Protein AF-A0A1Y3WIN7-F1 (afdb_monomer_lite)

Foldseek 3Di:
DDVVVVVVVVVVVVVVVVVVPDDDFDWCQVVLQVLLVVLCPAPRLARADADPLQQVQLVVLVVPDPDQVSSQVSSCPDPSCVVVVVVAKDKDKDKDFLVDDSNVQSNVSSVVCVVVVPGHFYHKYKIWTDDPRMIMMMMITHDDDDDDDDDDDDDPPDPDRHHHPPPVFQWEQAPVQLEIARDAQLCVVLPADEAWQPDFCVNSSGDYPDDDPDDDDRPPDGLLSRQEYYYEANSNDQEYEAQAPVPDPVRPGIARHQLSARHAEYAEAAYAEYYARRQANNQRHAYYHYEYEQHYEQYACNHDNNANHAEAHYEHAAYYEQEALSHEQVHLQEYAYEYYHQEYEQEHCSQAHPHPDLHAHEYEYYHQYQAAYFLSNHAFDQDPPGGHQNLRAAYEYDVFQPVVVQSVLVRYPPSDQNRNSDDSNNTD

Structure (mmCIF, N/CA/C/O backbone):
data_AF-A0A1Y3WIN7-F1
#
_entry.id   AF-A0A1Y3WIN7-F1
#
loop_
_atom_site.group_PDB
_atom_site.id
_atom_site.type_symbol
_atom_site.label_atom_id
_atom_site.label_alt_id
_atom_site.label_comp_id
_atom_site.label_asym_id
_atom_site.label_entity_id
_atom_site.label_seq_id
_atom_site.pdbx_PDB_ins_code
_atom_site.Cartn_x
_atom_site.Cartn_y
_atom_site.Cartn_z
_atom_site.occupancy
_atom_site.B_iso_or_equiv
_atom_site.auth_seq_id
_atom_site.auth_comp_id
_atom_site.auth_asym_id
_atom_site.auth_atom_id
_atom_site.pdbx_PDB_model_num
ATOM 1 N N . MET A 1 1 ? 3.316 -64.856 9.567 1.00 50.00 1 MET A N 1
ATOM 2 C CA . MET A 1 1 ? 2.987 -63.423 9.386 1.00 50.00 1 MET A CA 1
ATOM 3 C C . MET A 1 1 ? 1.608 -63.191 9.988 1.00 50.00 1 MET A C 1
ATOM 5 O O . MET A 1 1 ? 0.725 -63.991 9.715 1.00 50.00 1 MET A O 1
ATOM 9 N N . ASN A 1 2 ? 1.438 -62.234 10.902 1.00 48.47 2 ASN A N 1
ATOM 10 C CA . ASN A 1 2 ? 0.249 -62.204 11.764 1.00 48.47 2 ASN A CA 1
ATOM 11 C C . ASN A 1 2 ? -0.914 -61.474 11.067 1.00 48.47 2 ASN A C 1
ATOM 13 O O . ASN A 1 2 ? -0.764 -60.296 10.746 1.00 48.47 2 ASN A O 1
ATOM 17 N N . ALA A 1 3 ? -2.060 -62.134 10.860 1.00 42.50 3 ALA A N 1
ATOM 18 C CA . ALA A 1 3 ? -3.187 -61.574 10.098 1.00 42.50 3 ALA A CA 1
ATOM 19 C C . ALA A 1 3 ? -3.665 -60.217 10.650 1.00 42.50 3 ALA A C 1
ATOM 21 O O . ALA A 1 3 ? -3.979 -59.318 9.879 1.00 42.50 3 ALA A O 1
ATOM 22 N N . LYS A 1 4 ? -3.593 -60.018 11.976 1.00 42.34 4 LYS A N 1
ATOM 23 C CA . LYS A 1 4 ? -3.874 -58.727 12.629 1.00 42.34 4 LYS A CA 1
ATOM 24 C C . LYS A 1 4 ? -2.964 -57.579 12.157 1.00 42.34 4 LYS A C 1
ATOM 26 O O . LYS A 1 4 ? -3.443 -56.460 12.036 1.00 42.34 4 LYS A O 1
ATOM 31 N N . LYS A 1 5 ? -1.684 -57.838 11.848 1.00 43.41 5 LYS A N 1
ATOM 32 C CA . LYS A 1 5 ? -0.772 -56.817 11.291 1.00 43.41 5 LYS A CA 1
ATOM 33 C C . LYS A 1 5 ? -1.071 -56.520 9.820 1.00 43.41 5 LYS A C 1
ATOM 35 O O . LYS A 1 5 ? -0.992 -55.366 9.427 1.00 43.41 5 LYS A O 1
ATOM 40 N N . CYS A 1 6 ? -1.454 -57.524 9.029 1.00 39.50 6 CYS A N 1
ATOM 41 C CA . CYS A 1 6 ? -1.880 -57.305 7.642 1.00 39.50 6 CYS A CA 1
ATOM 42 C C . CYS A 1 6 ? -3.213 -56.547 7.567 1.00 39.50 6 CYS A C 1
ATOM 44 O O . CYS A 1 6 ? -3.342 -55.654 6.743 1.00 39.50 6 CYS A O 1
ATOM 46 N N . ILE A 1 7 ? -4.165 -56.842 8.458 1.00 45.25 7 ILE A N 1
ATOM 47 C CA . ILE A 1 7 ? -5.429 -56.100 8.578 1.00 45.25 7 ILE A CA 1
ATOM 48 C C . ILE A 1 7 ? -5.169 -54.652 9.014 1.00 45.25 7 ILE A C 1
ATOM 50 O O . ILE A 1 7 ? -5.726 -53.750 8.407 1.00 45.25 7 ILE A O 1
ATOM 54 N N . ALA A 1 8 ? -4.281 -54.408 9.986 1.00 42.44 8 ALA A N 1
ATOM 55 C CA . ALA A 1 8 ? -3.909 -53.048 10.391 1.00 42.44 8 ALA A CA 1
ATOM 56 C C . ALA A 1 8 ? -3.223 -52.250 9.262 1.00 42.44 8 ALA A C 1
ATOM 58 O O . ALA A 1 8 ? -3.574 -51.097 9.044 1.00 42.44 8 ALA A O 1
ATOM 59 N N . LEU A 1 9 ? -2.304 -52.871 8.509 1.00 45.66 9 LEU A N 1
ATOM 60 C CA . LEU A 1 9 ? -1.659 -52.251 7.340 1.00 45.66 9 LEU A CA 1
ATOM 61 C C . LEU A 1 9 ? -2.628 -52.016 6.173 1.00 45.66 9 LEU A C 1
ATOM 63 O O . LEU A 1 9 ? -2.496 -51.024 5.465 1.00 45.66 9 LEU A O 1
ATOM 67 N N . LEU A 1 10 ? -3.611 -52.898 5.972 1.00 44.38 10 LEU A N 1
ATOM 68 C CA . LEU A 1 10 ? -4.672 -52.688 4.985 1.00 44.38 10 LEU A CA 1
ATOM 69 C C . LEU A 1 10 ? -5.647 -51.593 5.430 1.00 44.38 10 LEU A C 1
ATOM 71 O O . LEU A 1 10 ? -6.050 -50.798 4.595 1.00 44.38 10 LEU A O 1
ATOM 75 N N . LEU A 1 11 ? -5.972 -51.483 6.721 1.00 40.69 11 LEU A N 1
ATOM 76 C CA . LEU A 1 11 ? -6.761 -50.369 7.260 1.00 40.69 11 LEU A CA 1
ATOM 77 C C . LEU A 1 11 ? -6.020 -49.032 7.138 1.00 40.69 11 LEU A C 1
ATOM 79 O O . LEU A 1 11 ? -6.624 -48.068 6.679 1.00 40.69 11 LEU A O 1
ATOM 83 N N . SER A 1 12 ? -4.720 -48.973 7.454 1.00 47.47 12 SER A N 1
ATOM 84 C CA . SER A 1 12 ? -3.933 -47.743 7.279 1.00 47.47 12 SER A CA 1
ATOM 85 C C . SER A 1 12 ? -3.746 -47.383 5.803 1.00 47.47 12 SER A C 1
ATOM 87 O O . SER A 1 12 ? -3.796 -46.209 5.459 1.00 47.47 12 SER A O 1
ATOM 89 N N . ALA A 1 13 ? -3.578 -48.370 4.915 1.00 38.91 13 ALA A N 1
ATOM 90 C CA . ALA A 1 13 ? -3.507 -48.135 3.473 1.00 38.91 13 ALA A CA 1
ATOM 91 C C . ALA A 1 13 ? -4.863 -47.715 2.880 1.00 38.91 13 ALA A C 1
ATOM 93 O O . ALA A 1 13 ? -4.895 -46.845 2.020 1.00 38.91 13 ALA A O 1
ATOM 94 N N . VAL A 1 14 ? -5.985 -48.271 3.348 1.00 39.47 14 VAL A N 1
ATOM 95 C CA . VAL A 1 14 ? -7.331 -47.848 2.921 1.00 39.47 14 VAL A CA 1
ATOM 96 C C . VAL A 1 14 ? -7.648 -46.437 3.424 1.00 39.47 14 VAL A C 1
ATOM 98 O O . VAL A 1 14 ? -8.179 -45.646 2.652 1.00 39.47 14 VAL A O 1
ATOM 101 N N . PHE A 1 15 ? -7.243 -46.068 4.646 1.00 38.56 15 PHE A N 1
ATOM 102 C CA . PHE A 1 15 ? -7.298 -44.673 5.106 1.00 38.56 15 PHE A CA 1
ATOM 103 C C . PHE A 1 15 ? -6.405 -43.751 4.257 1.00 38.56 15 PHE A C 1
ATOM 105 O O . PHE A 1 15 ? -6.874 -42.712 3.802 1.00 38.56 15 PHE A O 1
ATOM 112 N N . ALA A 1 16 ? -5.165 -44.153 3.959 1.00 37.62 16 ALA A N 1
ATOM 113 C CA . ALA A 1 16 ? -4.236 -43.376 3.128 1.00 37.62 16 ALA A CA 1
ATOM 114 C C . ALA A 1 16 ? -4.636 -43.280 1.638 1.00 37.62 16 ALA A C 1
ATOM 116 O O . ALA A 1 16 ? -4.173 -42.393 0.926 1.00 37.62 16 ALA A O 1
ATOM 117 N N . VAL A 1 17 ? -5.489 -44.184 1.147 1.00 35.59 17 VAL A N 1
ATOM 118 C CA . VAL A 1 17 ? -6.073 -44.118 -0.205 1.00 35.59 17 VAL A CA 1
ATOM 119 C C . VAL A 1 17 ? -7.379 -43.313 -0.205 1.00 35.59 17 VAL A C 1
ATOM 121 O O . VAL A 1 17 ? -7.662 -42.628 -1.184 1.00 35.59 17 VAL A O 1
ATOM 124 N N . LEU A 1 18 ? -8.135 -43.301 0.899 1.00 32.34 18 LEU A N 1
ATOM 125 C CA . LEU A 1 18 ? -9.278 -42.396 1.084 1.00 32.34 18 LEU A CA 1
ATOM 126 C C . LEU A 1 18 ? -8.846 -40.925 1.225 1.00 32.34 18 LEU A C 1
ATOM 128 O O . LEU A 1 18 ? -9.541 -40.045 0.720 1.00 32.34 18 LEU A O 1
ATOM 132 N N . THR A 1 19 ? -7.679 -40.635 1.812 1.00 39.97 19 THR A N 1
ATOM 133 C CA . THR A 1 19 ? -7.124 -39.265 1.844 1.00 39.97 19 THR A CA 1
ATOM 134 C C . THR A 1 19 ? -6.618 -38.769 0.484 1.00 39.97 19 THR A C 1
ATOM 136 O O . THR A 1 19 ? -6.493 -37.562 0.292 1.00 39.97 19 THR A O 1
ATOM 139 N N . LEU A 1 20 ? -6.402 -39.660 -0.492 1.00 36.22 20 LEU A N 1
ATOM 140 C CA . LEU A 1 20 ? -6.088 -39.307 -1.886 1.00 36.22 20 LEU A CA 1
ATOM 141 C C . LEU A 1 20 ? -7.336 -39.075 -2.762 1.00 36.22 20 LEU A C 1
ATOM 143 O O . LEU A 1 20 ? -7.204 -38.747 -3.940 1.00 36.22 20 LEU A O 1
ATOM 147 N N . ALA A 1 21 ? -8.543 -39.205 -2.198 1.00 33.59 21 ALA A N 1
ATOM 148 C CA . ALA A 1 21 ? -9.817 -39.073 -2.904 1.00 33.59 21 ALA A CA 1
ATOM 149 C C . ALA A 1 21 ? -10.697 -37.931 -2.354 1.00 33.59 21 ALA A C 1
ATOM 151 O O . ALA A 1 21 ? -11.872 -38.128 -2.058 1.00 33.59 21 ALA A O 1
ATOM 152 N N . GLY A 1 22 ? -10.146 -36.716 -2.240 1.00 41.47 22 GLY A N 1
ATOM 153 C CA . GLY A 1 22 ? -10.941 -35.475 -2.218 1.00 41.47 22 GLY A CA 1
ATOM 154 C C . GLY A 1 22 ? -11.967 -35.297 -1.086 1.00 41.47 22 GLY A C 1
ATOM 155 O O . GLY A 1 22 ? -12.895 -34.504 -1.241 1.00 41.47 22 GLY A O 1
ATOM 156 N N . CYS A 1 23 ? -11.837 -35.991 0.048 1.00 41.41 23 CYS A N 1
ATOM 157 C CA . CYS A 1 23 ? -12.701 -35.763 1.210 1.00 41.41 23 CYS A CA 1
ATOM 158 C C . CYS A 1 23 ? -12.241 -34.525 1.996 1.00 41.41 23 CYS A C 1
ATOM 160 O O . CYS A 1 23 ? -11.161 -34.503 2.583 1.00 41.41 23 CYS A O 1
ATOM 162 N N . GLY A 1 24 ? -13.069 -33.478 1.989 1.00 52.12 24 GLY A N 1
ATOM 163 C CA . GLY A 1 24 ? -12.696 -32.156 2.486 1.00 52.12 24 GLY A CA 1
ATOM 164 C C . GLY A 1 24 ? -12.470 -32.086 3.997 1.00 52.12 24 GLY A C 1
ATOM 165 O O . GLY A 1 24 ? -13.427 -32.157 4.774 1.00 52.12 24 GLY A O 1
ATOM 166 N N . ARG A 1 25 ? -11.221 -31.803 4.397 1.00 68.31 25 ARG A N 1
ATOM 167 C CA . ARG A 1 25 ? -10.916 -31.143 5.676 1.00 68.31 25 ARG A CA 1
ATOM 168 C C . ARG A 1 25 ? -11.733 -29.852 5.739 1.00 68.31 25 ARG A C 1
ATOM 170 O O . ARG A 1 25 ? -11.421 -28.875 5.065 1.00 68.31 25 ARG A O 1
ATOM 177 N N . SER A 1 26 ? -12.830 -29.894 6.485 1.00 79.56 26 SER A N 1
ATOM 178 C CA . SER A 1 26 ? -13.814 -28.817 6.503 1.00 79.56 26 SER A CA 1
ATOM 179 C C . SER A 1 26 ? -13.417 -27.806 7.572 1.00 79.56 26 SER A C 1
ATOM 181 O O . SER A 1 26 ? -13.615 -28.048 8.764 1.00 79.56 26 SER A O 1
ATOM 183 N N . ASP A 1 27 ? -12.795 -26.716 7.126 1.00 86.56 27 ASP A N 1
ATOM 184 C CA . ASP A 1 27 ? -12.416 -25.577 7.958 1.00 86.56 27 ASP A CA 1
ATOM 185 C C . ASP A 1 27 ? -13.592 -24.596 8.068 1.00 86.56 27 ASP A C 1
ATOM 187 O O . ASP A 1 27 ? -14.173 -24.165 7.070 1.00 86.56 27 ASP A O 1
ATOM 191 N N . TYR A 1 28 ? -13.949 -24.265 9.303 1.00 89.75 28 TYR A N 1
ATOM 192 C CA . TYR A 1 28 ? -15.010 -23.337 9.666 1.00 89.75 28 TYR A CA 1
ATOM 193 C C . TYR A 1 28 ? -14.488 -22.217 10.579 1.00 89.75 28 TYR A C 1
ATOM 195 O O . TYR A 1 28 ? -15.283 -21.540 11.225 1.00 89.75 28 TYR A O 1
ATOM 203 N N . SER A 1 29 ? -13.171 -21.999 10.648 1.00 86.56 29 SER A N 1
ATOM 204 C CA . SER A 1 29 ? -12.535 -21.040 11.561 1.00 86.56 29 SER A CA 1
ATOM 205 C C . SER A 1 29 ? -13.048 -19.615 11.354 1.00 86.56 29 SER A C 1
ATOM 207 O O . SER A 1 29 ? -13.379 -18.945 12.324 1.00 86.56 29 SER A O 1
ATOM 209 N N . ALA A 1 30 ? -13.219 -19.175 10.101 1.00 79.81 30 ALA A N 1
ATOM 210 C CA . ALA A 1 30 ? -13.783 -17.857 9.795 1.00 79.81 30 ALA A CA 1
ATOM 211 C C . ALA A 1 30 ? -15.261 -17.728 10.216 1.00 79.81 30 ALA A C 1
ATOM 213 O O . ALA A 1 30 ? -15.681 -16.674 10.688 1.00 79.81 30 ALA A O 1
ATOM 214 N N . LEU A 1 31 ? -16.043 -18.810 10.098 1.00 83.69 31 LEU A N 1
ATOM 215 C CA . LEU A 1 31 ? -17.422 -18.854 10.592 1.00 83.69 31 LEU A CA 1
ATOM 216 C C . LEU A 1 31 ? -17.450 -18.810 12.125 1.00 83.69 31 LEU A C 1
ATOM 218 O O . LEU A 1 31 ? -18.231 -18.054 12.684 1.00 83.69 31 LEU A O 1
ATOM 222 N N . ALA A 1 32 ? -16.583 -19.568 12.799 1.00 84.69 32 ALA A N 1
ATOM 223 C CA . ALA A 1 32 ? -16.488 -19.585 14.255 1.00 84.69 32 ALA A CA 1
ATOM 224 C C . ALA A 1 32 ? -16.038 -18.232 14.822 1.00 84.69 32 ALA A C 1
ATOM 226 O O . ALA A 1 32 ? -16.691 -17.724 15.724 1.00 84.69 32 ALA A O 1
ATOM 227 N N . ALA A 1 33 ? -14.992 -17.622 14.252 1.00 77.25 33 ALA A N 1
ATOM 228 C CA . ALA A 1 33 ? -14.530 -16.281 14.609 1.00 77.25 33 ALA A CA 1
ATOM 229 C C . ALA A 1 33 ? -15.648 -15.247 14.443 1.00 77.25 33 ALA A C 1
ATOM 231 O O . ALA A 1 33 ? -15.974 -14.536 15.390 1.00 77.25 33 ALA A O 1
ATOM 232 N N . LYS A 1 34 ? -16.310 -15.228 13.277 1.00 80.44 34 LYS A N 1
ATOM 233 C CA . LYS A 1 34 ? -17.457 -14.350 13.032 1.00 80.44 34 LYS A CA 1
ATOM 234 C C . LYS A 1 34 ? -18.572 -14.572 14.060 1.00 80.44 34 LYS A C 1
ATOM 236 O O . LYS A 1 34 ? -18.974 -13.622 14.718 1.00 80.44 34 LYS A O 1
ATOM 241 N N . THR A 1 35 ? -19.042 -15.807 14.230 1.00 81.69 35 THR A N 1
ATOM 242 C CA . THR A 1 35 ? -20.169 -16.115 15.124 1.00 81.69 35 THR A CA 1
ATOM 243 C C . THR A 1 35 ? -19.846 -15.846 16.594 1.00 81.69 35 THR A C 1
ATOM 245 O O . THR A 1 35 ? -20.723 -15.398 17.321 1.00 81.69 35 THR A O 1
ATOM 248 N N . LEU A 1 36 ? -18.609 -16.068 17.041 1.00 83.12 36 LEU A N 1
ATOM 249 C CA . LEU A 1 36 ? -18.169 -15.773 18.408 1.00 83.12 36 LEU A CA 1
ATOM 250 C C . LEU A 1 36 ? -17.977 -14.270 18.656 1.00 83.12 36 LEU A C 1
ATOM 252 O O . LEU A 1 36 ? -18.296 -13.786 19.738 1.00 83.12 36 LEU A O 1
ATOM 256 N N . ASN A 1 37 ? -17.519 -13.513 17.659 1.00 77.94 37 ASN A N 1
ATOM 257 C CA . ASN A 1 37 ? -17.474 -12.053 17.741 1.00 77.94 37 ASN A CA 1
ATOM 258 C C . ASN A 1 37 ? -18.892 -11.444 17.703 1.00 77.94 37 ASN A C 1
ATOM 260 O O . ASN A 1 37 ? -19.162 -10.509 18.445 1.00 77.94 37 ASN A O 1
ATOM 264 N N . GLU A 1 38 ? -19.824 -12.008 16.924 1.00 76.81 38 GLU A N 1
ATOM 265 C CA . GLU A 1 38 ? -21.240 -11.593 16.900 1.00 76.81 38 GLU A CA 1
ATOM 266 C C . GLU A 1 38 ? -21.991 -11.973 18.194 1.00 76.81 38 GLU A C 1
ATOM 268 O O . GLU A 1 38 ? -22.773 -11.178 18.712 1.00 76.81 38 GLU A O 1
ATOM 273 N N . ALA A 1 39 ? -21.746 -13.167 18.749 1.00 74.81 39 ALA A N 1
ATOM 274 C CA . ALA A 1 39 ? -22.400 -13.653 19.972 1.00 74.81 39 ALA A CA 1
ATOM 275 C C . ALA A 1 39 ? -22.003 -12.870 21.236 1.00 74.81 39 ALA A C 1
ATOM 277 O O . ALA A 1 39 ? -22.722 -12.906 22.233 1.00 74.81 39 ALA A O 1
ATOM 278 N N . GLN A 1 40 ? -20.878 -12.155 21.191 1.00 74.31 40 GLN A N 1
ATOM 279 C CA . GLN A 1 40 ? -20.401 -11.303 22.277 1.00 74.31 40 GLN A CA 1
ATOM 280 C C . GLN A 1 40 ? -21.203 -10.005 22.469 1.00 74.31 40 GLN A C 1
ATOM 282 O O . GLN A 1 40 ? -21.042 -9.351 23.499 1.00 74.31 40 GLN A O 1
ATOM 287 N N . GLY A 1 41 ? -22.062 -9.619 21.520 1.00 57.59 41 GLY A N 1
ATOM 288 C CA . GLY A 1 41 ? -22.757 -8.332 21.587 1.00 57.59 41 GLY A CA 1
ATOM 289 C C . GLY A 1 41 ? -21.781 -7.151 21.503 1.00 57.59 41 GLY A C 1
ATOM 290 O O . GLY A 1 41 ? -20.791 -7.224 20.776 1.00 57.59 41 GLY A O 1
ATOM 291 N N . ASN A 1 42 ? -22.059 -6.051 22.220 1.00 50.72 42 ASN A N 1
ATOM 292 C CA . ASN A 1 42 ? -21.379 -4.778 21.954 1.00 50.72 42 ASN A CA 1
ATOM 293 C C . ASN A 1 42 ? -20.112 -4.467 22.797 1.00 50.72 42 ASN A C 1
ATOM 295 O O . ASN A 1 42 ? -19.266 -3.792 22.224 1.00 50.72 42 ASN A O 1
ATOM 299 N N . ARG A 1 43 ? -19.902 -4.941 24.056 1.00 51.75 43 ARG A N 1
ATOM 300 C CA . ARG A 1 43 ? -18.535 -5.086 24.669 1.00 51.75 43 ARG A CA 1
ATOM 301 C C . ARG A 1 43 ? -18.041 -6.531 24.492 1.00 51.75 43 ARG A C 1
ATOM 303 O O . ARG A 1 43 ? -18.159 -7.315 25.439 1.00 51.75 43 ARG A O 1
ATOM 310 N N . PRO A 1 44 ? -17.442 -6.918 23.349 1.00 56.19 44 PRO A N 1
ATOM 311 C CA . PRO A 1 44 ? -16.706 -8.171 23.290 1.00 56.19 44 PRO A CA 1
ATOM 312 C C . PRO A 1 44 ? -15.579 -8.181 24.325 1.00 56.19 44 PRO A C 1
ATOM 314 O O . PRO A 1 44 ? -14.798 -7.237 24.451 1.00 56.19 44 PRO A O 1
ATOM 317 N N . ALA A 1 45 ? -15.503 -9.271 25.086 1.00 59.59 45 ALA A N 1
ATOM 318 C CA . ALA A 1 45 ? -14.443 -9.495 26.057 1.00 59.59 45 ALA A CA 1
ATOM 319 C C . ALA A 1 45 ? -13.094 -9.754 25.366 1.00 59.59 45 ALA A C 1
ATOM 321 O O . ALA A 1 45 ? -12.050 -9.530 25.982 1.00 59.59 45 ALA A O 1
ATOM 322 N N . VAL A 1 46 ? -13.110 -10.211 24.108 1.00 75.69 46 VAL A N 1
ATOM 323 C CA . VAL A 1 46 ? -11.943 -10.301 23.220 1.00 75.69 46 VAL A CA 1
ATOM 324 C C . VAL A 1 46 ? -12.375 -10.400 21.754 1.00 75.69 46 VAL A C 1
ATOM 326 O O . VAL A 1 46 ? -13.385 -11.030 21.439 1.00 75.69 46 VAL A O 1
ATOM 329 N N . THR A 1 47 ? -11.590 -9.830 20.841 1.00 81.00 47 THR A N 1
ATOM 330 C CA . THR A 1 47 ? -11.748 -10.074 19.400 1.00 81.00 47 THR A CA 1
ATOM 331 C C . THR A 1 47 ? -11.038 -11.370 19.021 1.00 81.00 47 THR A C 1
ATOM 333 O O . THR A 1 47 ? -9.837 -11.501 19.251 1.00 81.00 47 THR A O 1
ATOM 336 N N . PHE A 1 48 ? -11.759 -12.323 18.428 1.00 79.56 48 PHE A N 1
ATOM 337 C CA . PHE A 1 48 ? -11.180 -13.574 17.942 1.00 79.56 48 PHE A CA 1
ATOM 338 C C . PHE A 1 48 ? -10.859 -13.518 16.446 1.00 79.56 48 PHE A C 1
ATOM 340 O O . PHE A 1 48 ? -11.742 -13.254 15.627 1.00 79.56 48 PHE A O 1
ATOM 347 N N . GLU A 1 49 ? -9.617 -13.844 16.086 1.00 81.81 49 GLU A N 1
ATOM 348 C CA . GLU A 1 49 ? -9.149 -13.959 14.698 1.00 81.81 49 GLU A CA 1
ATOM 349 C C . GLU A 1 49 ? -8.775 -15.407 14.329 1.00 81.81 49 GLU A C 1
ATOM 351 O O . GLU A 1 49 ? -8.567 -16.267 15.187 1.00 81.81 49 GLU A O 1
ATOM 356 N N . THR A 1 50 ? -8.683 -15.711 13.033 1.00 79.81 50 THR A N 1
ATOM 357 C CA . THR A 1 50 ? -8.250 -17.036 12.557 1.00 79.81 50 THR A CA 1
ATOM 358 C C . THR A 1 50 ? -6.731 -17.114 12.461 1.00 79.81 50 THR A C 1
ATOM 360 O O . THR A 1 50 ? -6.126 -16.260 11.817 1.00 79.81 50 THR A O 1
ATOM 363 N N . HIS A 1 51 ? -6.106 -18.168 12.995 1.00 82.50 51 HIS A N 1
ATOM 364 C CA . HIS A 1 51 ? -4.645 -18.305 12.970 1.00 82.50 51 HIS A CA 1
ATOM 365 C C . HIS A 1 51 ? -4.181 -19.619 12.320 1.00 82.50 51 HIS A C 1
ATOM 367 O O . HIS A 1 51 ? -4.470 -20.713 12.806 1.00 82.50 51 HIS A O 1
ATOM 373 N N . GLN A 1 52 ? -3.403 -19.542 11.233 1.00 82.88 52 GLN A N 1
ATOM 374 C CA . GLN A 1 52 ? -3.057 -20.722 10.421 1.00 82.88 52 GLN A CA 1
ATOM 375 C C . GLN A 1 52 ? -2.260 -21.788 11.200 1.00 82.88 52 GLN A C 1
ATOM 377 O O . GLN A 1 52 ? -2.527 -22.985 11.041 1.00 82.88 52 GLN A O 1
ATOM 382 N N . LYS A 1 53 ? -1.320 -21.387 12.081 1.00 84.25 53 LYS A N 1
ATOM 383 C CA . LYS A 1 53 ? -0.576 -22.349 12.928 1.00 84.25 53 LYS A CA 1
ATOM 384 C C . LYS A 1 53 ? -1.516 -23.074 13.910 1.00 84.25 53 LYS A C 1
ATOM 386 O O . LYS A 1 53 ? -1.316 -24.259 14.162 1.00 84.25 53 LYS A O 1
ATOM 391 N N . LEU A 1 54 ? -2.563 -22.394 14.399 1.00 86.06 54 LEU A N 1
ATOM 392 C CA . LEU A 1 54 ? -3.553 -22.951 15.331 1.00 86.06 54 LEU A CA 1
ATOM 393 C C . LEU A 1 54 ? -4.427 -24.001 14.631 1.00 86.06 54 LEU A C 1
ATOM 395 O O . LEU A 1 54 ? -4.539 -25.126 15.119 1.00 86.06 54 LEU A O 1
ATOM 399 N N . THR A 1 55 ? -4.944 -23.687 13.437 1.00 86.12 55 THR A N 1
ATOM 400 C CA . THR A 1 55 ? -5.720 -24.636 12.617 1.00 86.12 55 THR A CA 1
ATOM 401 C C . THR A 1 55 ? -4.885 -25.863 12.244 1.00 86.12 55 THR A C 1
ATOM 403 O O . THR A 1 55 ? -5.359 -26.996 12.328 1.00 86.12 55 THR A O 1
ATOM 406 N N . SER A 1 56 ? -3.619 -25.655 11.868 1.00 83.69 56 SER A N 1
ATOM 407 C CA . SER A 1 56 ? -2.703 -26.740 11.491 1.00 83.69 56 SER A CA 1
ATOM 408 C C . SER A 1 56 ? -2.379 -27.659 12.675 1.00 83.69 56 SER A C 1
ATOM 410 O O . SER A 1 56 ? -2.372 -28.880 12.526 1.00 83.69 56 SER A O 1
ATOM 412 N N . ALA A 1 57 ? -2.158 -27.087 13.863 1.00 86.44 57 ALA A N 1
ATOM 413 C CA . ALA A 1 57 ? -1.913 -27.852 15.081 1.00 86.44 57 ALA A CA 1
ATOM 414 C C . ALA A 1 57 ? -3.157 -28.620 15.558 1.00 86.44 57 ALA A C 1
ATOM 416 O O . ALA A 1 57 ? -3.012 -29.746 16.031 1.00 86.44 57 ALA A O 1
ATOM 417 N N . LEU A 1 58 ? -4.361 -28.058 15.392 1.00 89.62 58 LEU A N 1
ATOM 418 C CA . LEU A 1 58 ? -5.619 -28.737 15.716 1.00 89.62 58 LEU A CA 1
ATOM 419 C C . LEU A 1 58 ? -5.848 -29.962 14.819 1.00 89.62 58 LEU A C 1
ATOM 421 O O . LEU A 1 58 ? -6.179 -31.028 15.330 1.00 89.62 58 LEU A O 1
ATOM 425 N N . TRP A 1 59 ? -5.600 -29.851 13.507 1.00 88.12 59 TRP A N 1
ATOM 426 C CA . TRP A 1 59 ? -5.664 -31.007 12.602 1.00 88.12 59 TRP A CA 1
ATOM 427 C C . TRP A 1 59 ? -4.672 -32.109 12.986 1.00 88.12 59 TRP A C 1
ATOM 429 O O . TRP A 1 59 ? -5.068 -33.266 13.072 1.00 88.12 59 TRP A O 1
ATOM 439 N N . ALA A 1 60 ? -3.412 -31.758 13.266 1.00 86.12 60 ALA A N 1
ATOM 440 C CA . ALA A 1 60 ? -2.407 -32.738 13.687 1.00 86.12 60 ALA A CA 1
ATOM 441 C C . ALA A 1 60 ? -2.786 -33.427 15.012 1.00 86.12 60 ALA A C 1
ATOM 443 O O . ALA A 1 60 ? -2.653 -34.639 15.143 1.00 86.12 60 ALA A O 1
ATOM 444 N N . ALA A 1 61 ? -3.315 -32.672 15.980 1.00 86.19 61 ALA A N 1
ATOM 445 C CA . ALA A 1 61 ? -3.766 -33.226 17.252 1.00 86.19 61 ALA A CA 1
ATOM 446 C C . ALA A 1 61 ? -4.961 -34.183 17.093 1.00 86.19 61 ALA A C 1
ATOM 448 O O . ALA A 1 61 ? -5.001 -35.208 17.766 1.00 86.19 61 ALA A O 1
ATOM 449 N N . LEU A 1 62 ? -5.903 -33.889 16.190 1.00 85.12 62 LEU A N 1
ATOM 450 C CA . LEU A 1 62 ? -7.053 -34.758 15.900 1.00 85.12 62 LEU A CA 1
ATOM 451 C C . LEU A 1 62 ? -6.666 -36.078 15.212 1.00 85.12 62 LEU A C 1
ATOM 453 O O . LEU A 1 62 ? -7.381 -37.062 15.362 1.00 85.12 62 LEU A O 1
ATOM 457 N N . GLU A 1 63 ? -5.540 -36.127 14.496 1.00 83.69 63 GLU A N 1
ATOM 458 C CA . GLU A 1 63 ? -5.032 -37.364 13.881 1.00 83.69 63 GLU A CA 1
ATOM 459 C C . GLU A 1 63 ? -4.337 -38.300 14.894 1.00 83.69 63 GLU A C 1
ATOM 461 O O . GLU A 1 63 ? -4.234 -39.504 14.649 1.00 83.69 63 GLU A O 1
ATOM 466 N N . GLU A 1 64 ? -3.888 -37.776 16.042 1.00 76.75 64 GLU A N 1
ATOM 467 C CA . GLU A 1 64 ? -3.148 -38.528 17.071 1.00 76.75 64 GLU A CA 1
ATOM 468 C C . GLU A 1 64 ? -3.958 -38.827 18.350 1.00 76.75 64 GLU A C 1
ATOM 470 O O . GLU A 1 64 ? -3.667 -39.799 19.054 1.00 76.75 64 GLU A O 1
ATOM 475 N N . ALA A 1 65 ? -4.954 -38.001 18.683 1.00 75.38 65 ALA A N 1
ATOM 476 C CA . ALA A 1 65 ? -5.636 -38.012 19.977 1.00 75.38 65 ALA A CA 1
ATOM 477 C C . ALA A 1 65 ? -6.963 -38.790 19.978 1.00 75.38 65 ALA A C 1
ATOM 479 O O . ALA A 1 65 ? -7.842 -38.567 19.151 1.00 75.38 65 ALA A O 1
ATOM 480 N N . ALA A 1 66 ? -7.160 -39.645 20.987 1.00 61.84 66 ALA A N 1
A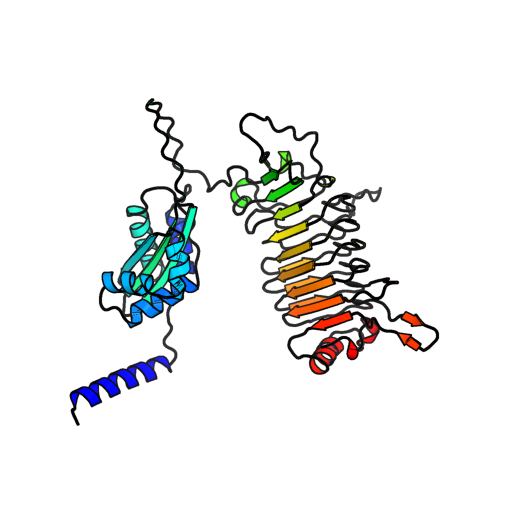TOM 481 C CA . ALA A 1 66 ? -8.389 -40.431 21.140 1.00 61.84 66 ALA A CA 1
ATOM 482 C C . ALA A 1 66 ? -9.458 -39.764 22.029 1.00 61.84 66 ALA A C 1
ATOM 484 O O . ALA A 1 66 ? -10.606 -40.212 22.027 1.00 61.84 66 ALA A O 1
ATOM 485 N N . GLN A 1 67 ? -9.100 -38.746 22.822 1.00 68.50 67 GLN A N 1
ATOM 486 C CA . GLN A 1 67 ? -9.972 -38.039 23.775 1.00 68.50 67 GLN A CA 1
ATOM 487 C C . GLN A 1 67 ? -9.664 -36.530 23.803 1.00 68.50 67 GLN A C 1
ATOM 489 O O . GLN A 1 67 ? -8.576 -36.101 23.425 1.00 68.50 67 GLN A O 1
ATOM 494 N N . LEU A 1 68 ? -10.601 -35.713 24.305 1.00 66.56 68 LEU A N 1
ATOM 495 C CA . LEU A 1 68 ? -10.484 -34.243 24.322 1.00 66.56 68 LEU A CA 1
ATOM 496 C C . LEU A 1 68 ? -9.248 -33.731 25.091 1.00 66.56 68 LEU A C 1
ATOM 498 O O . LEU A 1 68 ? -8.568 -32.815 24.630 1.00 66.56 68 LEU A O 1
ATOM 502 N N . SER A 1 69 ? -8.920 -34.363 26.223 1.00 67.12 69 SER A N 1
ATOM 503 C CA . SER A 1 69 ? -7.707 -34.081 27.011 1.00 67.12 69 SER A CA 1
ATOM 504 C C . SER A 1 69 ? -6.419 -34.287 26.216 1.00 67.12 69 SER A C 1
ATOM 506 O O . SER A 1 69 ? -5.436 -33.567 26.399 1.00 67.12 69 SER A O 1
ATOM 508 N N . ASP A 1 70 ? -6.434 -35.273 25.324 1.00 78.69 70 ASP A N 1
ATOM 509 C CA . ASP A 1 70 ? -5.269 -35.690 24.557 1.00 78.69 70 ASP A CA 1
ATOM 510 C C . ASP A 1 70 ? -5.051 -34.725 23.382 1.00 78.69 70 ASP A C 1
ATOM 512 O O . ASP A 1 70 ? -3.905 -34.408 23.073 1.00 78.69 70 ASP A O 1
ATOM 516 N N . ILE A 1 71 ? -6.130 -34.164 22.808 1.00 79.94 71 ILE A N 1
ATOM 517 C CA . ILE A 1 71 ? -6.072 -33.104 21.782 1.00 79.94 71 ILE A CA 1
ATOM 518 C C . ILE A 1 71 ? -5.357 -31.869 22.346 1.00 79.94 71 ILE A C 1
ATOM 520 O O . ILE A 1 71 ? -4.387 -31.390 21.756 1.00 79.94 71 ILE A O 1
ATOM 524 N N . GLN A 1 72 ? -5.784 -31.373 23.514 1.00 82.00 72 GLN A N 1
ATOM 525 C CA . GLN A 1 72 ? -5.177 -30.193 24.145 1.00 82.00 72 GLN A CA 1
ATOM 526 C C . GLN A 1 72 ? -3.692 -30.434 24.474 1.00 82.00 72 GLN A C 1
ATOM 528 O O . GLN A 1 72 ? -2.846 -29.564 24.243 1.00 82.00 72 GLN A O 1
ATOM 533 N N . GLN A 1 73 ? -3.344 -31.636 24.951 1.00 79.75 73 GLN A N 1
ATOM 534 C CA . GLN A 1 73 ? -1.956 -32.013 25.232 1.00 79.75 73 GLN A CA 1
ATOM 535 C C . GLN A 1 73 ? -1.104 -32.163 23.956 1.00 79.75 73 GLN A C 1
ATOM 537 O O . GLN A 1 73 ? 0.055 -31.740 23.956 1.00 79.75 73 GLN A O 1
ATOM 542 N N . ALA A 1 74 ? -1.648 -32.722 22.872 1.00 82.38 74 ALA A N 1
ATOM 543 C CA . ALA A 1 74 ? -0.968 -32.837 21.581 1.00 82.38 74 ALA A CA 1
ATOM 544 C C . ALA A 1 74 ? -0.720 -31.455 20.950 1.00 82.38 74 ALA A C 1
ATOM 546 O O . ALA A 1 74 ? 0.410 -31.153 20.562 1.00 82.38 74 ALA A O 1
ATOM 547 N N . MET A 1 75 ? -1.720 -30.564 20.960 1.00 83.06 75 MET A N 1
ATOM 548 C CA . MET A 1 75 ? -1.553 -29.174 20.513 1.00 83.06 75 MET A CA 1
ATOM 549 C C . MET A 1 75 ? -0.501 -28.421 21.335 1.00 83.06 75 MET A C 1
ATOM 551 O O . MET A 1 75 ? 0.308 -27.696 20.763 1.00 83.06 75 MET A O 1
ATOM 555 N N . THR A 1 76 ? -0.454 -28.640 22.653 1.00 81.25 76 THR A N 1
ATOM 556 C CA . THR A 1 76 ? 0.554 -28.024 23.538 1.00 81.25 76 THR A CA 1
ATOM 557 C C . THR A 1 76 ? 1.980 -28.498 23.226 1.00 81.25 76 THR A C 1
ATOM 559 O O . THR A 1 76 ? 2.939 -27.746 23.387 1.00 81.25 76 THR A O 1
ATOM 562 N N . ARG A 1 77 ? 2.143 -29.743 22.756 1.00 77.50 77 ARG A N 1
ATOM 563 C CA . ARG A 1 77 ? 3.446 -30.303 22.352 1.00 77.50 77 ARG A CA 1
ATOM 564 C C . ARG A 1 77 ? 3.869 -29.916 20.932 1.00 77.50 77 ARG A C 1
ATOM 566 O O . ARG A 1 77 ? 5.049 -30.054 20.614 1.00 77.50 77 ARG A O 1
ATOM 573 N N . ASN A 1 78 ? 2.950 -29.440 20.091 1.00 80.19 78 ASN A N 1
ATOM 574 C CA . ASN A 1 78 ? 3.214 -29.123 18.690 1.00 80.19 78 ASN A CA 1
ATOM 575 C C . ASN A 1 78 ? 4.284 -28.024 18.552 1.00 80.19 78 ASN A C 1
ATOM 577 O O . ASN A 1 78 ? 4.110 -26.911 19.044 1.00 80.19 78 ASN A O 1
ATOM 581 N N . ASN A 1 79 ? 5.377 -28.314 17.837 1.00 72.56 79 ASN A N 1
ATOM 582 C CA . ASN A 1 79 ? 6.513 -27.394 17.692 1.00 72.56 79 ASN A CA 1
ATOM 583 C C . ASN A 1 79 ? 6.124 -26.016 17.118 1.00 72.56 79 ASN A C 1
ATOM 585 O O . ASN A 1 79 ? 6.718 -25.015 17.506 1.00 72.56 79 ASN A O 1
ATOM 589 N N . GLY A 1 80 ? 5.117 -25.943 16.238 1.00 69.31 80 GLY A N 1
ATOM 590 C CA . GLY A 1 80 ? 4.619 -24.679 15.680 1.00 69.31 80 GLY A CA 1
ATOM 591 C C . GLY A 1 80 ? 3.772 -23.850 16.655 1.00 69.31 80 GLY A C 1
ATOM 592 O O . GLY A 1 80 ? 3.550 -22.666 16.409 1.00 69.31 80 GLY A O 1
ATOM 593 N N . MET A 1 81 ? 3.317 -24.454 17.756 1.00 77.25 81 MET A N 1
ATOM 594 C CA . MET A 1 81 ? 2.556 -23.803 18.827 1.00 77.25 81 MET A CA 1
ATOM 595 C C . MET A 1 81 ? 3.428 -23.382 20.012 1.00 77.25 81 MET A C 1
ATOM 597 O O . MET A 1 81 ? 3.022 -22.490 20.752 1.00 77.25 81 MET A O 1
ATOM 601 N N . GLN A 1 82 ? 4.607 -23.987 20.210 1.00 70.25 82 GLN A N 1
ATOM 602 C CA . GLN A 1 82 ? 5.427 -23.717 21.400 1.00 70.25 82 GLN A CA 1
ATOM 603 C C . GLN A 1 82 ? 5.816 -22.238 21.523 1.00 70.25 82 GLN A C 1
ATOM 605 O O . GLN A 1 82 ? 5.698 -21.689 22.609 1.00 70.25 82 GLN A O 1
ATOM 610 N N . GLU A 1 83 ? 6.167 -21.573 20.418 1.00 65.75 83 GLU A N 1
ATOM 611 C CA . GLU A 1 83 ? 6.454 -20.129 20.368 1.00 65.75 83 GLU A CA 1
ATOM 612 C C . GLU A 1 83 ? 5.287 -19.282 20.925 1.00 65.75 83 GLU A C 1
ATOM 614 O O . GLU A 1 83 ? 5.475 -18.482 21.844 1.00 65.75 83 GLU A O 1
ATOM 619 N N . LEU A 1 84 ? 4.060 -19.536 20.455 1.00 65.25 84 LEU A N 1
ATOM 620 C CA . LEU A 1 84 ? 2.841 -18.853 20.914 1.00 65.25 84 LEU A CA 1
ATOM 621 C C . LEU A 1 84 ? 2.537 -19.154 22.390 1.00 65.25 84 LEU A C 1
ATOM 623 O O . LEU A 1 84 ? 2.220 -18.254 23.165 1.00 65.25 84 LEU A O 1
ATOM 627 N N . LEU A 1 85 ? 2.667 -20.416 22.803 1.00 65.25 85 LEU A N 1
ATOM 628 C CA . LEU A 1 85 ? 2.353 -20.849 24.168 1.00 65.25 85 LEU A CA 1
ATOM 629 C C . LEU A 1 85 ? 3.404 -20.389 25.193 1.00 65.25 85 LEU A C 1
ATOM 631 O O . LEU A 1 85 ? 3.052 -20.100 26.336 1.00 65.25 85 LEU A O 1
ATOM 635 N N . THR A 1 86 ? 4.669 -20.211 24.792 1.00 59.09 86 THR A N 1
ATOM 636 C CA . THR A 1 86 ? 5.675 -19.522 25.621 1.00 59.09 86 THR A CA 1
ATOM 637 C C . THR A 1 86 ? 5.368 -18.032 25.817 1.00 59.09 86 THR A C 1
ATOM 639 O O . THR A 1 86 ? 5.840 -17.437 26.783 1.00 59.09 86 THR A O 1
ATOM 642 N N . GLY A 1 87 ? 4.527 -17.441 24.960 1.00 54.25 87 GLY A N 1
ATOM 643 C CA . GLY A 1 87 ? 4.148 -16.024 24.964 1.00 54.25 87 GLY A CA 1
ATOM 644 C C . GLY A 1 87 ? 3.083 -15.593 25.985 1.00 54.25 87 GLY A C 1
ATOM 645 O O . GLY A 1 87 ? 2.683 -14.435 25.952 1.00 54.25 87 GLY A O 1
ATOM 646 N N . ARG A 1 88 ? 2.664 -16.473 26.916 1.00 66.81 88 ARG A N 1
ATOM 647 C CA . ARG A 1 88 ? 1.593 -16.288 27.938 1.00 66.81 88 ARG A CA 1
ATOM 648 C C . ARG A 1 88 ? 0.141 -16.579 27.494 1.00 66.81 88 ARG A C 1
ATOM 650 O O . ARG A 1 88 ? -0.781 -16.263 28.244 1.00 66.81 88 ARG A O 1
ATOM 657 N N . TYR A 1 89 ? -0.089 -17.208 26.342 1.00 73.56 89 TYR A N 1
ATOM 658 C CA . TYR A 1 89 ? -1.439 -17.596 25.898 1.00 73.56 89 TYR A CA 1
ATOM 659 C C . TYR A 1 89 ? -2.015 -18.810 26.653 1.00 73.56 89 TYR A C 1
ATOM 661 O O . TYR A 1 89 ? -1.336 -19.822 26.825 1.00 73.56 89 TYR A O 1
ATOM 669 N N . SER A 1 90 ? -3.299 -18.754 27.023 1.00 81.56 90 SER A N 1
ATOM 670 C CA . SER A 1 90 ? -4.093 -19.913 27.463 1.00 81.56 90 SER A CA 1
ATOM 671 C C . SER A 1 90 ? -4.780 -20.594 26.276 1.00 81.56 90 SER A C 1
ATOM 673 O O . SER A 1 90 ? -5.485 -19.926 25.523 1.00 81.56 90 SER A O 1
ATOM 675 N N . LEU A 1 91 ? -4.585 -21.913 26.134 1.00 85.56 91 LEU A N 1
ATOM 676 C CA . LEU A 1 91 ? -5.203 -22.767 25.110 1.00 85.56 91 LEU A CA 1
ATOM 677 C C . LEU A 1 91 ? -6.341 -23.604 25.702 1.00 85.56 91 LEU A C 1
ATOM 679 O O . LEU A 1 91 ? -6.109 -24.377 26.633 1.00 85.56 91 LEU A O 1
ATOM 683 N N . GLU A 1 92 ? -7.521 -23.537 25.095 1.00 87.06 92 GLU A N 1
ATOM 684 C CA . GLU A 1 92 ? -8.709 -24.323 25.447 1.00 87.06 92 GLU A CA 1
ATOM 685 C C . GLU A 1 92 ? -9.302 -25.010 24.206 1.00 87.06 92 GLU A C 1
ATOM 687 O O . GLU A 1 92 ? -9.173 -24.502 23.090 1.00 87.06 92 GLU A O 1
ATOM 692 N N . ILE A 1 93 ? -9.935 -26.177 24.389 1.00 88.31 93 ILE A N 1
ATOM 693 C CA . ILE A 1 93 ? -10.530 -26.976 23.305 1.00 88.31 93 ILE A CA 1
ATOM 694 C C . ILE A 1 93 ? -12.012 -27.237 23.596 1.00 88.31 93 ILE A C 1
ATOM 696 O O . ILE A 1 93 ? -12.360 -27.758 24.654 1.00 88.31 93 ILE A O 1
ATOM 700 N N . TYR A 1 94 ? -12.860 -26.942 22.616 1.00 89.19 94 TYR A N 1
ATOM 701 C CA . TYR A 1 94 ? -14.316 -27.083 22.656 1.00 89.19 94 TYR A CA 1
ATOM 702 C C . TYR A 1 94 ? -14.770 -28.130 21.634 1.00 89.19 94 TYR A C 1
ATOM 704 O O . TYR A 1 94 ? -14.127 -28.309 20.595 1.00 89.19 94 TYR A O 1
ATOM 712 N N . THR A 1 95 ? -15.875 -28.836 21.896 1.00 88.56 95 THR A N 1
ATOM 713 C CA . THR A 1 95 ? -16.396 -29.846 20.959 1.00 88.56 95 THR A CA 1
ATOM 714 C C . THR A 1 95 ? -17.917 -29.960 20.977 1.00 88.56 95 THR A C 1
ATOM 716 O O . THR A 1 95 ? -18.553 -29.990 22.028 1.00 88.56 95 THR A O 1
ATOM 719 N N . VAL A 1 96 ? -18.513 -30.046 19.786 1.00 87.69 96 VAL A N 1
ATOM 720 C CA . VAL A 1 96 ? -19.966 -30.090 19.582 1.00 87.69 96 VAL A CA 1
ATOM 721 C C . VAL A 1 96 ? -20.322 -31.124 18.510 1.00 87.69 96 VAL A C 1
ATOM 723 O O . VAL A 1 96 ? -19.585 -31.330 17.548 1.00 87.69 96 VAL A O 1
ATOM 726 N N . SER A 1 97 ? -21.477 -31.784 18.655 1.00 79.81 97 SER A N 1
ATOM 727 C CA . SER A 1 97 ? -21.936 -32.829 17.726 1.00 79.81 97 SER A CA 1
ATOM 728 C C . SER A 1 97 ? -21.988 -32.352 16.269 1.00 79.81 97 SER A C 1
ATOM 730 O O . SER A 1 97 ? -22.638 -31.360 15.937 1.00 79.81 97 SER A O 1
ATOM 732 N N . GLY A 1 98 ? -21.386 -33.128 15.366 1.00 78.69 98 GLY A N 1
ATOM 733 C CA . GLY A 1 98 ? -21.353 -32.854 13.928 1.00 78.69 98 GLY A CA 1
ATOM 734 C C . GLY A 1 98 ? -22.665 -33.127 13.195 1.00 78.69 98 GLY A C 1
ATOM 735 O O . GLY A 1 98 ? -22.713 -32.949 11.976 1.00 78.69 98 GLY A O 1
ATOM 736 N N . SER A 1 99 ? -23.710 -33.536 13.921 1.00 82.75 99 SER A N 1
ATOM 737 C CA . SER A 1 99 ? -25.092 -33.601 13.428 1.00 82.75 99 SER A CA 1
ATOM 738 C C . SER A 1 99 ? -25.717 -32.213 13.218 1.00 82.75 99 SER A C 1
ATOM 740 O O . SER A 1 99 ? -26.653 -32.079 12.432 1.00 82.75 99 SER A O 1
ATOM 742 N N . LEU A 1 100 ? -25.178 -31.177 13.872 1.00 82.56 100 LEU A N 1
ATOM 743 C CA . LEU A 1 100 ? -25.597 -29.789 13.695 1.00 82.56 100 LEU A CA 1
ATOM 744 C C . LEU A 1 100 ? -25.117 -29.199 12.356 1.00 82.56 100 LEU A C 1
ATOM 746 O O . LEU A 1 100 ? -24.054 -29.564 11.827 1.00 82.56 100 LEU A O 1
ATOM 750 N N . ARG A 1 101 ? -25.868 -28.219 11.832 1.00 87.69 101 AR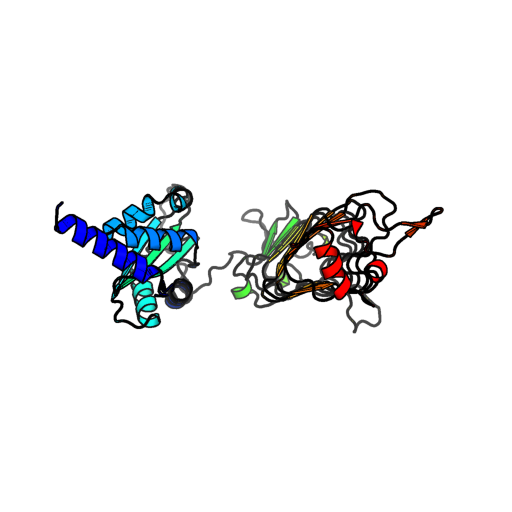G A N 1
ATOM 751 C CA . ARG A 1 101 ? -25.390 -27.375 10.724 1.00 87.69 101 ARG A CA 1
ATOM 752 C C . ARG A 1 101 ? -24.176 -26.561 11.205 1.00 87.69 101 ARG A C 1
ATOM 754 O O . ARG A 1 101 ? -24.115 -26.244 12.393 1.00 87.69 101 ARG A O 1
ATOM 761 N N . PRO A 1 102 ? -23.231 -26.183 10.325 1.00 85.38 102 PRO A N 1
ATOM 762 C CA . PRO A 1 102 ? -22.030 -25.452 10.736 1.00 85.38 102 PRO A CA 1
ATOM 763 C C . PRO A 1 102 ? -22.316 -24.166 11.521 1.00 85.38 102 PRO A C 1
ATOM 765 O O . PRO A 1 102 ? -21.599 -23.867 12.468 1.00 85.38 102 PRO A O 1
ATOM 768 N N . GLN A 1 103 ? -23.385 -23.441 11.175 1.00 85.69 103 GLN A N 1
ATOM 769 C CA . GLN A 1 103 ? -23.811 -22.224 11.874 1.00 85.69 103 GLN A CA 1
ATOM 770 C C . GLN A 1 103 ? -24.310 -22.520 13.295 1.00 85.69 103 GLN A C 1
ATOM 772 O O . GLN A 1 103 ? -23.924 -21.833 14.234 1.00 85.69 103 GLN A O 1
ATOM 777 N N . ASP A 1 104 ? -25.115 -23.573 13.470 1.00 86.06 104 ASP A N 1
ATOM 778 C CA . ASP A 1 104 ? -25.633 -23.972 14.786 1.00 86.06 104 ASP A CA 1
ATOM 779 C C . ASP A 1 104 ? -24.501 -24.489 15.693 1.00 86.06 104 ASP A C 1
ATOM 781 O O . ASP A 1 104 ? -24.499 -24.257 16.900 1.00 86.06 104 ASP A O 1
ATOM 785 N N . ALA A 1 105 ? -23.514 -25.176 15.106 1.00 87.62 105 ALA A N 1
ATOM 786 C CA . ALA A 1 105 ? -22.321 -25.632 15.812 1.00 87.62 105 ALA A CA 1
ATOM 787 C C . ALA A 1 105 ? -21.406 -24.469 16.222 1.00 87.62 105 ALA A C 1
ATOM 789 O O . ALA A 1 105 ? -20.971 -24.432 17.372 1.00 87.62 105 ALA A O 1
ATOM 790 N N . ALA A 1 106 ? -21.166 -23.507 15.321 1.00 88.19 106 ALA A N 1
ATOM 791 C CA . ALA A 1 106 ? -20.419 -22.285 15.618 1.00 88.19 106 ALA A CA 1
ATOM 792 C C . ALA A 1 106 ? -21.085 -21.482 16.745 1.00 88.19 106 ALA A C 1
ATOM 794 O O . ALA A 1 106 ? -20.408 -21.084 17.685 1.00 88.19 106 ALA A O 1
ATOM 795 N N . ALA A 1 107 ? -22.411 -21.311 16.695 1.00 83.62 107 ALA A N 1
ATOM 796 C CA . ALA A 1 107 ? -23.171 -20.599 17.722 1.00 83.62 107 ALA A CA 1
ATOM 797 C C . ALA A 1 107 ? -23.116 -21.304 19.085 1.00 83.62 107 ALA A C 1
ATOM 799 O O . ALA A 1 107 ? -22.980 -20.648 20.115 1.00 83.62 107 ALA A O 1
ATOM 800 N N . LYS A 1 108 ? -23.167 -22.643 19.106 1.00 87.12 108 LYS A N 1
ATOM 801 C CA . LYS A 1 108 ? -23.041 -23.394 20.358 1.00 87.12 108 LYS A CA 1
ATOM 802 C C . LYS A 1 108 ? -21.628 -23.322 20.945 1.00 87.12 108 LYS A C 1
ATOM 804 O O . LYS A 1 108 ? -21.495 -23.092 22.141 1.00 87.12 108 LYS A O 1
ATOM 809 N N . ILE A 1 109 ? -20.594 -23.485 20.117 1.00 90.94 109 ILE A N 1
ATOM 810 C CA . ILE A 1 109 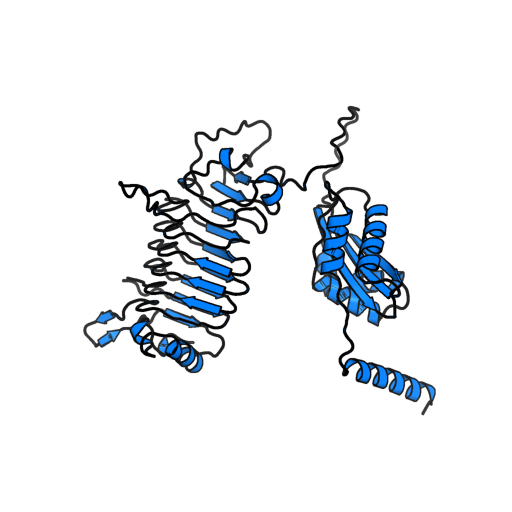? -19.194 -23.319 20.540 1.00 90.94 109 ILE A CA 1
ATOM 811 C C . ILE A 1 109 ? -18.959 -21.893 21.044 1.00 90.94 109 ILE A C 1
ATOM 813 O O . ILE A 1 109 ? -18.317 -21.717 22.072 1.00 90.94 109 ILE A O 1
ATOM 817 N N . ALA A 1 110 ? -19.531 -20.889 20.373 1.00 86.38 110 ALA A N 1
ATOM 818 C CA . ALA A 1 110 ? -19.457 -19.508 20.821 1.00 86.38 110 ALA A CA 1
ATOM 819 C C . ALA A 1 110 ? -20.050 -19.334 22.227 1.00 86.38 110 ALA A C 1
ATOM 821 O O . ALA A 1 110 ? -19.374 -18.797 23.097 1.00 86.38 110 ALA A O 1
ATOM 822 N N . GLN A 1 111 ? -21.255 -19.853 22.485 1.00 84.00 111 GLN A N 1
ATOM 823 C CA . GLN A 1 111 ? -21.856 -19.792 23.822 1.00 84.00 111 GLN A CA 1
ATOM 824 C C . GLN A 1 111 ? -20.993 -20.497 24.882 1.00 84.00 111 GLN A C 1
ATOM 826 O O . GLN A 1 111 ? -20.741 -19.920 25.934 1.00 84.00 111 GLN A O 1
ATOM 831 N N . GLU A 1 112 ? -20.493 -21.706 24.595 1.00 83.75 112 GLU A N 1
ATOM 832 C CA . GLU A 1 112 ? -19.645 -22.460 25.532 1.00 83.75 112 GLU A CA 1
ATOM 833 C C . GLU A 1 112 ? -18.340 -21.707 25.873 1.00 83.75 112 GLU A C 1
ATOM 835 O O . GLU A 1 112 ? -17.891 -21.776 27.015 1.00 83.75 112 GLU A O 1
ATOM 840 N N . ILE A 1 113 ? -17.765 -20.950 24.928 1.00 86.50 113 ILE A N 1
ATOM 841 C CA . ILE A 1 113 ? -16.605 -20.071 25.168 1.00 86.50 113 ILE A CA 1
ATOM 842 C C . ILE A 1 113 ? -16.993 -18.856 26.021 1.00 86.50 113 ILE A C 1
ATOM 844 O O . ILE A 1 113 ? -16.238 -18.451 26.899 1.00 86.50 113 ILE A O 1
ATOM 848 N N . LEU A 1 114 ? -18.155 -18.246 25.787 1.00 80.06 114 LEU A N 1
ATOM 849 C CA . LEU A 1 114 ? -18.576 -17.057 26.538 1.00 80.06 114 LEU A CA 1
ATOM 850 C C . LEU A 1 114 ? -18.986 -17.374 27.979 1.00 80.06 114 LEU A C 1
ATOM 852 O O . LEU A 1 114 ? -18.751 -16.556 28.867 1.00 80.06 114 LEU A O 1
ATOM 856 N N . ASP A 1 115 ? -19.488 -18.582 28.232 1.00 78.12 115 ASP A N 1
ATOM 857 C CA . ASP A 1 115 ? -19.792 -19.072 29.579 1.00 78.12 115 ASP A CA 1
ATOM 858 C C . ASP A 1 115 ? -18.515 -19.291 30.431 1.00 78.12 115 ASP A C 1
ATOM 860 O O . ASP A 1 115 ? -18.570 -19.227 31.663 1.00 78.12 115 ASP A O 1
ATOM 864 N N . THR A 1 116 ? -17.353 -19.533 29.806 1.00 74.00 116 THR A N 1
ATOM 865 C CA . THR A 1 116 ? -16.054 -19.770 30.477 1.00 74.00 116 THR A CA 1
ATOM 866 C C . THR A 1 116 ? -15.117 -18.552 30.469 1.00 74.00 116 THR A C 1
ATOM 868 O O . THR A 1 116 ? -14.225 -18.450 31.325 1.00 74.00 116 THR A O 1
ATOM 871 N N . LEU A 1 117 ? -15.305 -17.605 29.539 1.00 71.50 117 LEU A N 1
ATOM 872 C CA . LEU A 1 117 ? -14.430 -16.450 29.313 1.00 71.50 117 LEU A CA 1
ATOM 873 C C . LEU A 1 117 ? -14.520 -15.408 30.445 1.00 71.50 117 LEU A C 1
ATOM 875 O O . LEU A 1 117 ? -15.162 -14.365 30.360 1.00 71.50 117 LEU A O 1
ATOM 879 N N . SER A 1 118 ? -13.795 -15.682 31.524 1.00 63.81 118 SER A N 1
ATOM 880 C CA . SER A 1 118 ? -13.810 -14.933 32.788 1.00 63.81 118 SER A CA 1
ATOM 881 C C . SER A 1 118 ? -13.104 -13.562 32.743 1.00 63.81 118 SER A C 1
ATOM 883 O O . SER A 1 118 ? -12.065 -13.368 33.382 1.00 63.81 118 SER A O 1
ATOM 885 N N . GLY A 1 119 ? -13.641 -12.601 31.979 1.00 61.28 119 GLY A N 1
ATOM 886 C CA . GLY A 1 119 ? -13.196 -11.193 31.866 1.00 61.28 119 GLY A CA 1
ATOM 887 C C . GLY A 1 119 ? -12.440 -10.861 30.565 1.00 61.28 119 GLY A C 1
ATOM 888 O O . GLY A 1 119 ? -12.152 -11.760 29.772 1.00 61.28 119 GLY A O 1
ATOM 889 N N . ARG A 1 120 ? -12.038 -9.593 30.367 1.00 58.47 120 ARG A N 1
ATOM 890 C CA . ARG A 1 120 ? -11.380 -9.141 29.118 1.00 58.47 120 ARG A CA 1
ATOM 891 C C . ARG A 1 120 ? -10.045 -9.856 28.822 1.00 58.47 120 ARG A C 1
ATOM 893 O O . ARG A 1 120 ? -9.371 -10.323 29.747 1.00 58.47 120 ARG A O 1
ATOM 900 N N . ARG A 1 121 ? -9.673 -9.961 27.545 1.00 67.94 121 ARG A N 1
ATOM 901 C CA . ARG A 1 121 ? -8.384 -10.469 27.024 1.00 67.94 121 ARG A CA 1
ATOM 902 C C . ARG A 1 121 ? -7.867 -9.477 25.978 1.00 67.94 121 ARG A C 1
ATOM 904 O O . ARG A 1 121 ? -8.671 -8.793 25.355 1.00 67.94 121 ARG A O 1
ATOM 911 N N . GLU A 1 122 ? -6.555 -9.414 25.785 1.00 65.38 122 GLU A N 1
ATOM 912 C CA . GLU A 1 122 ? -5.940 -8.500 24.804 1.00 65.38 122 GLU A CA 1
ATOM 913 C C . GLU A 1 122 ? -5.936 -9.086 23.389 1.00 65.38 122 GLU A C 1
ATOM 915 O O . GLU A 1 122 ? -6.254 -8.386 22.434 1.00 65.38 122 GLU A O 1
ATOM 920 N N . GLU A 1 123 ? -5.662 -10.384 23.260 1.00 75.88 123 GLU A N 1
ATOM 921 C CA . GLU A 1 123 ? -5.669 -11.094 21.979 1.00 75.88 123 GLU A CA 1
ATOM 922 C C . GLU A 1 123 ? -6.426 -12.421 22.097 1.00 75.88 123 GLU A C 1
ATOM 924 O O . GLU A 1 123 ? -6.409 -13.080 23.149 1.00 75.88 123 GLU A O 1
ATOM 929 N N . GLY A 1 124 ? -7.089 -12.811 21.005 1.00 83.56 124 GLY A N 1
ATOM 930 C CA . GLY A 1 124 ? -7.866 -14.038 20.885 1.00 83.56 124 GLY A CA 1
ATOM 931 C C . GLY A 1 124 ? -7.715 -14.664 19.500 1.00 83.56 124 GLY A C 1
ATOM 932 O O . GLY A 1 124 ? -7.883 -13.995 18.483 1.00 83.56 124 GLY A O 1
ATOM 933 N N . PHE A 1 125 ? -7.461 -15.971 19.444 1.00 87.88 125 PHE A N 1
ATOM 934 C CA . PHE A 1 125 ? -7.481 -16.732 18.192 1.00 87.88 125 PHE A CA 1
ATOM 935 C C . PHE A 1 125 ? -8.413 -17.930 18.303 1.00 87.88 125 PHE A C 1
ATOM 937 O O . PHE A 1 125 ? -8.428 -18.608 19.330 1.00 87.88 125 PHE A O 1
ATOM 944 N N . ILE A 1 126 ? -9.154 -18.219 17.236 1.00 92.88 126 ILE A N 1
ATOM 945 C CA . ILE A 1 126 ? -10.001 -19.408 17.135 1.00 92.88 126 ILE A CA 1
ATOM 946 C C . ILE A 1 126 ? -9.791 -20.131 15.807 1.00 92.88 126 ILE A C 1
ATOM 948 O O . ILE A 1 126 ? -9.755 -19.533 14.730 1.00 92.88 126 ILE A O 1
ATOM 952 N N . SER A 1 127 ? -9.708 -21.453 15.898 1.00 92.19 127 SER A N 1
ATOM 953 C CA . SER A 1 127 ? -9.757 -22.360 14.755 1.00 92.19 127 SER A CA 1
ATOM 954 C C . SER A 1 127 ? -10.855 -23.384 14.987 1.00 92.19 127 SER A C 1
ATOM 956 O O . SER A 1 127 ? -10.884 -23.984 16.057 1.00 92.19 127 SER A O 1
ATOM 958 N N . MET A 1 128 ? -11.736 -23.614 14.011 1.00 93.75 128 MET A N 1
ATOM 959 C CA . MET A 1 128 ? -12.819 -24.600 14.114 1.00 93.75 128 MET A CA 1
ATOM 960 C C . MET A 1 128 ? -12.829 -25.528 12.904 1.00 93.75 128 MET A C 1
ATOM 962 O O . MET A 1 128 ? -12.873 -25.074 11.764 1.00 93.75 128 MET A O 1
ATOM 966 N N . VAL A 1 129 ? -12.832 -26.835 13.151 1.00 90.31 129 VAL A N 1
ATOM 967 C CA . VAL A 1 129 ? -12.762 -27.877 12.119 1.00 90.31 129 VAL A CA 1
ATOM 968 C C . VAL A 1 129 ? -13.772 -28.988 12.394 1.00 90.31 129 VAL A C 1
ATOM 970 O O . VAL A 1 129 ? -14.250 -29.136 13.520 1.00 90.31 129 VAL A O 1
ATOM 973 N N . LYS A 1 130 ? -14.104 -29.790 11.378 1.00 87.69 130 LYS A N 1
ATOM 974 C CA . LYS A 1 130 ? -14.967 -30.973 11.530 1.00 87.69 130 LYS A CA 1
ATOM 975 C C . LYS A 1 130 ? -14.198 -32.266 11.252 1.00 87.69 130 LYS A C 1
ATOM 977 O O . LYS A 1 130 ? -13.760 -32.470 10.123 1.00 87.69 130 LYS A O 1
ATOM 982 N N . SER A 1 131 ? -14.101 -33.143 12.252 1.00 84.62 131 SER A N 1
ATOM 983 C CA . SER A 1 131 ? -13.503 -34.487 12.156 1.00 84.62 131 SER A CA 1
ATOM 984 C C . SER A 1 131 ? -14.401 -35.517 12.842 1.00 84.62 131 SER A C 1
ATOM 986 O O . SER A 1 131 ? -15.153 -35.165 13.745 1.00 84.62 131 SER A O 1
ATOM 988 N N . ASP A 1 132 ? -14.370 -36.774 12.397 1.00 76.88 132 ASP A N 1
ATOM 989 C CA . ASP A 1 132 ? -15.027 -37.927 13.049 1.00 76.88 132 ASP A CA 1
ATOM 990 C C . ASP A 1 132 ? -16.483 -37.703 13.504 1.00 76.88 132 ASP A C 1
ATOM 992 O O . ASP A 1 132 ? -16.937 -38.168 14.549 1.00 76.88 132 ASP A O 1
ATOM 996 N N . GLY A 1 133 ? -17.249 -36.963 12.696 1.00 79.12 133 GLY A N 1
ATOM 997 C CA . GLY A 1 133 ? -18.655 -36.668 12.978 1.00 79.12 133 GLY A CA 1
ATOM 998 C C . GLY A 1 133 ? -18.893 -35.639 14.092 1.00 79.12 133 GLY A C 1
ATOM 999 O O . GLY A 1 133 ? -20.032 -35.514 14.541 1.00 79.12 133 GLY A O 1
ATOM 1000 N N . SER A 1 134 ? -17.873 -34.877 14.497 1.00 86.88 134 SER A N 1
ATOM 1001 C CA . SER A 1 134 ? -17.934 -33.788 15.485 1.00 86.88 134 SER A CA 1
ATOM 1002 C C . SER A 1 134 ? -17.236 -32.518 14.985 1.00 86.88 134 SER A C 1
ATOM 1004 O O . SER A 1 134 ? -16.367 -32.567 14.115 1.00 86.88 134 SER A O 1
ATOM 1006 N N . TYR A 1 135 ? -17.637 -31.361 15.509 1.00 89.06 135 TYR A N 1
ATOM 1007 C CA . TYR A 1 135 ? -16.876 -30.120 15.378 1.00 89.06 135 TYR A CA 1
ATOM 1008 C C . TYR A 1 135 ? -15.945 -29.981 16.583 1.00 89.06 135 TYR A C 1
ATOM 1010 O O . TYR A 1 135 ? -16.326 -30.302 17.712 1.00 89.06 135 TYR A O 1
ATOM 1018 N N . TYR A 1 136 ? -14.743 -29.478 16.333 1.00 92.12 136 TYR A N 1
ATOM 1019 C CA . TYR A 1 136 ? -13.737 -29.166 17.340 1.00 92.12 136 TYR A CA 1
ATOM 1020 C C . TYR A 1 136 ? -13.276 -27.735 17.122 1.00 92.12 136 TYR A C 1
ATOM 1022 O O . TYR A 1 136 ? -12.981 -27.361 15.985 1.00 92.12 136 TYR A O 1
ATOM 1030 N N . ALA A 1 137 ? -13.193 -26.952 18.193 1.00 93.94 137 ALA A N 1
ATOM 1031 C CA . ALA A 1 137 ? -12.587 -25.631 18.158 1.00 93.94 137 ALA A CA 1
ATOM 1032 C C . ALA A 1 137 ? -11.425 -25.543 19.144 1.00 93.94 137 ALA A C 1
ATOM 1034 O O . ALA A 1 137 ? -11.547 -25.977 20.286 1.00 93.94 137 ALA A O 1
ATOM 1035 N N . ALA A 1 138 ? -10.312 -24.972 18.695 1.00 92.50 138 ALA A N 1
ATOM 1036 C CA . ALA A 1 138 ? -9.192 -24.591 19.541 1.00 92.50 138 ALA A CA 1
ATOM 1037 C C . ALA A 1 138 ? -9.188 -23.074 19.700 1.00 92.50 138 ALA A C 1
ATOM 1039 O O . ALA A 1 138 ? -9.343 -22.350 18.714 1.00 92.50 138 ALA A O 1
ATOM 1040 N N . VAL A 1 139 ? -9.009 -22.616 20.934 1.00 91.69 139 VAL A N 1
ATOM 1041 C CA . VAL A 1 139 ? -9.116 -21.211 21.321 1.00 91.69 139 VAL A CA 1
ATOM 1042 C C . VAL A 1 139 ? -7.859 -20.812 22.083 1.00 91.69 139 VAL A C 1
ATOM 1044 O O . VAL A 1 139 ? -7.530 -21.429 23.093 1.00 91.69 139 VAL A O 1
ATOM 1047 N N . LEU A 1 140 ? -7.157 -19.785 21.607 1.00 87.38 140 LEU A N 1
ATOM 1048 C CA . LEU A 1 140 ? -6.082 -19.113 22.337 1.00 87.38 140 LEU A CA 1
ATOM 1049 C C . LEU A 1 140 ? -6.593 -17.775 22.864 1.00 87.38 140 LEU A C 1
ATOM 1051 O O . LEU A 1 140 ? -7.246 -17.044 22.126 1.00 87.38 140 LEU A O 1
ATOM 1055 N N . THR A 1 141 ? -6.252 -17.421 24.102 1.00 82.75 141 THR A N 1
ATOM 1056 C CA . THR A 1 141 ? -6.491 -16.076 24.658 1.00 82.75 141 THR A CA 1
ATOM 1057 C C . THR A 1 141 ? -5.312 -15.590 25.500 1.00 82.75 141 THR A C 1
ATOM 1059 O O . THR A 1 141 ? -4.625 -16.404 26.119 1.00 82.75 141 THR A O 1
ATOM 1062 N N . TRP A 1 142 ? -5.077 -14.275 25.556 1.00 78.44 142 TRP A N 1
ATOM 1063 C CA . TRP A 1 142 ? -3.976 -13.677 26.328 1.00 78.44 142 TRP A CA 1
ATOM 1064 C C . TRP A 1 142 ? -4.419 -12.548 27.281 1.00 78.44 142 TRP A C 1
ATOM 1066 O O . TRP A 1 142 ? -5.417 -11.865 27.059 1.00 78.44 142 TRP A O 1
ATOM 1076 N N . ARG A 1 143 ? -3.672 -12.360 28.376 1.00 69.19 143 ARG A N 1
ATOM 1077 C CA . ARG A 1 143 ? -3.783 -11.230 29.313 1.00 69.19 143 ARG A CA 1
ATOM 1078 C C . ARG A 1 143 ? -2.405 -10.704 29.680 1.00 69.19 143 ARG A C 1
ATOM 1080 O O . ARG A 1 143 ? -1.558 -11.483 30.135 1.00 69.19 143 ARG A O 1
ATOM 1087 N N . SER A 1 144 ? -2.212 -9.395 29.605 1.00 53.78 144 SER A N 1
ATOM 1088 C CA . SER A 1 144 ? -1.098 -8.742 30.270 1.00 53.78 144 SER A CA 1
ATOM 1089 C C . SER A 1 144 ? -1.313 -8.721 31.783 1.00 53.78 144 SER A C 1
ATOM 1091 O O . SER A 1 144 ? -2.417 -8.562 32.304 1.00 53.78 144 SER A O 1
ATOM 1093 N N . SER A 1 145 ? -0.220 -8.922 32.509 1.00 46.88 145 SER A N 1
ATOM 1094 C CA . SER A 1 145 ? -0.174 -8.865 33.964 1.00 46.88 145 SER A CA 1
ATOM 1095 C C . SER A 1 145 ? 0.242 -7.460 34.401 1.00 46.88 145 SER A C 1
ATOM 1097 O O . SER A 1 145 ? 1.441 -7.190 34.515 1.00 46.88 145 SER A O 1
ATOM 1099 N N . SER A 1 146 ? -0.724 -6.571 34.647 1.00 40.25 146 SER A N 1
ATOM 1100 C CA . SER A 1 146 ? -0.466 -5.338 35.398 1.00 40.25 146 SER A CA 1
ATOM 1101 C C . SER A 1 146 ? -0.206 -5.661 36.878 1.00 40.25 146 SER A C 1
ATOM 1103 O O . SER A 1 146 ? -0.616 -6.702 37.397 1.00 40.25 146 SER A O 1
ATOM 1105 N N . GLY A 1 147 ? 0.618 -4.831 37.519 1.00 33.12 147 GLY A N 1
ATOM 1106 C CA . GLY A 1 147 ? 1.368 -5.218 38.714 1.00 33.12 147 GLY A CA 1
ATOM 1107 C C . GLY A 1 147 ? 0.555 -5.361 40.002 1.00 33.12 147 GLY A C 1
ATOM 1108 O O . GLY A 1 147 ? -0.494 -4.752 40.191 1.00 33.12 147 GLY A O 1
ATOM 1109 N N . SER A 1 148 ? 1.119 -6.117 40.946 1.00 34.53 148 SER A N 1
ATOM 1110 C CA . SER A 1 148 ? 0.679 -6.133 42.338 1.00 34.53 148 SER A CA 1
ATOM 1111 C C . SER A 1 148 ? 0.934 -4.772 43.000 1.00 34.53 148 SER A C 1
ATOM 1113 O O . SER A 1 148 ? 2.053 -4.494 43.437 1.00 34.53 148 SER A O 1
ATOM 1115 N N . GLY A 1 149 ? -0.106 -3.950 43.095 1.00 27.58 149 GLY A N 1
ATOM 1116 C CA . GLY A 1 149 ? -0.157 -2.754 43.930 1.00 27.58 149 GLY A CA 1
ATOM 1117 C C . GLY A 1 149 ? -1.379 -2.848 44.830 1.00 27.58 149 GLY A C 1
ATOM 1118 O O . GLY A 1 149 ? -2.507 -2.810 44.349 1.00 27.58 149 GLY A O 1
ATOM 1119 N N . SER A 1 150 ? -1.162 -3.035 46.128 1.00 39.47 150 SER A N 1
ATOM 1120 C CA . SER A 1 150 ? -2.228 -2.935 47.118 1.00 39.47 150 SER A CA 1
ATOM 1121 C C . SER A 1 150 ? -2.647 -1.479 47.270 1.00 39.47 150 SER A C 1
ATOM 1123 O O . SER A 1 150 ? -1.791 -0.673 47.620 1.00 39.47 150 SER A O 1
ATOM 1125 N N . ASP A 1 151 ? -3.936 -1.181 47.133 1.00 31.36 151 ASP A N 1
ATOM 1126 C CA . ASP A 1 151 ? -4.582 -0.216 48.020 1.00 31.36 151 ASP A CA 1
ATOM 1127 C C . ASP A 1 151 ? -6.071 -0.538 48.188 1.00 31.36 151 ASP A C 1
ATOM 1129 O O . ASP A 1 151 ? -6.796 -0.834 47.238 1.00 31.36 151 ASP A O 1
ATOM 1133 N N . ASP A 1 152 ? -6.497 -0.525 49.448 1.00 36.81 152 ASP A N 1
ATOM 1134 C CA . ASP A 1 152 ? -7.842 -0.857 49.902 1.00 36.81 152 ASP A CA 1
ATOM 1135 C C . ASP A 1 152 ? -8.617 0.444 50.139 1.00 36.81 152 ASP A C 1
ATOM 1137 O O . ASP A 1 152 ? -8.461 1.102 51.168 1.00 36.81 152 ASP A O 1
ATOM 1141 N N . SER A 1 153 ? -9.445 0.848 49.174 1.00 30.17 153 SER A N 1
ATOM 1142 C CA . SER A 1 153 ? -10.547 1.773 49.446 1.00 30.17 153 SER A CA 1
ATOM 1143 C C . SER A 1 153 ? -11.681 1.585 48.442 1.00 30.17 153 SER A C 1
ATOM 1145 O O . SER A 1 153 ? -11.523 1.727 47.231 1.00 30.17 153 SER A O 1
ATOM 1147 N N . GLY A 1 154 ? -12.857 1.226 48.954 1.00 35.22 154 GLY A N 1
ATOM 1148 C CA . GLY A 1 154 ? -14.027 0.990 48.121 1.00 35.22 154 GLY A CA 1
ATOM 1149 C C . GLY A 1 154 ? -14.607 2.283 47.554 1.00 35.22 154 GLY A C 1
ATOM 1150 O O . GLY A 1 154 ? -15.142 3.101 48.300 1.00 35.22 154 GLY A O 1
ATOM 1151 N N . ASN A 1 155 ? -14.623 2.403 46.227 1.00 30.78 155 ASN A N 1
ATOM 1152 C CA . ASN A 1 155 ? -15.661 3.151 45.527 1.00 30.78 155 ASN A CA 1
ATOM 1153 C C . ASN A 1 155 ? -16.081 2.386 44.266 1.00 30.78 155 ASN A C 1
ATOM 1155 O O . ASN A 1 155 ? -15.286 2.175 43.353 1.00 30.78 155 ASN A O 1
ATOM 1159 N N . SER A 1 156 ? -17.335 1.941 44.225 1.00 33.47 156 SER A N 1
ATOM 1160 C CA . SER A 1 156 ? -17.882 1.131 43.136 1.00 33.47 156 SER A CA 1
ATOM 1161 C C . SER A 1 156 ? -18.248 1.994 41.923 1.00 33.47 156 SER A C 1
ATOM 1163 O O . SER A 1 156 ? -19.424 2.264 41.675 1.00 33.47 156 SER A O 1
ATOM 1165 N N . GLY A 1 157 ? -17.238 2.416 41.162 1.00 29.11 157 GLY A N 1
ATOM 1166 C CA . GLY A 1 157 ? -17.401 2.962 39.814 1.00 29.11 157 GLY A CA 1
ATOM 1167 C C . GLY A 1 157 ? -17.475 1.834 38.786 1.00 29.11 157 GLY A C 1
ATOM 1168 O O . GLY A 1 157 ? -16.459 1.463 38.208 1.00 29.11 157 GLY A O 1
ATOM 1169 N N . ALA A 1 158 ? -18.659 1.252 38.585 1.00 30.22 158 ALA A N 1
ATOM 1170 C CA . ALA A 1 158 ? -18.849 0.185 37.604 1.00 30.22 158 ALA A CA 1
ATOM 1171 C C . ALA A 1 158 ? -18.892 0.754 36.173 1.00 30.22 158 ALA A C 1
ATOM 1173 O O . ALA A 1 158 ? -19.916 1.282 35.743 1.00 30.22 158 ALA A O 1
ATOM 1174 N N . THR A 1 159 ? -17.799 0.611 35.423 1.00 33.22 159 THR A N 1
ATOM 1175 C CA . THR A 1 159 ? -17.725 0.919 33.985 1.00 33.22 159 THR A CA 1
ATOM 1176 C C . THR A 1 159 ? -18.287 -0.226 33.127 1.00 33.22 159 THR A C 1
ATOM 1178 O O . THR A 1 159 ? -17.537 -0.958 32.494 1.00 33.22 159 THR A O 1
ATOM 1181 N N . ASP A 1 160 ? -19.618 -0.365 33.202 1.00 32.31 160 ASP A N 1
ATOM 1182 C CA . ASP A 1 160 ? -20.629 -0.688 32.163 1.00 32.31 160 ASP A CA 1
ATOM 1183 C C . ASP A 1 160 ? -20.399 -1.832 31.092 1.00 32.31 160 ASP A C 1
ATOM 1185 O O . ASP A 1 160 ? -19.257 -2.120 30.751 1.00 32.31 160 ASP A O 1
ATOM 1189 N N . PRO A 1 161 ? -21.441 -2.530 30.541 1.00 31.84 161 PRO A N 1
ATOM 1190 C CA . PRO A 1 161 ? -21.310 -3.641 29.545 1.00 31.84 161 PRO A CA 1
ATOM 1191 C C . PRO A 1 161 ? -21.542 -3.427 28.003 1.00 31.84 161 PRO A C 1
ATOM 1193 O O . PRO A 1 161 ? -21.334 -4.396 27.280 1.00 31.84 161 PRO A O 1
ATOM 1196 N N . ASP A 1 162 ? -21.890 -2.243 27.450 1.00 28.36 162 ASP A N 1
ATOM 1197 C CA . ASP A 1 162 ? -21.927 -1.909 25.978 1.00 28.36 162 ASP A CA 1
ATOM 1198 C C . ASP A 1 162 ? -20.975 -0.733 25.500 1.00 28.36 162 ASP A C 1
ATOM 1200 O O . ASP A 1 162 ? -21.346 0.431 25.549 1.00 28.36 162 ASP A O 1
ATOM 1204 N N . GLU A 1 163 ? -19.749 -0.999 25.015 1.00 33.81 163 GLU A N 1
ATOM 1205 C CA . GLU A 1 163 ? -18.714 -0.098 24.435 1.00 33.81 163 GLU A CA 1
ATOM 1206 C C . GLU A 1 163 ? -17.913 -0.927 23.421 1.00 33.81 163 GLU A C 1
ATOM 1208 O O . GLU A 1 163 ? -17.649 -2.100 23.684 1.00 33.81 163 GLU A O 1
ATOM 1213 N N . PRO A 1 164 ? -17.381 -0.330 22.347 1.00 30.00 164 PRO A N 1
ATOM 1214 C CA . PRO A 1 164 ? -16.400 -1.006 21.506 1.00 30.00 164 PRO A CA 1
ATOM 1215 C C . PRO A 1 164 ? -15.186 -1.517 22.311 1.00 30.00 164 PRO A C 1
ATOM 1217 O O . PRO A 1 164 ? -14.898 -1.039 23.414 1.00 30.00 164 PRO A O 1
ATOM 1220 N N . VAL A 1 165 ? -14.343 -2.351 21.686 1.00 37.81 165 VAL A N 1
ATOM 1221 C CA . VAL A 1 165 ? -12.899 -2.179 21.919 1.00 37.81 165 VAL A CA 1
ATOM 1222 C C . VAL A 1 165 ? -12.560 -0.814 21.337 1.00 37.81 165 VAL A C 1
ATOM 1224 O O . VAL A 1 165 ? -12.166 -0.688 20.179 1.00 37.81 165 VAL A O 1
ATOM 1227 N N . GLN A 1 166 ? -12.802 0.231 22.127 1.00 35.25 166 GLN A N 1
ATOM 1228 C CA . GLN A 1 166 ? -12.219 1.521 21.857 1.00 35.25 166 GLN A CA 1
ATOM 1229 C C . GLN A 1 166 ? -10.717 1.265 21.910 1.00 35.25 166 GLN A C 1
ATOM 1231 O O . GLN A 1 166 ? -10.178 0.887 22.952 1.00 35.25 166 GLN A O 1
ATOM 1236 N N . ALA A 1 167 ? -10.033 1.499 20.793 1.00 39.06 167 ALA A N 1
ATOM 1237 C CA . ALA A 1 167 ? -8.752 2.158 20.926 1.00 39.06 167 ALA A CA 1
ATOM 1238 C C . ALA A 1 167 ? -9.055 3.386 21.789 1.00 39.06 167 ALA A C 1
ATOM 1240 O O . ALA A 1 167 ? -9.803 4.256 21.345 1.00 39.06 167 ALA A O 1
ATOM 1241 N N . THR A 1 168 ? -8.595 3.381 23.048 1.00 49.94 168 THR A N 1
ATOM 1242 C CA . THR A 1 168 ? -8.972 4.386 24.064 1.00 49.94 168 THR A CA 1
ATOM 1243 C C . THR A 1 168 ? -8.771 5.798 23.529 1.00 49.94 168 THR A C 1
ATOM 1245 O O . THR A 1 168 ? -9.509 6.703 23.884 1.00 49.94 168 THR A O 1
ATOM 1248 N N . TYR A 1 169 ? -7.815 5.908 22.604 1.00 60.75 169 TYR A N 1
ATOM 1249 C CA . TYR A 1 169 ? -7.567 7.018 21.707 1.00 60.75 169 TYR A CA 1
ATOM 1250 C C . TYR A 1 169 ? -7.583 6.452 20.266 1.00 60.75 169 TYR A C 1
ATOM 1252 O O . TYR A 1 169 ? -6.625 5.756 19.903 1.00 60.75 169 TYR A O 1
ATOM 1260 N N . PRO A 1 170 ? -8.658 6.641 19.463 1.00 69.69 170 PRO A N 1
ATOM 1261 C CA . PRO A 1 170 ? -8.787 6.047 18.120 1.00 69.69 170 PRO A CA 1
ATOM 1262 C C . PRO A 1 170 ? -7.723 6.556 17.152 1.00 69.69 170 PRO A C 1
ATOM 1264 O O . PRO A 1 170 ? -7.248 5.821 16.282 1.00 69.69 170 PRO A O 1
ATOM 1267 N N . VAL A 1 171 ? -7.316 7.803 17.362 1.00 80.31 171 VAL A N 1
ATOM 1268 C CA . VAL A 1 171 ? -6.167 8.425 16.728 1.00 80.31 171 VAL A CA 1
ATOM 1269 C C . VAL A 1 171 ? -5.235 8.911 17.834 1.00 80.31 171 VAL A C 1
ATOM 1271 O O . VAL A 1 171 ? -5.675 9.415 18.867 1.00 80.31 171 VAL A O 1
ATOM 1274 N N . GLN A 1 172 ? -3.937 8.701 17.653 1.00 79.62 172 GLN A N 1
ATOM 1275 C CA . GLN A 1 172 ? -2.909 9.011 18.643 1.00 79.62 172 GLN A CA 1
ATOM 1276 C C . GLN A 1 172 ? -1.848 9.917 18.039 1.00 79.62 172 GLN A C 1
ATOM 1278 O O . GLN A 1 172 ? -1.333 9.641 16.954 1.00 79.62 172 GLN A O 1
ATOM 1283 N N . TRP A 1 173 ? -1.491 10.961 18.783 1.00 83.56 173 TRP A N 1
ATOM 1284 C CA . TRP A 1 173 ? -0.378 11.847 18.462 1.00 83.56 173 TRP A CA 1
ATOM 1285 C C . TRP A 1 173 ? 0.731 11.721 19.504 1.00 83.56 173 TRP A C 1
ATOM 1287 O O . TRP A 1 173 ? 0.608 12.217 20.627 1.00 83.56 173 TRP A O 1
ATOM 1297 N N . ASP A 1 174 ? 1.830 11.068 19.136 1.00 80.81 174 ASP A N 1
ATOM 1298 C CA . ASP A 1 174 ? 3.052 11.086 19.937 1.00 80.81 174 ASP A CA 1
ATOM 1299 C C . ASP A 1 174 ? 3.871 12.331 19.583 1.00 80.81 174 ASP A C 1
ATOM 1301 O O . ASP A 1 174 ? 4.589 12.373 18.587 1.00 80.81 174 ASP A O 1
ATOM 1305 N N . GLU A 1 175 ? 3.779 13.347 20.438 1.00 80.00 175 GLU A N 1
ATOM 1306 C CA . GLU A 1 175 ? 4.491 14.622 20.310 1.00 80.00 175 GLU A CA 1
ATOM 1307 C C . GLU A 1 175 ? 6.029 14.478 20.358 1.00 80.00 175 GLU A C 1
ATOM 1309 O O . GLU A 1 175 ? 6.737 15.358 19.869 1.00 80.00 175 GLU A O 1
ATOM 1314 N N . SER A 1 176 ? 6.562 13.382 20.918 1.00 81.25 176 SER A N 1
ATOM 1315 C CA . SER A 1 176 ? 8.008 13.155 21.068 1.00 81.25 176 SER A CA 1
ATOM 1316 C C . SER A 1 176 ? 8.656 12.560 19.821 1.00 81.25 176 SER A C 1
ATOM 1318 O O . SER A 1 176 ? 9.793 12.905 19.501 1.00 81.25 176 SER A O 1
ATOM 1320 N N . THR A 1 177 ? 7.923 11.709 19.100 1.00 87.31 177 THR A N 1
ATOM 1321 C CA . THR A 1 177 ? 8.343 11.129 17.814 1.00 87.31 177 THR A CA 1
ATOM 1322 C C . THR A 1 177 ? 7.682 11.807 16.614 1.00 87.31 177 THR A C 1
ATOM 1324 O O . THR A 1 177 ? 8.038 11.507 15.478 1.00 87.31 177 THR A O 1
ATOM 1327 N N . LYS A 1 178 ? 6.728 12.720 16.855 1.00 87.81 178 LYS A N 1
ATOM 1328 C CA . LYS A 1 178 ? 5.862 13.340 15.841 1.00 87.81 178 LYS A CA 1
ATOM 1329 C C . LYS A 1 178 ? 5.136 12.289 14.987 1.00 87.81 178 LYS A C 1
ATOM 1331 O O . LYS A 1 178 ? 4.996 12.432 13.770 1.00 87.81 178 LYS A O 1
ATOM 1336 N N . THR A 1 179 ? 4.684 11.219 15.647 1.00 89.56 179 THR A N 1
ATOM 1337 C CA . THR A 1 179 ? 3.962 10.105 15.019 1.00 89.56 179 THR A CA 1
ATOM 1338 C C . THR A 1 179 ? 2.458 10.303 15.133 1.00 89.56 179 THR A C 1
ATOM 1340 O O . THR A 1 179 ? 1.925 10.414 16.239 1.00 89.56 179 THR A O 1
ATOM 1343 N N . LEU A 1 180 ? 1.769 10.260 13.994 1.00 90.25 180 LEU A N 1
ATOM 1344 C CA . LEU A 1 180 ? 0.316 10.182 13.907 1.00 90.25 180 LEU A CA 1
ATOM 1345 C C . LEU A 1 180 ? -0.102 8.733 13.636 1.00 90.25 180 LEU A C 1
ATOM 1347 O O . LEU A 1 180 ? 0.252 8.177 12.598 1.00 90.25 180 LEU A O 1
ATOM 1351 N N . THR A 1 181 ? -0.850 8.125 14.559 1.00 89.12 181 THR A N 1
ATOM 1352 C CA . THR A 1 181 ? -1.328 6.736 14.443 1.00 89.12 181 THR A CA 1
ATOM 1353 C C . THR A 1 181 ? -2.851 6.655 14.433 1.00 89.12 181 THR A C 1
ATOM 1355 O O . THR A 1 181 ? -3.483 7.067 15.400 1.00 89.12 181 THR A O 1
ATOM 1358 N N . PHE A 1 182 ? -3.432 6.045 13.402 1.00 87.69 182 PHE A N 1
ATOM 1359 C CA . PHE A 1 182 ? -4.839 5.639 13.341 1.00 87.69 182 PHE A CA 1
ATOM 1360 C C . PHE A 1 182 ? -4.931 4.154 13.691 1.00 87.69 182 PHE A C 1
ATOM 1362 O O . PHE A 1 182 ? -4.371 3.313 12.984 1.00 87.69 182 PHE A O 1
ATOM 1369 N N . ARG A 1 183 ? -5.591 3.829 14.806 1.00 81.44 183 ARG A N 1
ATOM 1370 C CA . ARG A 1 183 ? -5.557 2.483 15.401 1.00 81.44 183 ARG A CA 1
ATOM 1371 C C . ARG A 1 183 ? -6.557 1.519 14.768 1.00 81.44 183 ARG A C 1
ATOM 1373 O O . ARG A 1 183 ? -7.664 1.906 14.393 1.00 81.44 183 ARG A O 1
ATOM 1380 N N . LYS A 1 184 ? -6.209 0.234 14.725 1.00 80.88 184 LYS A N 1
ATOM 1381 C CA . LYS A 1 184 ? -7.095 -0.857 14.305 1.00 80.88 184 LYS A CA 1
ATOM 1382 C C . LYS A 1 184 ? -8.379 -0.840 15.137 1.00 80.88 184 LYS A C 1
ATOM 1384 O O . LYS A 1 184 ? -8.338 -0.818 16.364 1.00 80.88 184 LYS A O 1
ATOM 1389 N N . GLY A 1 185 ? -9.526 -0.853 14.461 1.00 70.00 185 GLY A N 1
ATOM 1390 C CA . GLY A 1 185 ? -10.849 -0.750 15.083 1.00 70.00 185 GLY A CA 1
ATOM 1391 C C . GLY A 1 185 ? -11.385 0.678 15.236 1.00 70.00 185 GLY A C 1
ATOM 1392 O O . GLY A 1 185 ? -12.574 0.831 15.515 1.00 70.00 185 GLY A O 1
ATOM 1393 N N . ALA A 1 186 ? -10.584 1.724 14.988 1.00 74.12 186 ALA A N 1
ATOM 1394 C CA . ALA A 1 186 ? -11.045 3.115 15.065 1.00 74.12 186 ALA A CA 1
ATOM 1395 C C . ALA A 1 186 ? -12.176 3.457 14.068 1.00 74.12 186 ALA A C 1
ATOM 1397 O O . ALA A 1 186 ? -12.930 4.403 14.310 1.00 74.12 186 ALA A O 1
ATOM 1398 N N . ALA A 1 187 ? -12.392 2.626 13.036 1.00 73.50 187 ALA A N 1
ATOM 1399 C CA . ALA A 1 187 ? -13.543 2.701 12.131 1.00 73.50 187 ALA A CA 1
ATOM 1400 C C . ALA A 1 187 ? -14.892 2.691 12.875 1.00 73.50 187 ALA A C 1
ATOM 1402 O O . ALA A 1 187 ? -15.844 3.334 12.444 1.00 73.50 187 ALA A O 1
ATOM 1403 N N . ALA A 1 188 ? -14.976 2.010 14.025 1.00 64.62 188 ALA A N 1
ATOM 1404 C CA . ALA A 1 188 ? -16.190 1.965 14.844 1.00 64.62 188 ALA A CA 1
ATOM 1405 C C . ALA A 1 188 ? -16.541 3.312 15.513 1.00 64.62 188 ALA A C 1
ATOM 1407 O O . ALA A 1 188 ? -17.659 3.470 16.000 1.00 64.62 188 ALA A O 1
ATOM 1408 N N . ILE A 1 189 ? -15.595 4.258 15.561 1.00 67.12 189 ILE A N 1
ATOM 1409 C CA . ILE A 1 189 ? -15.744 5.574 16.203 1.00 67.12 189 ILE A CA 1
ATOM 1410 C C . ILE A 1 189 ? -15.737 6.695 15.155 1.00 67.12 189 ILE A C 1
ATOM 1412 O O . ILE A 1 189 ? -16.563 7.600 15.226 1.00 67.12 189 ILE A O 1
ATOM 1416 N N . MET A 1 190 ? -14.822 6.634 14.182 1.00 71.88 190 MET A N 1
ATOM 1417 C CA . MET A 1 190 ? -14.682 7.658 13.138 1.00 71.88 190 MET A CA 1
ATOM 1418 C C . MET A 1 190 ? -15.569 7.417 11.910 1.00 71.88 190 MET A C 1
ATOM 1420 O O . MET A 1 190 ? -15.853 8.360 11.175 1.00 71.88 190 MET A O 1
ATOM 1424 N N . GLY A 1 191 ? -16.000 6.174 11.675 1.00 71.56 191 GLY A N 1
ATOM 1425 C CA . GLY A 1 191 ? -16.519 5.748 10.375 1.00 71.56 191 GLY A CA 1
ATOM 1426 C C . GLY A 1 191 ? -15.421 5.660 9.309 1.00 71.56 191 GLY A C 1
ATOM 1427 O O . GLY A 1 191 ? -14.228 5.719 9.615 1.00 71.56 191 GLY A O 1
ATOM 1428 N N . ASP A 1 192 ? -15.842 5.519 8.052 1.00 82.56 192 ASP A N 1
ATOM 1429 C CA . ASP A 1 192 ? -14.945 5.611 6.901 1.00 82.56 192 ASP A CA 1
ATOM 1430 C C . ASP A 1 192 ? -14.593 7.083 6.631 1.00 82.56 192 ASP A C 1
ATOM 1432 O O . ASP A 1 192 ? -15.478 7.933 6.527 1.00 82.56 192 ASP A O 1
ATOM 1436 N N . THR A 1 193 ? -13.302 7.385 6.500 1.00 84.19 193 THR A N 1
ATOM 1437 C CA . THR A 1 193 ? -12.777 8.744 6.330 1.00 84.19 193 THR A CA 1
ATOM 1438 C C . THR A 1 193 ? -11.635 8.811 5.312 1.00 84.19 193 THR A C 1
ATOM 1440 O O . THR A 1 193 ? -10.971 7.808 5.018 1.00 84.19 193 THR A O 1
ATOM 1443 N N . THR A 1 194 ? -11.402 10.015 4.793 1.00 87.56 194 THR A N 1
ATOM 1444 C CA . THR A 1 194 ? -10.293 10.370 3.903 1.00 87.56 194 THR A CA 1
ATOM 1445 C C . THR A 1 194 ? -9.403 11.378 4.621 1.00 87.56 194 THR A C 1
ATOM 1447 O O . THR A 1 194 ? -9.899 12.397 5.096 1.00 87.56 194 THR A O 1
ATOM 1450 N N . LEU A 1 195 ? -8.094 11.125 4.691 1.00 88.00 195 LEU A N 1
ATOM 1451 C CA . LEU A 1 195 ? -7.160 12.099 5.266 1.00 88.00 195 LEU A CA 1
ATOM 1452 C C . LEU A 1 195 ? -6.846 13.202 4.258 1.00 88.00 195 LEU A C 1
ATOM 1454 O O . LEU A 1 195 ? -6.383 12.909 3.161 1.00 88.00 195 LEU A O 1
ATOM 1458 N N . SER A 1 196 ? -7.052 14.451 4.662 1.00 84.31 196 SER A N 1
ATOM 1459 C CA . SER A 1 196 ? -6.766 15.677 3.905 1.00 84.31 196 SER A CA 1
ATOM 1460 C C . SER A 1 196 ? -6.101 16.720 4.806 1.00 84.31 196 SER A C 1
ATOM 1462 O O . SER A 1 196 ? -6.154 16.605 6.025 1.00 84.31 196 SER A O 1
ATOM 1464 N N . GLU A 1 197 ? -5.529 17.776 4.239 1.00 74.50 197 GLU A N 1
ATOM 1465 C CA . GLU A 1 197 ? -5.014 18.969 4.935 1.00 74.50 197 GLU A CA 1
ATOM 1466 C C . GLU A 1 197 ? -6.015 19.638 5.895 1.00 74.50 197 GLU A C 1
ATOM 1468 O O . GLU A 1 197 ? -5.612 20.327 6.831 1.00 74.50 197 GLU A O 1
ATOM 1473 N N . HIS A 1 198 ? -7.319 19.441 5.687 1.00 73.62 198 HIS A N 1
ATOM 1474 C CA . HIS A 1 198 ? -8.374 19.880 6.603 1.00 73.62 198 HIS A CA 1
ATOM 1475 C C . HIS A 1 198 ? -8.582 18.946 7.812 1.00 73.62 198 HIS A C 1
ATOM 1477 O O . HIS A 1 198 ? -9.326 19.291 8.733 1.00 73.62 198 HIS A O 1
ATOM 1483 N N . SER A 1 199 ? -7.919 17.788 7.851 1.00 75.69 199 SER A N 1
ATOM 1484 C CA . SER A 1 199 ? -7.989 16.833 8.960 1.00 75.69 199 SER A CA 1
ATOM 1485 C C . SER A 1 199 ? -7.149 17.309 10.149 1.00 75.69 199 SER A C 1
ATOM 1487 O O . SER A 1 199 ? -5.945 17.069 10.232 1.00 75.69 199 SER A O 1
ATOM 1489 N N . THR A 1 200 ? -7.797 17.980 11.100 1.00 71.12 200 THR A N 1
ATOM 1490 C CA . THR A 1 200 ? -7.195 18.317 12.397 1.00 71.12 200 THR A CA 1
ATOM 1491 C C . THR A 1 200 ? -7.286 17.138 13.365 1.00 71.12 200 THR A C 1
ATOM 1493 O O . THR A 1 200 ? -8.177 16.298 13.251 1.00 71.12 200 THR A O 1
ATOM 1496 N N . LEU A 1 201 ? -6.422 17.098 14.384 1.00 69.12 201 LEU A N 1
ATOM 1497 C CA . LEU A 1 201 ? -6.528 16.091 15.447 1.00 69.12 201 LEU A CA 1
ATOM 1498 C C . LEU A 1 201 ? -7.874 16.147 16.193 1.00 69.12 201 LEU A C 1
ATOM 1500 O O . LEU A 1 201 ? -8.384 15.102 16.576 1.00 69.12 201 LEU A O 1
ATOM 1504 N N . GLU A 1 202 ? -8.510 17.317 16.313 1.00 66.06 202 GLU A N 1
ATOM 1505 C CA . GLU A 1 202 ? -9.891 17.414 16.818 1.00 66.06 202 GLU A CA 1
ATOM 1506 C C . GLU A 1 202 ? -10.915 16.776 15.871 1.00 66.06 202 GLU A C 1
ATOM 1508 O O . GLU A 1 202 ? -11.747 15.992 16.318 1.00 66.06 202 GLU A O 1
ATOM 1513 N N . GLY A 1 203 ? -10.843 17.062 14.566 1.00 60.16 203 GLY A N 1
ATOM 1514 C CA . GLY A 1 203 ? -11.742 16.474 13.564 1.00 60.16 203 GLY A CA 1
ATOM 1515 C C . GLY A 1 203 ? -11.585 14.957 13.409 1.00 60.16 203 GLY A C 1
ATOM 1516 O O . GLY A 1 203 ? -12.495 14.290 12.925 1.00 60.16 203 GLY A O 1
ATOM 1517 N N . LEU A 1 204 ? -10.449 14.417 13.855 1.00 68.38 204 LEU A N 1
ATOM 1518 C CA . LEU A 1 204 ? -10.116 12.994 13.864 1.00 68.38 204 LEU A CA 1
ATOM 1519 C C . LEU A 1 204 ? -10.311 12.322 15.241 1.00 68.38 204 LEU A C 1
ATOM 1521 O O . LEU A 1 204 ? -9.969 11.152 15.389 1.00 68.38 204 LEU A O 1
ATOM 1525 N N . ASN A 1 205 ? -10.844 13.029 16.249 1.00 64.44 205 ASN A N 1
ATOM 1526 C CA . ASN A 1 205 ? -10.974 12.547 17.637 1.00 64.44 205 ASN A CA 1
ATOM 1527 C C . ASN A 1 205 ? -9.659 11.973 18.215 1.00 64.44 205 ASN A C 1
ATOM 1529 O O . ASN A 1 205 ? -9.641 10.894 18.810 1.00 64.44 205 ASN A O 1
ATOM 1533 N N . ALA A 1 206 ? -8.545 12.669 17.997 1.00 61.91 206 ALA A N 1
ATOM 1534 C CA . ALA A 1 206 ? -7.221 12.216 18.395 1.00 61.91 206 ALA A CA 1
ATOM 1535 C C . ALA A 1 206 ? -6.782 12.743 19.766 1.00 61.91 206 ALA A C 1
ATOM 1537 O O . ALA A 1 206 ? -7.032 13.898 20.114 1.00 61.91 206 ALA A O 1
ATOM 1538 N N . GLU A 1 207 ? -6.027 11.924 20.499 1.00 61.34 207 GLU A N 1
ATOM 1539 C CA . GLU A 1 207 ? -5.481 12.274 21.815 1.00 61.34 207 GLU A CA 1
ATOM 1540 C C . GLU A 1 207 ? -3.950 12.150 21.881 1.00 61.34 207 GLU A C 1
ATOM 1542 O O . GLU A 1 207 ? -3.306 11.423 21.114 1.00 61.34 207 GLU A O 1
ATOM 1547 N N . GLN A 1 208 ? -3.342 12.927 22.784 1.00 54.75 208 GLN A N 1
ATOM 1548 C CA . GLN A 1 208 ? -1.888 13.035 22.907 1.00 54.75 208 GLN A CA 1
ATOM 1549 C C . GLN A 1 208 ? -1.305 11.839 23.672 1.00 54.75 208 GLN A C 1
ATOM 1551 O O . GLN A 1 208 ? -1.684 11.560 24.806 1.00 54.75 208 GLN A O 1
ATOM 1556 N N . GLY A 1 209 ? -0.312 11.170 23.088 1.00 49.12 209 GLY A N 1
ATOM 1557 C CA . GLY A 1 209 ? 0.318 9.969 23.643 1.00 49.12 209 GLY A CA 1
ATOM 1558 C C . GLY A 1 209 ? 1.294 10.199 24.806 1.00 49.12 209 GLY A C 1
ATOM 1559 O O . GLY A 1 209 ? 2.120 9.324 25.057 1.00 49.12 209 GLY A O 1
ATOM 1560 N N . ILE A 1 210 ? 1.270 11.355 25.490 1.00 39.84 210 ILE A N 1
ATOM 1561 C CA . ILE A 1 210 ? 2.275 11.701 26.515 1.00 39.84 210 ILE A CA 1
ATOM 1562 C C . ILE A 1 210 ? 1.656 12.263 27.801 1.00 39.84 210 ILE A C 1
ATOM 1564 O O . ILE A 1 210 ? 1.393 13.460 27.907 1.00 39.84 210 ILE A O 1
ATOM 1568 N N . ALA A 1 211 ? 1.642 11.388 28.811 1.00 36.25 211 ALA A N 1
ATOM 1569 C CA . ALA A 1 211 ? 1.354 11.628 30.226 1.00 36.25 211 ALA A CA 1
ATOM 1570 C C . ALA A 1 211 ? -0.079 12.067 30.576 1.00 36.25 211 ALA A C 1
ATOM 1572 O O . ALA A 1 211 ? -0.630 13.022 30.032 1.00 36.25 211 ALA A O 1
ATOM 1573 N N . GLU A 1 212 ? -0.628 11.390 31.587 1.00 37.06 212 GLU A N 1
ATOM 1574 C CA . GLU A 1 212 ? -1.782 11.859 32.355 1.00 37.06 212 GLU A CA 1
ATOM 1575 C C . GLU A 1 212 ? -1.550 13.325 32.800 1.00 37.06 212 GLU A C 1
ATOM 1577 O O . GLU A 1 212 ? -0.417 13.740 33.055 1.00 37.06 212 GLU A O 1
ATOM 1582 N N . ASP A 1 213 ? -2.630 14.111 32.860 1.00 39.25 213 ASP A N 1
ATOM 1583 C CA . ASP A 1 213 ? -2.692 15.534 33.256 1.00 39.25 213 ASP A CA 1
ATOM 1584 C C . ASP A 1 213 ? -2.312 16.622 32.223 1.00 39.25 213 ASP A C 1
ATOM 1586 O O . ASP A 1 213 ? -2.359 17.814 32.553 1.00 39.25 213 ASP A O 1
ATOM 1590 N N . LYS A 1 214 ? -2.036 16.296 30.951 1.00 42.19 214 LYS A N 1
ATOM 1591 C CA . LYS A 1 214 ? -1.946 17.319 29.884 1.00 42.19 214 LYS A CA 1
ATOM 1592 C C . LYS A 1 214 ? -3.227 17.426 29.061 1.00 42.19 214 LYS A C 1
ATOM 1594 O O . LYS A 1 214 ? -3.592 16.524 28.318 1.00 42.19 214 LYS A O 1
ATOM 1599 N N . ARG A 1 215 ? -3.875 18.595 29.126 1.00 43.47 215 ARG A N 1
ATOM 1600 C CA . ARG A 1 215 ? -4.913 18.982 28.160 1.00 43.47 215 ARG A CA 1
ATOM 1601 C C . ARG A 1 215 ? -4.273 19.120 26.778 1.00 43.47 215 ARG A C 1
ATOM 1603 O O . ARG A 1 215 ? -3.371 19.940 26.618 1.00 43.47 215 ARG A O 1
ATOM 1610 N N . PHE A 1 216 ? -4.750 18.345 25.809 1.00 45.91 216 PHE A N 1
ATOM 1611 C CA . PHE A 1 216 ? -4.332 18.474 24.419 1.00 45.91 216 PHE A CA 1
ATOM 1612 C C . PHE A 1 216 ? -4.748 19.847 23.866 1.00 45.91 216 PHE A C 1
ATOM 1614 O O . PHE A 1 216 ? -5.905 20.245 23.997 1.00 45.91 216 PHE A O 1
ATOM 1621 N N . ASP A 1 217 ? -3.794 20.570 23.279 1.00 54.47 217 ASP A N 1
ATOM 1622 C CA . ASP A 1 217 ? -4.027 21.826 22.566 1.00 54.47 217 ASP A CA 1
ATOM 1623 C C . ASP A 1 217 ? -3.797 21.585 21.070 1.00 54.47 217 ASP A C 1
ATOM 1625 O O . ASP A 1 217 ? -2.667 21.581 20.576 1.00 54.47 217 ASP A O 1
ATOM 1629 N N . SER A 1 218 ? -4.902 21.350 20.368 1.00 57.28 218 SER A N 1
ATOM 1630 C CA . SER A 1 218 ? -4.958 21.080 18.932 1.00 57.28 218 SER A CA 1
ATOM 1631 C C . SER A 1 218 ? -4.486 22.246 18.064 1.00 57.28 218 SER A C 1
ATOM 1633 O O . SER A 1 218 ? -4.118 22.033 16.910 1.00 57.28 218 SER A O 1
ATOM 1635 N N . SER A 1 219 ? -4.463 23.470 18.608 1.00 59.25 219 SER A N 1
ATOM 1636 C CA . SER A 1 219 ? -4.208 24.696 17.842 1.00 59.25 219 SER A CA 1
ATOM 1637 C C . SER A 1 219 ? -2.781 24.813 17.298 1.00 59.25 219 SER A C 1
ATOM 1639 O O . SER A 1 219 ? -2.525 25.646 16.430 1.00 59.25 219 SER A O 1
ATOM 1641 N N . ASN A 1 220 ? -1.869 23.959 17.777 1.00 59.16 220 ASN A N 1
ATOM 1642 C CA . ASN A 1 220 ? -0.480 23.864 17.329 1.00 59.16 220 ASN A CA 1
ATOM 1643 C C . ASN A 1 220 ? -0.177 22.581 16.528 1.00 59.16 220 ASN A C 1
ATOM 1645 O O . ASN A 1 220 ? 0.995 22.277 16.320 1.00 59.16 220 ASN A O 1
ATOM 1649 N N . PHE A 1 221 ? -1.188 21.811 16.110 1.00 68.94 221 PHE A N 1
ATOM 1650 C CA . PHE A 1 221 ? -0.988 20.649 15.242 1.00 68.94 221 PHE A CA 1
ATOM 1651 C C . PHE A 1 221 ? -1.245 20.983 13.770 1.00 68.94 221 PHE A C 1
ATOM 1653 O O . PHE A 1 221 ? -2.318 21.472 13.413 1.00 68.94 221 PHE A O 1
ATOM 1660 N N . SER A 1 222 ? -0.305 20.599 12.907 1.00 75.31 222 SER A N 1
ATOM 1661 C CA . SER A 1 222 ? -0.501 20.496 11.463 1.00 75.31 222 SER A CA 1
ATOM 1662 C C . SER A 1 222 ? -0.104 19.105 10.961 1.00 75.31 222 SER A C 1
ATOM 1664 O O . SER A 1 222 ? 0.863 18.517 11.446 1.00 75.31 222 SER A O 1
ATOM 1666 N N . LEU A 1 223 ? -0.767 18.603 9.910 1.00 79.06 223 LEU A N 1
ATOM 1667 C CA . LEU A 1 223 ? -0.297 17.407 9.192 1.00 79.06 223 LEU A CA 1
ATOM 1668 C C . LEU A 1 223 ? 1.112 17.596 8.601 1.00 79.06 223 LEU A C 1
ATOM 1670 O O . LEU A 1 223 ? 1.849 16.627 8.431 1.00 79.06 223 LEU A O 1
ATOM 1674 N N . THR A 1 224 ? 1.535 18.845 8.372 1.00 78.12 224 THR A N 1
ATOM 1675 C CA . THR A 1 224 ? 2.911 19.177 7.966 1.00 78.12 224 THR A CA 1
ATOM 1676 C C . THR A 1 224 ? 3.958 18.908 9.046 1.00 78.12 224 THR A C 1
ATOM 1678 O O . THR A 1 224 ? 5.141 18.914 8.723 1.00 78.12 224 THR A O 1
ATOM 1681 N N . ASP A 1 225 ? 3.553 18.696 10.302 1.00 84.44 225 ASP A N 1
ATOM 1682 C CA . ASP A 1 225 ? 4.455 18.398 11.423 1.00 84.44 225 ASP A CA 1
ATOM 1683 C C . ASP A 1 225 ? 4.604 16.887 11.664 1.00 84.44 225 ASP A C 1
ATOM 1685 O O . ASP A 1 225 ? 5.410 16.473 12.499 1.00 84.44 225 ASP A O 1
ATOM 1689 N N . VAL A 1 226 ? 3.827 16.058 10.955 1.00 90.38 226 VAL A N 1
ATOM 1690 C CA . VAL A 1 226 ? 3.865 14.595 11.057 1.00 90.38 226 VAL A CA 1
ATOM 1691 C C . VAL A 1 226 ? 5.163 14.080 10.440 1.00 90.38 226 VAL A C 1
ATOM 1693 O O . VAL A 1 226 ? 5.392 14.207 9.237 1.00 90.38 226 VAL A O 1
ATOM 1696 N N . VAL A 1 227 ? 6.000 13.461 11.272 1.00 95.56 227 VAL A N 1
ATOM 1697 C CA . VAL A 1 227 ? 7.249 12.800 10.860 1.00 95.56 227 VAL A CA 1
ATOM 1698 C C . VAL A 1 227 ? 6.989 11.344 10.479 1.00 95.56 227 VAL A C 1
ATOM 1700 O O . VAL A 1 227 ? 7.611 10.827 9.550 1.00 95.56 227 VAL A O 1
ATOM 1703 N N . HIS A 1 228 ? 6.039 10.689 11.146 1.00 96.56 228 HIS A N 1
ATOM 1704 C CA . HIS A 1 228 ? 5.663 9.302 10.881 1.00 96.56 228 HIS A CA 1
ATOM 1705 C C . HIS A 1 228 ? 4.137 9.170 10.803 1.00 96.56 228 HIS A C 1
ATOM 1707 O O . HIS A 1 228 ? 3.438 9.468 11.773 1.00 96.56 228 HIS A O 1
ATOM 1713 N N . LEU A 1 229 ? 3.617 8.707 9.666 1.00 96.00 229 LEU A N 1
ATOM 1714 C CA . LEU A 1 229 ? 2.201 8.378 9.496 1.00 96.00 229 LEU A CA 1
ATOM 1715 C C . LEU A 1 229 ? 2.003 6.865 9.601 1.00 96.00 229 LEU A C 1
ATOM 1717 O O . LEU A 1 229 ? 2.594 6.106 8.830 1.00 96.00 229 LEU A O 1
ATOM 1721 N N . VAL A 1 230 ? 1.137 6.435 10.516 1.00 95.94 230 VAL A N 1
ATOM 1722 C CA . VAL A 1 230 ? 0.746 5.035 10.698 1.00 95.94 230 VAL A CA 1
ATOM 1723 C C . VAL A 1 230 ? -0.775 4.925 10.634 1.00 95.94 230 VAL A C 1
ATOM 1725 O O . VAL A 1 230 ? -1.491 5.507 11.440 1.00 95.94 230 VAL A O 1
ATOM 1728 N N . VAL A 1 231 ? -1.281 4.153 9.684 1.00 94.50 231 VAL A N 1
ATOM 1729 C CA . VAL A 1 231 ? -2.687 3.776 9.553 1.00 94.50 231 VAL A CA 1
ATOM 1730 C C . VAL A 1 231 ? -2.737 2.259 9.644 1.00 94.50 231 VAL A C 1
ATOM 1732 O O . VAL A 1 231 ? -2.236 1.569 8.761 1.00 94.50 231 VAL A O 1
ATOM 1735 N N . GLU A 1 232 ? -3.289 1.741 10.737 1.00 88.44 232 GLU A N 1
ATOM 1736 C CA . GLU A 1 232 ? -3.485 0.305 10.946 1.00 88.44 232 GLU A CA 1
ATOM 1737 C C . GLU A 1 232 ? -4.765 -0.171 10.230 1.00 88.44 232 GLU A C 1
ATOM 1739 O O . GLU A 1 232 ? -5.736 0.585 10.103 1.00 88.44 232 GLU A O 1
ATOM 1744 N N . GLY A 1 233 ? -4.809 -1.434 9.792 1.00 85.31 233 GLY A N 1
ATOM 1745 C CA . GLY A 1 233 ? -5.974 -1.999 9.112 1.00 85.31 233 GLY A CA 1
ATOM 1746 C C . GLY A 1 233 ? -7.256 -1.906 9.944 1.00 85.31 233 GLY A C 1
ATOM 1747 O O . GLY A 1 233 ? -7.246 -2.091 11.161 1.00 85.31 233 GLY A O 1
ATOM 1748 N N . ASN A 1 234 ? -8.386 -1.633 9.283 1.00 81.75 234 ASN A N 1
ATOM 1749 C CA . ASN A 1 234 ? -9.688 -1.383 9.925 1.00 81.75 234 ASN A CA 1
ATOM 1750 C C . ASN A 1 234 ? -9.697 -0.169 10.889 1.00 81.75 234 ASN A C 1
ATOM 1752 O O . ASN A 1 234 ? -10.468 -0.127 11.849 1.00 81.75 234 ASN A O 1
ATOM 1756 N N . SER A 1 235 ? -8.843 0.829 10.658 1.00 83.94 235 SER A N 1
ATOM 1757 C CA . SER A 1 235 ? -8.866 2.107 11.388 1.00 83.94 235 SER A CA 1
ATOM 1758 C C . SER A 1 235 ? -9.910 3.107 10.884 1.00 83.94 235 SER A C 1
ATOM 1760 O O . SER A 1 235 ? -10.162 4.096 11.559 1.00 83.94 235 SER A O 1
ATOM 1762 N N . GLY A 1 236 ? -10.536 2.864 9.731 1.00 84.00 236 GLY A N 1
ATOM 1763 C CA . GLY A 1 236 ? -11.533 3.759 9.126 1.00 84.00 236 GLY A CA 1
ATOM 1764 C C . GLY A 1 236 ? -10.938 4.742 8.119 1.00 84.00 236 GLY A C 1
ATOM 1765 O O . GLY A 1 236 ? -11.661 5.271 7.284 1.00 84.00 236 GLY A O 1
ATOM 1766 N N . VAL A 1 237 ? -9.617 4.938 8.095 1.00 90.62 237 VAL A N 1
ATOM 1767 C CA . VAL A 1 237 ? -8.968 5.652 6.987 1.00 90.62 237 VAL A CA 1
ATOM 1768 C C . VAL A 1 237 ? -9.012 4.762 5.744 1.00 90.62 237 VAL A C 1
ATOM 1770 O O . VAL A 1 237 ? -8.274 3.786 5.632 1.00 90.62 237 VAL A O 1
ATOM 1773 N N . THR A 1 238 ? -9.898 5.089 4.806 1.00 90.81 238 THR A N 1
ATOM 1774 C CA . THR A 1 238 ? -10.096 4.317 3.566 1.00 90.81 238 THR A CA 1
ATOM 1775 C C . THR A 1 238 ? -9.279 4.861 2.402 1.00 90.81 238 THR A C 1
ATOM 1777 O O . THR A 1 238 ? -9.057 4.150 1.419 1.00 90.81 238 THR A O 1
ATOM 1780 N N . SER A 1 239 ? -8.841 6.118 2.492 1.00 93.06 239 SER A N 1
ATOM 1781 C CA . SER A 1 239 ? -8.125 6.830 1.435 1.00 93.06 239 SER A CA 1
ATOM 1782 C C . SER A 1 239 ? -7.323 8.016 1.979 1.00 93.06 239 SER A C 1
ATOM 1784 O O . SER A 1 239 ? -7.618 8.558 3.046 1.00 93.06 239 SER A O 1
ATOM 1786 N N . ILE A 1 240 ? -6.309 8.430 1.223 1.00 93.50 240 ILE A N 1
ATOM 1787 C CA . ILE A 1 240 ? -5.643 9.730 1.383 1.00 93.50 240 ILE A CA 1
ATOM 1788 C C . ILE A 1 240 ? -6.145 10.635 0.255 1.00 93.50 240 ILE A C 1
ATOM 1790 O O . ILE A 1 240 ? -6.209 10.176 -0.887 1.00 93.50 240 ILE A O 1
ATOM 1794 N N . ALA A 1 241 ? -6.514 11.878 0.567 1.00 88.56 241 ALA A N 1
ATOM 1795 C CA . ALA A 1 241 ? -7.028 12.848 -0.396 1.00 88.56 241 ALA A CA 1
ATOM 1796 C C . ALA A 1 241 ? -6.017 13.132 -1.512 1.00 88.56 241 ALA A C 1
ATOM 1798 O O . ALA A 1 241 ? -4.807 12.950 -1.349 1.00 88.56 241 ALA A O 1
ATOM 1799 N N . ASP A 1 242 ? -6.531 13.566 -2.657 1.00 78.81 242 ASP A N 1
ATOM 1800 C CA . ASP A 1 242 ? -5.721 14.174 -3.699 1.00 78.81 242 ASP A CA 1
ATOM 1801 C C . ASP A 1 242 ? -5.361 15.620 -3.352 1.00 78.81 242 ASP A C 1
ATOM 1803 O O . ASP A 1 242 ? -5.755 16.168 -2.328 1.00 78.81 242 ASP A O 1
ATOM 1807 N N . GLY A 1 243 ? -4.497 16.177 -4.190 1.00 59.75 243 GLY A N 1
ATOM 1808 C CA . GLY A 1 243 ? -3.818 17.447 -4.002 1.00 59.75 243 GLY A CA 1
ATOM 1809 C C . GLY A 1 243 ? -4.281 18.575 -4.910 1.00 59.75 243 GLY A C 1
ATOM 1810 O O . GLY A 1 243 ? -3.587 19.574 -5.116 1.00 59.75 243 GLY A O 1
ATOM 1811 N N . ILE A 1 244 ? -5.406 18.356 -5.583 1.00 54.31 244 ILE A N 1
ATOM 1812 C CA . ILE A 1 244 ? -5.909 19.223 -6.638 1.00 54.31 244 ILE A CA 1
ATOM 1813 C C . ILE A 1 244 ? -7.415 19.339 -6.436 1.00 54.31 244 ILE A C 1
ATOM 1815 O O . ILE A 1 244 ? -8.175 18.563 -7.010 1.00 54.31 244 ILE A O 1
ATOM 1819 N N . ASP A 1 245 ? -7.854 20.333 -5.661 1.00 53.19 245 ASP A N 1
ATOM 1820 C CA . ASP A 1 245 ? -9.259 20.736 -5.718 1.00 53.19 245 ASP A CA 1
ATOM 1821 C C . ASP A 1 245 ? -9.532 21.342 -7.100 1.00 53.19 245 ASP A C 1
ATOM 1823 O O . ASP A 1 245 ? -9.223 22.503 -7.381 1.00 53.19 245 ASP A O 1
ATOM 1827 N N . GLU A 1 246 ? -10.122 20.529 -7.977 1.00 52.25 246 GLU A N 1
ATOM 1828 C CA . GLU A 1 246 ? -10.551 20.916 -9.322 1.00 52.25 246 GLU A CA 1
ATOM 1829 C C . GLU A 1 246 ? -11.612 22.039 -9.330 1.00 52.25 246 GLU A C 1
ATOM 1831 O O . GLU A 1 246 ? -11.907 22.601 -10.389 1.00 52.25 246 GLU A O 1
ATOM 1836 N N . ASN A 1 247 ? -12.152 22.410 -8.161 1.00 51.25 247 ASN A N 1
ATOM 1837 C CA . ASN A 1 247 ? -13.137 23.475 -7.981 1.00 51.25 247 ASN A CA 1
ATOM 1838 C C . ASN A 1 247 ? -12.538 24.798 -7.457 1.00 51.25 247 ASN A C 1
ATOM 1840 O O . ASN A 1 247 ? -13.215 25.830 -7.560 1.00 51.25 247 ASN A O 1
ATOM 1844 N N . ASP A 1 248 ? -11.298 24.827 -6.939 1.00 51.88 248 ASP A N 1
ATOM 1845 C CA . ASP A 1 248 ? -10.664 26.083 -6.510 1.00 51.88 248 ASP A CA 1
ATOM 1846 C C . ASP A 1 248 ? -10.068 26.837 -7.711 1.00 51.88 248 ASP A C 1
ATOM 1848 O O . ASP A 1 248 ? -9.054 26.461 -8.308 1.00 51.88 248 ASP A O 1
ATOM 1852 N N . GLN A 1 249 ? -10.671 27.990 -8.019 1.00 48.31 249 GLN A N 1
ATOM 1853 C CA . GLN A 1 249 ? -10.241 28.914 -9.075 1.00 48.31 249 GLN A CA 1
ATOM 1854 C C . GLN A 1 249 ? -8.799 29.433 -8.912 1.00 48.31 249 GLN A C 1
ATOM 1856 O O . GLN A 1 249 ? -8.266 30.038 -9.845 1.00 48.31 249 GLN A O 1
ATOM 1861 N N . PHE A 1 250 ? -8.169 29.228 -7.752 1.00 54.56 250 PHE A N 1
ATOM 1862 C CA . PHE A 1 250 ? -6.803 29.657 -7.456 1.00 54.56 250 PHE A CA 1
ATOM 1863 C C . PHE A 1 250 ? -5.746 28.545 -7.516 1.00 54.56 250 PHE A C 1
ATOM 1865 O O . PHE A 1 250 ? -4.576 28.863 -7.290 1.00 54.56 250 PHE A O 1
ATOM 1872 N N . LEU A 1 251 ? -6.104 27.285 -7.824 1.00 51.22 251 LEU A N 1
ATOM 1873 C CA . LEU A 1 251 ? -5.189 26.128 -7.730 1.00 51.22 251 LEU A CA 1
ATOM 1874 C C . LEU A 1 251 ? -4.447 26.110 -6.385 1.00 51.22 251 LEU A C 1
ATOM 1876 O O . LEU A 1 251 ? -3.222 25.954 -6.303 1.00 51.22 251 LEU A O 1
ATOM 1880 N N . LYS A 1 252 ? -5.195 26.361 -5.311 1.00 50.66 252 LYS A N 1
ATOM 1881 C CA . LYS A 1 252 ? -4.645 26.312 -3.970 1.00 50.66 252 LYS A CA 1
ATOM 1882 C C . LYS A 1 252 ? -4.360 24.847 -3.666 1.00 50.66 252 LYS A C 1
ATOM 1884 O O . LYS A 1 252 ? -5.233 24.003 -3.797 1.00 50.66 252 LYS A O 1
ATOM 1889 N N . ARG A 1 253 ? -3.112 24.561 -3.313 1.00 53.12 253 ARG A N 1
ATOM 1890 C CA . ARG A 1 253 ? -2.661 23.224 -2.931 1.00 53.12 253 ARG A CA 1
ATOM 1891 C C . ARG A 1 253 ? -3.307 22.865 -1.597 1.00 53.12 253 ARG A C 1
ATOM 1893 O O . ARG A 1 253 ? -2.948 23.449 -0.571 1.00 53.12 253 ARG A O 1
ATOM 1900 N N . VAL A 1 254 ? -4.316 22.011 -1.669 1.00 54.03 254 VAL A N 1
ATOM 1901 C CA . VAL A 1 254 ? -4.996 21.375 -0.547 1.00 54.03 254 VAL A CA 1
ATOM 1902 C C . VAL A 1 254 ? -4.718 19.887 -0.716 1.00 54.03 254 VAL A C 1
ATOM 1904 O O . VAL A 1 254 ? -5.328 19.242 -1.559 1.00 54.03 254 VAL A O 1
ATOM 1907 N N . ASP A 1 255 ? -3.701 19.400 -0.004 1.00 70.12 255 ASP A N 1
ATOM 1908 C CA . ASP A 1 255 ? -3.236 18.020 -0.077 1.00 70.12 255 ASP A CA 1
ATOM 1909 C C . ASP A 1 255 ? -2.834 17.547 1.325 1.00 70.12 255 ASP A C 1
ATOM 1911 O O . ASP A 1 255 ? -2.129 18.262 2.043 1.00 70.12 255 ASP A O 1
ATOM 1915 N N . ALA A 1 256 ? -3.153 16.299 1.672 1.00 74.50 256 ALA A N 1
ATOM 1916 C CA . ALA A 1 256 ? -2.889 15.731 2.997 1.00 74.50 256 ALA A CA 1
ATOM 1917 C C . ALA A 1 256 ? -1.444 15.912 3.510 1.00 74.50 256 ALA A C 1
ATOM 1919 O O . ALA A 1 256 ? -1.250 16.265 4.674 1.00 74.50 256 ALA A O 1
ATOM 1920 N N . PHE A 1 257 ? -0.433 15.675 2.662 1.00 89.62 257 PHE A N 1
ATOM 1921 C CA . PHE A 1 257 ? 0.985 15.739 3.045 1.00 89.62 257 PHE A CA 1
ATOM 1922 C C . PHE A 1 257 ? 1.910 16.349 1.972 1.00 89.62 257 PHE A C 1
ATOM 1924 O O . PHE A 1 257 ? 3.132 16.257 2.114 1.00 89.62 257 PHE A O 1
ATOM 1931 N N . TYR A 1 258 ? 1.387 16.983 0.911 1.00 86.75 258 TYR A N 1
ATOM 1932 C CA . TYR A 1 258 ? 2.216 17.529 -0.177 1.00 86.75 258 TYR A CA 1
ATOM 1933 C C . TYR A 1 258 ? 3.246 18.519 0.357 1.00 86.75 258 TYR A C 1
ATOM 1935 O O . TYR A 1 258 ? 2.912 19.513 1.002 1.00 86.75 258 TYR A O 1
ATOM 1943 N N . TYR A 1 259 ? 4.515 18.280 0.016 1.00 87.31 259 TYR A N 1
ATOM 1944 C CA . TYR A 1 259 ? 5.640 19.124 0.405 1.00 87.31 259 TYR A CA 1
ATOM 1945 C C . TYR A 1 259 ? 5.831 19.150 1.930 1.00 87.31 259 TYR A C 1
ATOM 1947 O O . TYR A 1 259 ? 6.388 20.109 2.464 1.00 87.31 259 TYR A O 1
ATOM 1955 N N . SER A 1 260 ? 5.400 18.093 2.638 1.00 89.56 260 SER A N 1
ATOM 1956 C CA . SER A 1 260 ? 5.702 17.947 4.060 1.00 89.56 260 SER A CA 1
ATOM 1957 C C . SER A 1 260 ? 7.222 18.018 4.258 1.00 89.56 260 SER A C 1
ATOM 1959 O O . SER A 1 260 ? 7.967 17.217 3.677 1.00 89.56 260 SER A O 1
ATOM 1961 N N . PRO A 1 261 ? 7.716 18.993 5.042 1.00 88.25 261 PRO A N 1
ATOM 1962 C CA . PRO A 1 261 ? 9.143 19.228 5.174 1.00 88.25 261 PRO A CA 1
ATOM 1963 C C . PRO A 1 261 ? 9.827 18.198 6.073 1.00 88.25 261 PRO A C 1
ATOM 1965 O O . PRO A 1 261 ? 11.054 18.166 6.078 1.00 88.25 261 PRO A O 1
ATOM 1968 N N . VAL A 1 262 ? 9.068 17.403 6.842 1.00 94.00 262 VAL A N 1
ATOM 1969 C CA . VAL A 1 262 ? 9.580 16.517 7.907 1.00 94.00 262 VAL A CA 1
ATOM 1970 C C . VAL A 1 262 ? 9.026 15.087 7.882 1.00 94.00 262 VAL A C 1
ATOM 1972 O O . VAL A 1 262 ? 9.494 14.265 8.663 1.00 94.00 262 VAL A O 1
ATOM 1975 N N . LEU A 1 263 ? 8.068 14.757 7.007 1.00 96.25 263 LEU A N 1
ATOM 1976 C CA . LEU A 1 263 ? 7.554 13.388 6.887 1.00 96.25 263 LEU A CA 1
ATOM 1977 C C . LEU A 1 263 ? 8.658 12.445 6.387 1.00 96.25 263 LEU A C 1
ATOM 1979 O O . LEU A 1 263 ? 9.192 12.652 5.299 1.00 96.25 263 LEU A O 1
ATOM 1983 N N . THR A 1 264 ? 8.966 11.411 7.172 1.00 97.75 264 THR A N 1
ATOM 1984 C CA . THR A 1 264 ? 10.024 10.418 6.904 1.00 97.75 264 THR A CA 1
ATOM 1985 C C . THR A 1 264 ? 9.494 9.017 6.632 1.00 97.75 264 THR A C 1
ATOM 1987 O O . THR A 1 264 ? 10.083 8.296 5.827 1.00 97.75 264 THR A O 1
ATOM 1990 N N . THR A 1 265 ? 8.379 8.614 7.254 1.00 98.12 265 THR A N 1
ATOM 1991 C CA . THR A 1 265 ? 7.787 7.287 7.026 1.00 98.12 265 THR A CA 1
ATOM 1992 C C . THR A 1 265 ? 6.270 7.344 6.874 1.00 98.12 265 THR A C 1
ATOM 1994 O O . THR A 1 265 ? 5.578 8.098 7.564 1.00 98.12 265 THR A O 1
ATOM 1997 N N . VAL A 1 266 ? 5.753 6.524 5.960 1.00 98.44 266 VAL A N 1
ATOM 1998 C CA . VAL A 1 266 ? 4.322 6.330 5.699 1.00 98.44 266 VAL A CA 1
ATOM 1999 C C . VAL A 1 266 ? 4.027 4.837 5.743 1.00 98.44 266 VAL A C 1
ATOM 2001 O O . VAL A 1 266 ? 4.628 4.063 5.000 1.00 98.44 266 VAL A O 1
ATOM 2004 N N . LYS A 1 267 ? 3.108 4.425 6.617 1.00 98.38 267 LYS A N 1
ATOM 2005 C CA . LYS A 1 267 ? 2.657 3.038 6.784 1.00 98.38 267 LYS A CA 1
ATOM 2006 C C . LYS A 1 267 ? 1.138 3.027 6.734 1.00 98.38 267 LYS A C 1
ATOM 2008 O O . LYS A 1 267 ? 0.504 3.504 7.666 1.00 98.38 267 LYS A O 1
ATOM 2013 N N . LEU A 1 268 ? 0.568 2.534 5.641 1.00 97.88 268 LEU A N 1
ATOM 2014 C CA . LEU A 1 268 ? -0.871 2.520 5.393 1.00 97.88 268 LEU A CA 1
ATOM 2015 C C . LEU A 1 268 ? -1.362 1.085 5.223 1.00 97.88 268 LEU A C 1
ATOM 2017 O O . LEU A 1 268 ? -0.916 0.398 4.313 1.00 97.88 268 LEU A O 1
ATOM 2021 N N . ASP A 1 269 ? -2.286 0.640 6.063 1.00 93.75 269 ASP A N 1
ATOM 2022 C CA . ASP A 1 269 ? -2.908 -0.681 5.986 1.00 93.75 269 ASP A CA 1
ATOM 2023 C C . ASP A 1 269 ? -4.434 -0.546 5.885 1.00 93.75 269 ASP A C 1
ATOM 2025 O O . ASP A 1 269 ? -5.064 0.215 6.620 1.00 93.75 269 ASP A O 1
ATOM 2029 N N . GLY A 1 270 ? -5.038 -1.265 4.942 1.00 89.69 270 GLY A N 1
ATOM 2030 C CA . GLY A 1 270 ? -6.476 -1.236 4.685 1.00 89.69 270 GLY A CA 1
ATOM 2031 C C . GLY A 1 270 ? -6.984 -0.023 3.896 1.00 89.69 270 GLY A C 1
ATOM 2032 O O . GLY A 1 270 ? -8.192 0.216 3.904 1.00 89.69 270 GLY A O 1
ATOM 2033 N N . VAL A 1 271 ? -6.120 0.713 3.186 1.00 94.94 271 VAL A N 1
ATOM 2034 C CA . VAL A 1 271 ? -6.538 1.793 2.265 1.00 94.94 271 VAL A CA 1
ATOM 2035 C C . VAL A 1 271 ? -6.951 1.261 0.882 1.00 94.94 271 VAL A C 1
ATOM 2037 O O . VAL A 1 271 ? -6.586 0.157 0.480 1.00 94.94 271 VAL A O 1
ATOM 2040 N N . SER A 1 272 ? -7.726 2.046 0.135 1.00 95.62 272 SER A N 1
ATOM 2041 C CA . SER A 1 272 ? -8.178 1.737 -1.234 1.00 95.62 272 SER A CA 1
ATOM 2042 C C . SER A 1 272 ? -7.593 2.682 -2.289 1.00 95.62 272 SER A C 1
ATOM 2044 O O . SER A 1 272 ? -7.414 2.297 -3.447 1.00 95.62 272 SER A O 1
ATOM 2046 N N . SER A 1 273 ? -7.233 3.903 -1.895 1.00 95.31 273 SER A N 1
ATOM 2047 C CA . SER A 1 273 ? -6.575 4.872 -2.765 1.00 95.31 273 SER A CA 1
ATOM 2048 C C . SER A 1 273 ? -5.648 5.815 -2.001 1.00 95.31 273 SER A C 1
ATOM 2050 O O . SER A 1 273 ? -5.847 6.132 -0.827 1.00 95.31 273 SER A O 1
ATOM 2052 N N . ILE A 1 274 ? -4.633 6.288 -2.713 1.00 96.19 274 ILE A N 1
ATOM 2053 C CA . ILE A 1 274 ? -3.849 7.470 -2.375 1.00 96.19 274 ILE A CA 1
ATOM 2054 C C . ILE A 1 274 ? -4.116 8.470 -3.492 1.00 96.19 274 ILE A C 1
ATOM 2056 O O . ILE A 1 274 ? -3.930 8.137 -4.661 1.00 96.19 274 ILE A O 1
ATOM 2060 N N . GLY A 1 275 ? -4.577 9.667 -3.153 1.00 93.19 275 GLY A N 1
ATOM 2061 C CA . GLY A 1 275 ? -4.896 10.692 -4.132 1.00 93.19 275 GLY A CA 1
ATOM 2062 C C . GLY A 1 275 ? -3.679 11.209 -4.901 1.00 93.19 275 GLY A C 1
ATOM 2063 O O . GLY A 1 275 ? -2.519 11.020 -4.520 1.00 93.19 275 GLY A O 1
ATOM 2064 N N . SER A 1 276 ? -3.949 11.864 -6.027 1.00 90.19 276 SER A N 1
ATOM 2065 C CA . SER A 1 276 ? -2.911 12.482 -6.852 1.00 90.19 276 SER A CA 1
ATOM 2066 C C . SER A 1 276 ? -2.166 13.560 -6.059 1.00 90.19 276 SER A C 1
ATOM 2068 O O . SER A 1 276 ? -2.803 14.374 -5.408 1.00 90.19 276 SER A O 1
ATOM 2070 N N . GLY A 1 277 ? -0.833 13.575 -6.085 1.00 88.88 277 GLY A N 1
ATOM 2071 C CA . GLY A 1 277 ? -0.004 14.550 -5.353 1.00 88.88 277 GLY A CA 1
ATOM 2072 C C . GLY A 1 277 ? 0.122 14.367 -3.827 1.00 88.88 277 GLY A C 1
ATOM 2073 O O . GLY A 1 277 ? 0.984 15.006 -3.231 1.00 88.88 277 GLY A O 1
ATOM 2074 N N . ALA A 1 278 ? -0.643 13.463 -3.199 1.00 91.88 278 ALA A N 1
ATOM 2075 C CA . ALA A 1 278 ? -0.833 13.378 -1.739 1.00 91.88 278 ALA A CA 1
ATOM 2076 C C . ALA A 1 278 ? 0.439 13.435 -0.856 1.00 91.88 278 ALA A C 1
ATOM 2078 O O . ALA A 1 278 ? 0.414 14.046 0.212 1.00 91.88 278 ALA A O 1
ATOM 2079 N N . PHE A 1 279 ? 1.536 12.807 -1.293 1.00 93.94 279 PHE A N 1
ATOM 2080 C CA . PHE A 1 279 ? 2.860 12.777 -0.648 1.00 93.94 279 PHE A CA 1
ATOM 2081 C C . PHE A 1 279 ? 3.976 13.244 -1.606 1.00 93.94 279 PHE A C 1
ATOM 2083 O O . PHE A 1 279 ? 5.139 12.833 -1.488 1.00 93.94 279 PHE A O 1
ATOM 2090 N N . ALA A 1 280 ? 3.634 14.070 -2.597 1.00 90.06 280 ALA A N 1
ATOM 2091 C CA . ALA A 1 280 ? 4.612 14.643 -3.508 1.00 90.06 280 ALA A CA 1
ATOM 2092 C C . ALA A 1 280 ? 5.570 15.573 -2.748 1.00 90.06 280 ALA A C 1
ATOM 2094 O O . ALA A 1 280 ? 5.242 16.141 -1.708 1.00 90.06 280 ALA A O 1
ATOM 2095 N N . SER A 1 281 ? 6.771 15.772 -3.280 1.00 90.19 281 SER A N 1
ATOM 2096 C CA . SER A 1 281 ? 7.785 16.695 -2.765 1.00 90.19 281 SER A CA 1
ATOM 2097 C C . SER A 1 281 ? 8.132 16.546 -1.275 1.00 90.19 281 SER A C 1
ATOM 2099 O O . SER A 1 281 ? 8.714 17.470 -0.703 1.00 90.19 281 SER A O 1
ATOM 2101 N N . CYS A 1 282 ? 7.837 15.409 -0.644 1.00 92.38 282 CYS A N 1
ATOM 2102 C CA . CYS A 1 282 ? 8.206 15.125 0.740 1.00 92.38 282 CYS A CA 1
ATOM 2103 C C . CYS A 1 282 ? 9.715 14.863 0.805 1.00 92.38 282 CYS A C 1
ATOM 2105 O O . CYS A 1 282 ? 10.186 13.746 0.594 1.00 92.38 282 CYS A O 1
ATOM 2107 N N . GLN A 1 283 ? 10.494 15.920 1.052 1.00 91.62 283 GLN A N 1
ATOM 2108 C CA . GLN A 1 283 ? 11.951 15.891 0.876 1.00 91.62 283 GLN A CA 1
ATOM 2109 C C . GLN A 1 283 ? 12.671 14.919 1.821 1.00 91.62 283 GLN A C 1
ATOM 2111 O O . GLN A 1 283 ? 13.775 14.484 1.503 1.00 91.62 283 GLN A O 1
ATOM 2116 N N . GLN A 1 284 ? 12.059 14.568 2.955 1.00 95.69 284 GLN A N 1
ATOM 2117 C CA . GLN A 1 284 ? 12.620 13.645 3.947 1.00 95.69 284 GLN A CA 1
ATOM 2118 C C . GLN A 1 284 ? 11.981 12.245 3.921 1.00 95.69 284 GLN A C 1
ATOM 2120 O O . GLN A 1 284 ? 12.348 11.419 4.746 1.00 95.69 284 GLN A O 1
ATOM 2125 N N . LEU A 1 285 ? 11.051 11.952 3.001 1.00 96.44 285 LEU A N 1
ATOM 2126 C CA . LEU A 1 285 ? 10.334 10.672 2.982 1.00 96.44 285 LEU A CA 1
ATOM 2127 C C . LEU A 1 285 ? 11.264 9.539 2.526 1.00 96.44 285 LEU A C 1
ATOM 2129 O O . LEU A 1 285 ? 11.694 9.529 1.377 1.00 96.44 285 LEU A O 1
ATOM 2133 N N . GLU A 1 286 ? 11.557 8.596 3.422 1.00 96.50 286 GLU A N 1
ATOM 2134 C CA . GLU A 1 286 ? 12.507 7.490 3.227 1.00 96.50 286 GLU A CA 1
ATOM 2135 C C . GLU A 1 286 ? 11.812 6.134 3.008 1.00 96.50 286 GLU A C 1
ATOM 2137 O O . GLU A 1 286 ? 12.231 5.359 2.141 1.00 96.50 286 GLU A O 1
ATOM 2142 N N . GLU A 1 287 ? 10.752 5.858 3.781 1.00 97.56 287 GLU A N 1
ATOM 2143 C CA . GLU A 1 287 ? 10.026 4.576 3.816 1.00 97.56 287 GLU A CA 1
ATOM 2144 C C . GLU A 1 287 ? 8.538 4.768 3.476 1.00 97.56 287 GLU A C 1
ATOM 2146 O O . GLU A 1 287 ? 7.816 5.480 4.180 1.00 97.56 287 GLU A O 1
ATOM 2151 N N . VAL A 1 288 ? 8.053 4.065 2.449 1.00 98.31 288 VAL A N 1
ATOM 2152 C CA . VAL A 1 288 ? 6.621 3.948 2.126 1.00 98.31 288 VAL A CA 1
ATOM 2153 C C . VAL A 1 288 ? 6.213 2.482 2.172 1.00 98.31 288 VAL A C 1
ATOM 2155 O O . VAL A 1 288 ? 6.715 1.669 1.399 1.00 98.31 288 VAL A O 1
ATOM 2158 N N . LYS A 1 289 ? 5.265 2.150 3.050 1.00 98.50 289 LYS A N 1
ATOM 2159 C CA . LYS A 1 289 ? 4.598 0.846 3.102 1.00 98.50 289 LYS A CA 1
ATOM 2160 C C . LYS A 1 289 ? 3.098 1.021 2.942 1.00 98.50 289 LYS A C 1
ATOM 2162 O O . LYS A 1 289 ? 2.487 1.754 3.717 1.00 98.50 289 LYS A O 1
ATOM 2167 N N . VAL A 1 290 ? 2.506 0.359 1.956 1.00 98.31 290 VAL A N 1
ATOM 2168 C CA . VAL A 1 290 ? 1.069 0.430 1.674 1.00 98.31 290 VAL A CA 1
ATOM 2169 C C . VAL A 1 290 ? 0.527 -0.974 1.435 1.00 98.31 290 VAL A C 1
ATOM 2171 O O . VAL A 1 290 ? 0.830 -1.599 0.424 1.00 98.31 290 VAL A O 1
ATOM 2174 N N . SER A 1 291 ? -0.310 -1.454 2.344 1.00 94.50 291 SER A N 1
ATOM 2175 C CA . SER A 1 291 ? -1.125 -2.655 2.184 1.00 94.50 291 SER A CA 1
ATOM 2176 C C . SER A 1 291 ? -2.554 -2.216 1.892 1.00 94.50 291 SER A C 1
ATOM 2178 O O . SER A 1 291 ? -3.293 -1.792 2.779 1.00 94.50 291 SER A O 1
ATOM 2180 N N . GLY A 1 292 ? -2.938 -2.257 0.622 1.00 84.56 292 GLY A N 1
ATOM 2181 C CA . GLY A 1 292 ? -4.301 -1.971 0.206 1.00 84.56 292 GLY A CA 1
ATOM 2182 C C . GLY A 1 292 ? -5.274 -3.093 0.576 1.00 84.56 292 GLY A C 1
ATOM 2183 O O . GLY A 1 292 ? -4.868 -4.196 0.937 1.00 84.56 292 GLY A O 1
ATOM 2184 N N . GLN A 1 293 ? -6.574 -2.822 0.447 1.00 80.38 293 GLN A N 1
ATOM 2185 C CA . GLN A 1 293 ? -7.630 -3.823 0.649 1.00 80.38 293 GLN A CA 1
ATOM 2186 C C . GLN A 1 293 ? -7.667 -4.858 -0.509 1.00 80.38 293 GLN A C 1
ATOM 2188 O O . GLN A 1 293 ? -6.726 -5.618 -0.758 1.00 80.38 293 GLN A O 1
ATOM 2193 N N . ASN A 1 294 ? -8.776 -4.901 -1.254 1.00 88.38 294 ASN A N 1
ATOM 2194 C CA . ASN A 1 294 ? -8.892 -5.708 -2.466 1.00 88.38 294 ASN A CA 1
ATOM 2195 C C . ASN A 1 294 ? -8.158 -5.036 -3.632 1.00 88.38 294 ASN A C 1
ATOM 2197 O O . ASN A 1 294 ? -7.285 -5.637 -4.253 1.00 88.38 294 ASN A O 1
ATOM 2201 N N . ASN A 1 295 ? -8.479 -3.769 -3.891 1.00 95.12 295 ASN A N 1
ATOM 2202 C CA . ASN A 1 295 ? -7.858 -2.966 -4.938 1.00 95.12 295 ASN A CA 1
ATOM 2203 C C . ASN A 1 295 ? -7.165 -1.752 -4.308 1.00 95.12 295 ASN A C 1
ATOM 2205 O O . ASN A 1 295 ? -7.637 -1.245 -3.289 1.00 95.12 295 ASN A O 1
ATOM 2209 N N . LEU A 1 296 ? -6.084 -1.286 -4.931 1.00 98.06 296 LEU A N 1
ATOM 2210 C CA . LEU A 1 296 ? -5.323 -0.112 -4.519 1.00 98.06 296 LEU A CA 1
ATOM 2211 C C . LEU A 1 296 ? -4.990 0.762 -5.729 1.00 98.06 296 LEU A C 1
ATOM 2213 O O . LEU A 1 296 ? -4.395 0.281 -6.694 1.00 98.06 296 LEU A O 1
ATOM 2217 N N . ILE A 1 297 ? -5.332 2.047 -5.649 1.00 98.19 297 ILE A N 1
ATOM 2218 C CA . ILE A 1 297 ? -4.941 3.063 -6.633 1.00 98.19 297 ILE A CA 1
ATOM 2219 C C . ILE A 1 297 ? -3.904 3.995 -5.998 1.00 98.19 297 ILE A C 1
ATOM 2221 O O . ILE A 1 297 ? -4.192 4.674 -5.015 1.00 98.19 297 ILE A O 1
ATOM 2225 N N . ILE A 1 298 ? -2.709 4.052 -6.576 1.00 97.94 298 ILE A N 1
ATOM 2226 C CA . ILE A 1 298 ? -1.667 5.030 -6.256 1.00 97.94 298 ILE A CA 1
ATOM 2227 C C . ILE A 1 298 ? -1.812 6.188 -7.247 1.00 97.94 298 ILE A C 1
ATOM 2229 O O . ILE A 1 298 ? -1.546 6.011 -8.435 1.00 97.94 298 ILE A O 1
ATOM 2233 N N . GLY A 1 299 ? -2.300 7.335 -6.775 1.00 96.00 299 GLY A N 1
ATOM 2234 C CA . GLY A 1 299 ? -2.692 8.487 -7.587 1.00 96.00 299 GLY A CA 1
ATOM 2235 C C . GLY A 1 299 ? -1.560 9.143 -8.378 1.00 96.00 299 GLY A C 1
ATOM 2236 O O . GLY A 1 299 ? -0.371 8.911 -8.150 1.00 96.00 299 GLY A O 1
ATOM 2237 N N . GLY A 1 300 ? -1.938 9.983 -9.344 1.00 93.50 300 GLY A N 1
ATOM 2238 C CA . GLY A 1 300 ? -0.974 10.618 -10.239 1.00 93.50 300 GLY A CA 1
ATOM 2239 C C . GLY A 1 300 ? -0.024 11.526 -9.461 1.00 93.50 300 GLY A C 1
ATOM 2240 O O . GLY A 1 300 ? -0.463 12.322 -8.637 1.00 93.50 300 GLY A O 1
ATOM 2241 N N . PHE A 1 301 ? 1.281 11.405 -9.684 1.00 92.69 301 PHE A N 1
ATOM 2242 C CA . PHE A 1 301 ? 2.307 12.144 -8.932 1.00 92.69 301 PHE A CA 1
ATOM 2243 C C . PHE A 1 301 ? 2.294 11.967 -7.397 1.00 92.69 301 PHE A C 1
ATOM 2245 O O . PHE A 1 301 ? 2.941 12.752 -6.710 1.00 92.69 301 PHE A O 1
ATOM 2252 N N . SER A 1 302 ? 1.606 10.965 -6.827 1.00 93.69 302 SER A N 1
ATOM 2253 C CA . SER A 1 302 ? 1.374 10.874 -5.372 1.00 93.69 302 SER A CA 1
ATOM 2254 C C . SER A 1 302 ? 2.632 10.826 -4.496 1.00 93.69 302 SER A C 1
ATOM 2256 O O . SER A 1 302 ? 2.542 11.169 -3.328 1.00 93.69 302 SER A O 1
ATOM 2258 N N . PHE A 1 303 ? 3.781 10.414 -5.031 1.00 94.50 303 PHE A N 1
ATOM 2259 C CA . PHE A 1 303 ? 5.101 10.371 -4.386 1.00 94.50 303 PHE A CA 1
ATOM 2260 C C . PHE A 1 303 ? 6.188 11.052 -5.248 1.00 94.50 303 PHE A C 1
ATOM 2262 O O . PHE A 1 303 ? 7.385 10.804 -5.076 1.00 94.50 303 PHE A O 1
ATOM 2269 N N . ALA A 1 304 ? 5.793 11.889 -6.213 1.00 91.44 304 ALA A N 1
ATOM 2270 C CA . ALA A 1 304 ? 6.726 12.531 -7.133 1.00 91.44 304 ALA A CA 1
ATOM 2271 C C . ALA A 1 304 ? 7.634 13.538 -6.411 1.00 91.44 304 ALA A C 1
ATOM 2273 O O . ALA A 1 304 ? 7.194 14.241 -5.509 1.00 91.44 304 ALA A O 1
ATOM 2274 N N . MET A 1 305 ? 8.888 13.670 -6.845 1.00 89.88 305 MET A N 1
ATOM 2275 C CA . MET A 1 305 ? 9.886 14.600 -6.293 1.00 89.88 305 MET A CA 1
ATOM 2276 C C . MET A 1 305 ? 10.211 14.405 -4.797 1.00 89.88 305 MET A C 1
ATOM 2278 O O . MET A 1 305 ? 10.590 15.367 -4.127 1.00 89.88 305 MET A O 1
ATOM 2282 N N . SER A 1 306 ? 10.096 13.180 -4.275 1.00 91.25 306 SER A N 1
ATOM 2283 C CA . SER A 1 306 ? 10.452 12.811 -2.892 1.00 91.25 306 SER A CA 1
ATOM 2284 C C . SER A 1 306 ? 11.820 12.093 -2.853 1.00 91.25 306 SER A C 1
ATOM 2286 O O . SER A 1 306 ? 11.859 10.869 -2.771 1.00 91.25 306 SER A O 1
ATOM 2288 N N . PRO A 1 307 ? 12.960 12.815 -2.968 1.00 88.19 307 PRO A N 1
ATOM 2289 C CA . PRO A 1 307 ? 14.267 12.267 -3.365 1.00 88.19 307 PRO A CA 1
ATOM 2290 C C . PRO A 1 307 ? 14.941 11.315 -2.364 1.00 88.19 307 PRO A C 1
ATOM 2292 O O . PRO A 1 307 ? 15.945 10.679 -2.703 1.00 88.19 307 PRO A O 1
ATOM 2295 N N . SER A 1 308 ? 14.433 11.259 -1.134 1.00 92.62 308 SER A N 1
ATOM 2296 C CA . SER A 1 308 ? 14.981 10.449 -0.041 1.00 92.62 308 SER A CA 1
ATOM 2297 C C . SER A 1 308 ? 14.396 9.032 0.009 1.00 92.62 308 SER A C 1
ATOM 2299 O O . SER A 1 308 ? 14.854 8.223 0.814 1.00 92.62 308 SER A O 1
ATOM 2301 N N . LEU A 1 309 ? 13.433 8.703 -0.866 1.00 92.69 309 LEU A N 1
ATOM 2302 C CA . LEU A 1 309 ? 12.798 7.385 -0.912 1.00 92.69 309 LEU A CA 1
ATOM 2303 C C . LEU A 1 309 ? 13.826 6.300 -1.240 1.00 92.69 309 LEU A C 1
ATOM 2305 O O . LEU A 1 309 ? 14.357 6.243 -2.350 1.00 92.69 309 LEU A O 1
ATOM 2309 N N . THR A 1 310 ? 14.058 5.412 -0.274 1.00 93.12 310 THR A N 1
ATOM 2310 C CA . THR A 1 310 ? 14.988 4.277 -0.393 1.00 93.12 310 THR A CA 1
ATOM 2311 C C . THR A 1 310 ? 14.303 2.926 -0.188 1.00 93.12 310 THR A C 1
ATOM 2313 O O . THR A 1 310 ? 14.815 1.910 -0.663 1.00 93.12 310 THR A O 1
ATOM 2316 N N . SER A 1 311 ? 13.121 2.902 0.442 1.00 95.62 311 SER A N 1
ATOM 2317 C CA . SER A 1 311 ? 12.317 1.694 0.651 1.00 95.62 311 SER A CA 1
ATOM 2318 C C . SER A 1 311 ? 10.853 1.929 0.274 1.00 95.62 311 SER A C 1
ATOM 2320 O O . SER A 1 311 ? 10.188 2.800 0.837 1.00 95.62 311 SER A O 1
ATOM 2322 N N . VAL A 1 312 ? 10.346 1.129 -0.667 1.00 97.75 312 VAL A N 1
ATOM 2323 C CA . VAL A 1 312 ? 8.934 1.129 -1.083 1.00 97.75 312 VAL A CA 1
ATOM 2324 C C . VAL A 1 312 ? 8.402 -0.303 -1.040 1.00 97.75 312 VAL A C 1
ATOM 2326 O O . VAL A 1 312 ? 8.986 -1.195 -1.644 1.00 97.75 312 VAL A O 1
ATOM 2329 N N . ASP A 1 313 ? 7.292 -0.533 -0.348 1.00 98.38 313 ASP A N 1
ATOM 2330 C CA . ASP A 1 313 ? 6.597 -1.825 -0.274 1.00 98.38 313 ASP A CA 1
ATOM 2331 C C . ASP A 1 313 ? 5.096 -1.573 -0.441 1.00 98.38 313 ASP A C 1
ATOM 2333 O O . ASP A 1 313 ? 4.436 -1.053 0.459 1.00 98.38 313 ASP A O 1
ATOM 2337 N N . ILE A 1 314 ? 4.564 -1.844 -1.631 1.00 98.62 314 ILE A N 1
ATOM 2338 C CA . ILE A 1 314 ? 3.174 -1.559 -1.985 1.00 98.62 314 ILE A CA 1
ATOM 2339 C C . ILE A 1 314 ? 2.500 -2.839 -2.456 1.00 98.62 314 ILE A C 1
ATOM 2341 O O . ILE A 1 314 ? 2.900 -3.461 -3.440 1.00 98.62 314 ILE A O 1
ATOM 2345 N N . SER A 1 315 ? 1.435 -3.225 -1.765 1.00 97.56 315 SER A N 1
ATOM 2346 C CA . SER A 1 315 ? 0.688 -4.440 -2.040 1.00 97.56 315 SER A CA 1
ATOM 2347 C C . SER A 1 315 ? -0.818 -4.197 -2.104 1.00 97.56 315 SER A C 1
ATOM 2349 O O . SER A 1 315 ? -1.371 -3.370 -1.387 1.00 97.56 315 SER A O 1
ATOM 2351 N N . ALA A 1 316 ? -1.488 -4.951 -2.965 1.00 95.75 316 ALA A N 1
ATOM 2352 C CA . ALA A 1 316 ? -2.927 -5.166 -2.968 1.00 95.75 316 ALA A CA 1
ATOM 2353 C C . ALA A 1 316 ? -3.188 -6.669 -3.119 1.00 95.75 316 ALA A C 1
ATOM 2355 O O . ALA A 1 316 ? -2.349 -7.403 -3.649 1.00 95.75 316 ALA A O 1
ATOM 2356 N N . SER A 1 317 ? -4.347 -7.154 -2.673 1.00 92.69 317 SER A N 1
ATOM 2357 C CA . SER A 1 317 ? -4.675 -8.580 -2.822 1.00 92.69 317 SER A CA 1
ATOM 2358 C C . SER A 1 317 ? -5.197 -8.945 -4.220 1.00 92.69 317 SER A C 1
ATOM 2360 O O . SER A 1 317 ? -4.961 -10.063 -4.676 1.00 92.69 317 SER A O 1
ATOM 2362 N N . ASN A 1 318 ? -5.848 -8.009 -4.921 1.00 96.31 318 ASN A N 1
ATOM 2363 C CA . ASN A 1 318 ? -6.374 -8.187 -6.276 1.00 96.31 318 ASN A CA 1
ATOM 2364 C C . ASN A 1 318 ? -5.731 -7.211 -7.280 1.00 96.31 318 ASN A C 1
ATOM 2366 O O . ASN A 1 318 ? -4.808 -7.611 -7.982 1.00 96.31 318 ASN A O 1
ATOM 2370 N N . LYS A 1 319 ? -6.168 -5.946 -7.354 1.00 98.06 319 LYS A N 1
ATOM 2371 C CA . LYS A 1 319 ? -5.694 -4.994 -8.380 1.00 98.06 319 LYS A CA 1
ATOM 2372 C C . LYS A 1 319 ? -4.814 -3.894 -7.784 1.00 98.06 319 LYS A C 1
ATOM 2374 O O . LYS A 1 319 ? -5.249 -3.211 -6.860 1.00 98.06 319 LYS A O 1
ATOM 2379 N N . LEU A 1 320 ? -3.626 -3.683 -8.346 1.00 98.62 320 LEU A N 1
ATOM 2380 C CA . LEU A 1 320 ? -2.752 -2.545 -8.053 1.00 98.62 320 LEU A CA 1
ATOM 2381 C C . LEU A 1 320 ? -2.652 -1.642 -9.290 1.00 98.62 320 LEU A C 1
ATOM 2383 O O . LEU A 1 320 ? -2.200 -2.080 -10.346 1.00 98.62 320 LEU A O 1
ATOM 2387 N N . GLU A 1 321 ? -3.053 -0.379 -9.161 1.00 98.62 321 GLU A N 1
ATOM 2388 C CA . GLU A 1 321 ? -2.939 0.633 -10.217 1.00 98.62 321 GLU A CA 1
ATOM 2389 C C . GLU A 1 321 ? -1.974 1.732 -9.783 1.00 98.62 321 GLU A C 1
ATOM 2391 O O . GLU A 1 321 ? -2.199 2.402 -8.778 1.00 98.62 321 GLU A O 1
ATOM 2396 N N . ILE A 1 322 ? -0.901 1.923 -10.545 1.00 98.50 322 ILE A N 1
ATOM 2397 C CA . ILE A 1 322 ? 0.111 2.953 -10.317 1.00 98.50 322 ILE A CA 1
ATOM 2398 C C . ILE A 1 322 ? -0.067 4.006 -11.407 1.00 98.50 322 ILE A C 1
ATOM 2400 O O . ILE A 1 322 ? 0.292 3.786 -12.565 1.00 98.50 322 ILE A O 1
ATOM 2404 N N . MET A 1 323 ? -0.700 5.120 -11.042 1.00 98.00 323 MET A N 1
ATOM 2405 C CA . MET A 1 323 ? -1.136 6.158 -11.975 1.00 98.00 323 MET A CA 1
ATOM 2406 C C . MET A 1 323 ? 0.027 7.027 -12.466 1.00 98.00 323 MET A C 1
ATOM 2408 O O . MET A 1 323 ? 1.165 6.931 -11.998 1.00 98.00 323 MET A O 1
ATOM 2412 N N . SER A 1 324 ? -0.259 7.869 -13.460 1.00 95.81 324 SER A N 1
ATOM 2413 C CA . SER A 1 324 ? 0.784 8.556 -14.214 1.00 95.81 324 SER A CA 1
ATOM 2414 C C . SER A 1 324 ? 1.665 9.442 -13.338 1.00 95.81 324 SER A C 1
ATOM 2416 O O . SER A 1 324 ? 1.181 10.206 -12.501 1.00 95.81 324 SER A O 1
ATOM 2418 N N . GLY A 1 325 ? 2.977 9.330 -13.517 1.00 93.31 325 GLY A N 1
ATOM 2419 C CA . GLY A 1 325 ? 3.950 10.096 -12.746 1.00 93.31 325 GLY A CA 1
ATOM 2420 C C . GLY A 1 325 ? 4.033 9.777 -11.247 1.00 93.31 325 GLY A C 1
ATOM 2421 O O . GLY A 1 325 ? 4.728 10.518 -10.558 1.00 93.31 325 GLY A O 1
ATOM 2422 N N . ALA A 1 326 ? 3.354 8.743 -10.720 1.00 95.75 326 ALA A N 1
ATOM 2423 C CA . ALA A 1 326 ? 3.226 8.460 -9.278 1.00 95.75 326 ALA A CA 1
ATOM 2424 C C . ALA A 1 326 ? 4.526 8.625 -8.464 1.00 95.75 326 ALA A C 1
ATOM 2426 O O . ALA A 1 326 ? 4.509 9.281 -7.430 1.00 95.75 326 ALA A O 1
ATOM 2427 N N . PHE A 1 327 ? 5.653 8.110 -8.954 1.00 94.25 327 PHE A N 1
ATOM 2428 C CA . PHE A 1 327 ? 6.990 8.200 -8.351 1.00 94.25 327 PHE A CA 1
ATOM 2429 C C . PHE A 1 327 ? 7.974 9.008 -9.215 1.00 94.25 327 PHE A C 1
ATOM 2431 O O . PHE A 1 327 ? 9.188 8.789 -9.154 1.00 94.25 327 PHE A O 1
ATOM 2438 N N . ASN A 1 328 ? 7.480 9.933 -10.047 1.00 89.62 328 ASN A N 1
ATOM 2439 C CA . ASN A 1 328 ? 8.325 10.720 -10.943 1.00 89.62 328 ASN A CA 1
ATOM 2440 C C . ASN A 1 328 ? 9.406 11.460 -10.141 1.00 89.62 328 ASN A C 1
ATOM 2442 O O . ASN A 1 328 ? 9.112 12.229 -9.228 1.00 89.62 328 ASN A O 1
ATOM 2446 N N . SER A 1 329 ? 10.672 11.219 -10.476 1.00 84.19 329 SER A N 1
ATOM 2447 C CA . SER A 1 329 ? 11.843 11.778 -9.794 1.00 84.19 329 SER A CA 1
ATOM 2448 C C . SER A 1 329 ? 11.916 11.459 -8.287 1.00 84.19 329 SER A C 1
ATOM 2450 O O . SER A 1 329 ? 12.569 12.181 -7.537 1.00 84.19 329 SER A O 1
ATOM 2452 N N . GLY A 1 330 ? 11.278 10.368 -7.841 1.00 76.69 330 GLY A N 1
ATOM 2453 C CA . GLY A 1 330 ? 11.303 9.899 -6.449 1.00 76.69 330 GLY A CA 1
ATOM 2454 C C . GLY A 1 330 ? 12.569 9.131 -6.048 1.00 76.69 330 GLY A C 1
ATOM 2455 O O . GLY A 1 330 ? 12.906 9.107 -4.875 1.00 76.69 330 GLY A O 1
ATOM 2456 N N . PHE A 1 331 ? 13.317 8.543 -6.993 1.00 82.81 331 PHE A N 1
ATOM 2457 C CA . PHE A 1 331 ? 14.420 7.608 -6.677 1.00 82.81 331 PHE A CA 1
ATOM 2458 C C . PHE A 1 331 ? 15.856 8.070 -7.040 1.00 82.81 331 PHE A C 1
ATOM 2460 O O . PHE A 1 331 ? 16.664 7.239 -7.464 1.00 82.81 331 PHE A O 1
ATOM 2467 N N . PRO A 1 332 ? 16.253 9.355 -6.905 1.00 75.00 332 PRO A N 1
ATOM 2468 C CA . PRO A 1 332 ? 17.608 9.791 -7.264 1.00 75.00 332 PRO A CA 1
ATOM 2469 C C . PRO A 1 332 ? 18.693 9.183 -6.358 1.00 75.00 332 PRO A C 1
ATOM 2471 O O . PRO A 1 332 ? 19.849 9.082 -6.772 1.00 75.00 332 PRO A O 1
ATOM 2474 N N . SER A 1 333 ? 18.331 8.753 -5.146 1.00 78.31 333 SER A N 1
ATOM 2475 C CA . SER A 1 333 ? 19.225 8.121 -4.163 1.00 78.31 333 SER A CA 1
ATOM 2476 C C . SER A 1 333 ? 19.426 6.613 -4.383 1.00 78.31 333 SER A C 1
ATOM 2478 O O . SER A 1 333 ? 20.296 6.017 -3.752 1.00 78.31 333 SER A O 1
ATOM 2480 N N . GLY A 1 334 ? 18.675 6.005 -5.310 1.00 86.00 334 GLY A N 1
ATOM 2481 C CA . GLY A 1 334 ? 18.508 4.553 -5.395 1.00 86.00 334 GLY A CA 1
ATOM 2482 C C . GLY A 1 334 ? 17.430 4.052 -4.430 1.00 86.00 334 GLY A C 1
ATOM 2483 O O . GLY A 1 334 ? 17.156 4.684 -3.412 1.00 86.00 334 GLY A O 1
ATOM 2484 N N . VAL A 1 335 ? 16.787 2.936 -4.767 1.00 90.88 335 VAL A N 1
ATOM 2485 C CA . VAL A 1 335 ? 15.630 2.403 -4.028 1.00 90.88 335 VAL A CA 1
ATOM 2486 C C . VAL A 1 335 ? 15.595 0.880 -4.128 1.00 90.88 335 VAL A C 1
ATOM 2488 O O . VAL A 1 335 ? 15.980 0.322 -5.157 1.00 90.88 335 VAL A O 1
ATOM 2491 N N . ASN A 1 336 ? 15.099 0.216 -3.085 1.00 94.06 336 ASN A N 1
ATOM 2492 C CA . ASN A 1 336 ? 14.543 -1.129 -3.200 1.00 94.06 336 ASN A CA 1
ATOM 2493 C C . ASN A 1 336 ? 13.015 -1.016 -3.093 1.00 94.06 336 ASN A C 1
ATOM 2495 O O . ASN A 1 336 ? 12.483 -0.599 -2.058 1.00 94.06 336 ASN A O 1
ATOM 2499 N N . ALA A 1 337 ? 12.332 -1.298 -4.201 1.00 95.88 337 ALA A N 1
ATOM 2500 C CA . ALA A 1 337 ? 10.894 -1.152 -4.350 1.00 95.88 337 ALA A CA 1
ATOM 2501 C C . ALA A 1 337 ? 10.238 -2.509 -4.629 1.00 95.88 337 ALA A C 1
ATOM 2503 O O . ALA A 1 337 ? 10.672 -3.261 -5.502 1.00 95.88 337 ALA A O 1
ATOM 2504 N N . TYR A 1 338 ? 9.165 -2.813 -3.914 1.00 98.00 338 TYR A N 1
ATOM 2505 C CA . TYR A 1 338 ? 8.389 -4.035 -4.054 1.00 98.00 338 TYR A CA 1
ATOM 2506 C C . TYR A 1 338 ? 6.928 -3.683 -4.344 1.00 98.00 338 TYR A C 1
ATOM 2508 O O . TYR A 1 338 ? 6.312 -2.902 -3.620 1.00 98.00 338 TYR A O 1
ATOM 2516 N N . PHE A 1 339 ? 6.381 -4.265 -5.409 1.00 98.19 339 PHE A N 1
ATOM 2517 C CA . PHE A 1 339 ? 5.013 -4.054 -5.875 1.00 98.19 339 PHE A CA 1
ATOM 2518 C C . PHE A 1 339 ? 4.307 -5.405 -6.023 1.00 98.19 339 PHE A C 1
ATOM 2520 O O . PHE A 1 339 ? 4.774 -6.281 -6.753 1.00 98.19 339 PHE A O 1
ATOM 2527 N N . SER A 1 340 ? 3.175 -5.591 -5.347 1.00 97.69 340 SER A N 1
ATOM 2528 C CA . SER A 1 340 ? 2.429 -6.855 -5.343 1.00 97.69 340 SER A CA 1
ATOM 2529 C C . SER A 1 340 ? 0.942 -6.637 -5.615 1.00 97.69 340 SER A C 1
ATOM 2531 O O . SER A 1 340 ? 0.304 -5.791 -5.001 1.00 97.69 340 SER A O 1
ATOM 2533 N N . GLY A 1 341 ? 0.369 -7.457 -6.486 1.00 96.81 341 GLY A N 1
ATOM 2534 C CA . GLY A 1 341 ? -1.058 -7.474 -6.819 1.00 96.81 341 GLY A CA 1
ATOM 2535 C C . GLY A 1 341 ? -1.335 -8.660 -7.731 1.00 96.81 341 GLY A C 1
ATOM 2536 O O . GLY A 1 341 ? -0.434 -9.072 -8.447 1.00 96.81 341 GLY A O 1
ATOM 2537 N N . ALA A 1 342 ? -2.535 -9.242 -7.725 1.00 97.06 342 ALA A N 1
ATOM 2538 C CA . ALA A 1 342 ? -2.865 -10.276 -8.711 1.00 97.06 342 ALA A CA 1
ATOM 2539 C C . ALA A 1 342 ? -2.770 -9.710 -10.142 1.00 97.06 342 ALA A C 1
ATOM 2541 O O . ALA A 1 342 ? -2.191 -10.351 -11.018 1.00 97.06 342 ALA A O 1
ATOM 2542 N N . GLU A 1 343 ? -3.250 -8.478 -10.326 1.00 98.06 343 GLU A N 1
ATOM 2543 C CA . GLU A 1 343 ? -3.077 -7.665 -11.530 1.00 98.06 343 GLU A CA 1
ATOM 2544 C C . GLU A 1 343 ? -2.376 -6.342 -11.186 1.00 98.06 343 GLU A C 1
ATOM 2546 O O . GLU A 1 343 ? -2.774 -5.654 -10.241 1.00 98.06 343 GLU A O 1
ATOM 2551 N N . ILE A 1 344 ? -1.357 -5.966 -11.962 1.00 98.50 344 ILE A N 1
ATOM 2552 C CA . ILE A 1 344 ? -0.580 -4.731 -11.784 1.00 98.50 344 ILE A CA 1
ATOM 2553 C C . ILE A 1 344 ? -0.664 -3.888 -13.063 1.00 98.50 344 ILE A C 1
ATOM 2555 O O . ILE A 1 344 ? -0.339 -4.362 -14.150 1.00 98.50 344 ILE A O 1
ATOM 2559 N N . TYR A 1 345 ? -1.068 -2.626 -12.929 1.00 98.69 345 TYR A N 1
ATOM 2560 C CA . TYR A 1 345 ? -1.179 -1.656 -14.021 1.00 98.69 345 TYR A CA 1
ATOM 2561 C C . TYR A 1 345 ? -0.253 -0.472 -13.738 1.00 98.69 345 TYR A C 1
ATOM 2563 O O . TYR A 1 345 ? -0.362 0.157 -12.686 1.00 98.69 345 TYR A O 1
ATOM 2571 N N . ILE A 1 346 ? 0.645 -0.158 -14.670 1.00 98.62 346 ILE A N 1
ATOM 2572 C CA . ILE A 1 346 ? 1.663 0.889 -14.531 1.00 98.62 346 ILE A CA 1
ATOM 2573 C C . ILE A 1 346 ? 1.402 1.926 -15.623 1.00 98.62 346 ILE A C 1
ATOM 2575 O O . ILE A 1 346 ? 1.496 1.607 -16.802 1.00 98.62 346 ILE A O 1
ATOM 2579 N N . LYS A 1 347 ? 1.037 3.158 -15.265 1.00 98.31 347 LYS A N 1
ATOM 2580 C CA . LYS A 1 347 ? 0.672 4.201 -16.240 1.00 9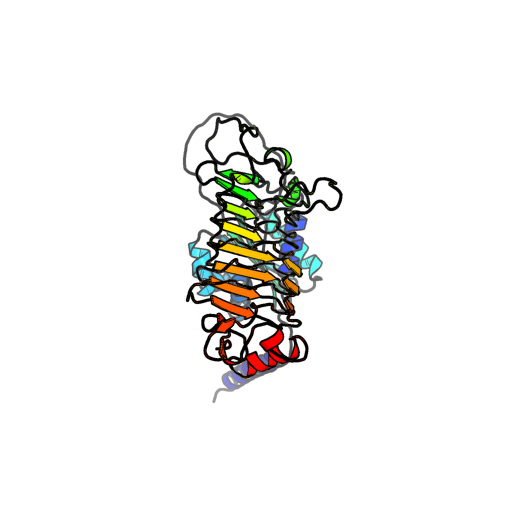8.31 347 LYS A CA 1
ATOM 2581 C C . LYS A 1 347 ? 1.872 5.054 -16.677 1.00 98.31 347 LYS A C 1
ATOM 2583 O O . LYS A 1 347 ? 2.996 4.864 -16.214 1.00 98.31 347 LYS A O 1
ATOM 2588 N N . ASP A 1 348 ? 1.620 5.976 -17.606 1.00 96.31 348 ASP A N 1
ATOM 2589 C CA . ASP A 1 348 ? 2.640 6.831 -18.226 1.00 96.31 348 ASP A CA 1
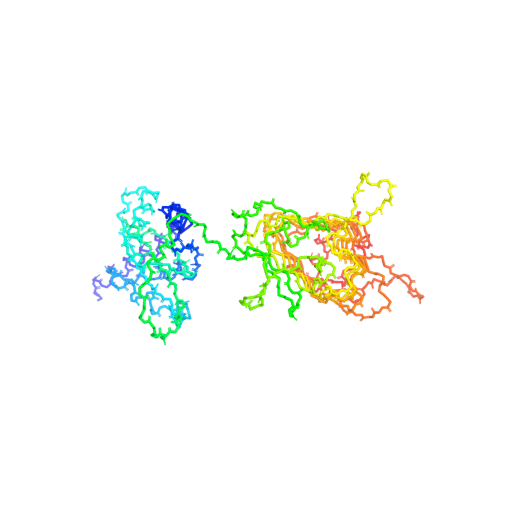ATOM 2590 C C . ASP A 1 348 ? 3.518 7.550 -17.187 1.00 96.31 348 ASP A C 1
ATOM 2592 O O . ASP A 1 348 ? 3.018 8.085 -16.198 1.00 96.31 348 ASP A O 1
ATOM 2596 N N . ASP A 1 349 ? 4.833 7.565 -17.394 1.00 93.38 349 ASP A N 1
ATOM 2597 C CA . ASP A 1 349 ? 5.820 8.197 -16.506 1.00 93.38 349 ASP A CA 1
ATOM 2598 C C . ASP A 1 349 ? 5.798 7.750 -15.018 1.00 93.38 349 ASP A C 1
ATOM 2600 O O . ASP A 1 349 ? 6.437 8.396 -14.184 1.00 93.38 349 ASP A O 1
ATOM 2604 N N . ALA A 1 350 ? 5.098 6.663 -14.650 1.00 95.62 350 ALA A N 1
ATOM 2605 C CA . ALA A 1 350 ? 4.864 6.242 -13.256 1.00 95.62 350 ALA A CA 1
ATOM 2606 C C . ALA A 1 350 ? 6.123 6.186 -12.367 1.00 95.62 350 ALA A C 1
ATOM 2608 O O . ALA A 1 350 ? 6.057 6.548 -11.196 1.00 95.62 350 ALA A O 1
ATOM 2609 N N . PHE A 1 351 ? 7.266 5.787 -12.921 1.00 92.88 351 PHE A N 1
ATOM 2610 C CA . PHE A 1 351 ? 8.585 5.733 -12.286 1.00 92.88 351 PHE A CA 1
ATOM 2611 C C . PHE A 1 351 ? 9.639 6.554 -13.055 1.00 92.88 351 PHE A C 1
ATOM 2613 O O . PHE A 1 351 ? 10.839 6.285 -12.958 1.00 92.88 351 PHE A O 1
ATOM 2620 N N . HIS A 1 352 ? 9.215 7.543 -13.848 1.00 86.19 352 HIS A N 1
ATOM 2621 C CA . HIS A 1 352 ? 10.116 8.366 -14.653 1.00 86.19 352 HIS A CA 1
ATOM 2622 C C . HIS A 1 352 ? 11.154 9.057 -13.765 1.00 86.19 352 HIS A C 1
ATOM 2624 O O . HIS A 1 352 ? 10.799 9.849 -12.895 1.00 86.19 352 HIS A O 1
ATOM 2630 N N . THR A 1 353 ? 12.447 8.816 -13.988 1.00 72.31 353 THR A N 1
ATOM 2631 C CA . THR A 1 353 ? 13.514 9.416 -13.171 1.00 72.31 353 THR A CA 1
ATOM 2632 C C . THR A 1 353 ? 14.487 10.241 -14.002 1.00 72.31 353 THR A C 1
ATOM 2634 O O . THR A 1 353 ? 15.240 9.725 -14.826 1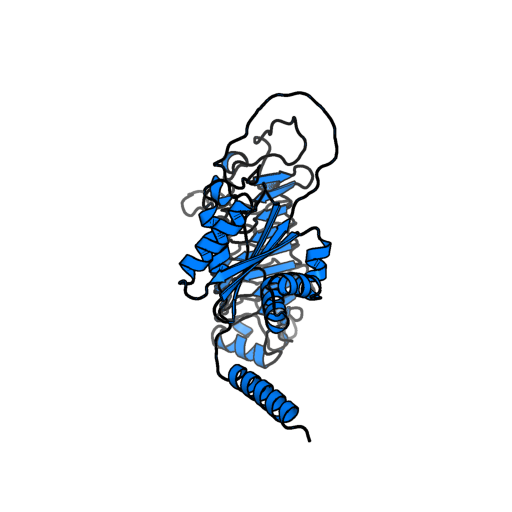.00 72.31 353 THR A O 1
ATOM 2637 N N . ILE A 1 354 ? 14.558 11.541 -13.704 1.00 57.56 354 ILE A N 1
ATOM 2638 C CA . ILE A 1 354 ? 15.618 12.425 -14.203 1.00 57.56 354 ILE A CA 1
ATOM 2639 C C . ILE A 1 354 ? 16.836 12.301 -13.268 1.00 57.56 354 ILE A C 1
ATOM 2641 O O . ILE A 1 354 ? 17.189 13.237 -12.550 1.00 57.56 354 ILE A O 1
ATOM 2645 N N . SER A 1 355 ? 17.464 11.119 -13.218 1.00 55.56 355 SER A N 1
ATOM 2646 C CA . SER A 1 355 ? 18.646 10.906 -12.370 1.00 55.56 355 SER A CA 1
ATOM 2647 C C . SER A 1 355 ? 19.949 11.198 -13.112 1.00 55.56 355 SER A C 1
ATOM 2649 O O . SER A 1 355 ? 20.334 10.505 -14.054 1.00 55.56 355 SER A O 1
ATOM 2651 N N . VAL A 1 356 ? 20.669 12.205 -12.618 1.00 51.84 356 VAL A N 1
ATOM 2652 C CA . VAL A 1 356 ? 22.049 12.545 -13.000 1.00 51.84 356 VAL A CA 1
ATOM 2653 C C . VAL A 1 356 ? 23.106 11.731 -12.228 1.00 51.84 356 VAL A C 1
ATOM 2655 O O . VAL A 1 356 ? 24.290 12.060 -12.293 1.00 51.84 356 VAL A O 1
ATOM 2658 N N . SER A 1 357 ? 22.700 10.678 -11.503 1.00 59.97 357 SER A N 1
ATOM 2659 C CA . SER A 1 357 ? 23.553 9.932 -10.564 1.00 59.97 357 SER A CA 1
ATOM 2660 C C . SER A 1 357 ? 23.421 8.402 -10.702 1.00 59.97 357 SER A C 1
ATOM 2662 O O . SER A 1 357 ? 22.323 7.900 -10.945 1.00 59.97 357 SER A O 1
ATOM 2664 N N . PRO A 1 358 ? 24.518 7.635 -10.519 1.00 70.62 358 PRO A N 1
ATOM 2665 C CA . PRO A 1 358 ? 24.608 6.205 -10.840 1.00 70.62 358 PRO A CA 1
ATOM 2666 C C . PRO A 1 358 ? 24.100 5.272 -9.719 1.00 70.62 358 PRO A C 1
ATOM 2668 O O . PRO A 1 358 ? 24.727 4.255 -9.422 1.00 70.62 358 PRO A O 1
ATOM 2671 N N . ASN A 1 359 ? 23.001 5.632 -9.054 1.00 83.94 359 ASN A N 1
ATOM 2672 C CA . ASN A 1 359 ? 22.459 4.857 -7.935 1.00 83.94 359 ASN A CA 1
ATOM 2673 C C . ASN A 1 359 ? 21.551 3.725 -8.433 1.00 83.94 359 ASN A C 1
ATOM 2675 O O . ASN A 1 359 ? 20.759 3.924 -9.354 1.00 83.94 359 ASN A O 1
ATOM 2679 N N . ILE A 1 360 ? 21.675 2.541 -7.825 1.00 87.12 360 ILE A N 1
ATOM 2680 C CA . ILE A 1 360 ? 20.923 1.344 -8.222 1.00 87.12 360 ILE A CA 1
ATOM 2681 C C . ILE A 1 360 ? 19.463 1.460 -7.765 1.00 87.12 360 ILE A C 1
ATOM 2683 O O . ILE A 1 360 ? 19.176 1.839 -6.631 1.00 87.12 360 ILE A O 1
ATOM 2687 N N . ILE A 1 361 ? 18.552 1.118 -8.669 1.00 89.62 361 ILE A N 1
ATOM 2688 C CA . ILE A 1 361 ? 17.107 1.047 -8.470 1.00 89.62 361 ILE A CA 1
ATOM 2689 C C . ILE A 1 361 ? 16.721 -0.418 -8.677 1.00 89.62 361 ILE A C 1
ATOM 2691 O O . ILE A 1 361 ? 16.791 -0.913 -9.800 1.00 89.62 361 ILE A O 1
ATOM 2695 N N . GLU A 1 362 ? 16.339 -1.116 -7.612 1.00 92.69 362 GLU A N 1
ATOM 2696 C CA . GLU A 1 362 ? 15.849 -2.497 -7.672 1.00 92.69 362 GLU A CA 1
ATOM 2697 C C . GLU A 1 362 ? 14.327 -2.490 -7.509 1.00 92.69 362 GLU A C 1
ATOM 2699 O O . GLU A 1 362 ? 13.808 -1.979 -6.518 1.00 92.69 362 GLU A O 1
ATOM 2704 N N . MET A 1 363 ? 13.605 -3.039 -8.487 1.00 94.81 363 MET A N 1
ATOM 2705 C CA . MET A 1 363 ? 12.146 -3.143 -8.474 1.00 94.81 363 MET A CA 1
ATOM 2706 C C . MET A 1 363 ? 11.712 -4.602 -8.571 1.00 94.81 363 MET A C 1
ATOM 2708 O O . MET A 1 363 ? 12.036 -5.289 -9.534 1.00 94.81 363 MET A O 1
ATOM 2712 N N . THR A 1 364 ? 10.947 -5.080 -7.598 1.00 97.12 364 THR A N 1
ATOM 2713 C CA . THR A 1 364 ? 10.362 -6.424 -7.601 1.00 97.12 364 THR A CA 1
ATOM 2714 C C . THR A 1 364 ? 8.869 -6.330 -7.876 1.00 97.12 364 THR A C 1
ATOM 2716 O O . THR A 1 364 ? 8.151 -5.682 -7.118 1.00 97.12 364 THR A O 1
ATOM 2719 N N . PHE A 1 365 ? 8.387 -7.014 -8.913 1.00 97.00 365 PHE A N 1
ATOM 2720 C CA . PHE A 1 365 ? 6.957 -7.115 -9.217 1.00 97.00 365 PHE A CA 1
ATOM 2721 C C . PHE A 1 365 ? 6.461 -8.541 -8.949 1.00 97.00 365 PHE A C 1
ATOM 2723 O O . PHE A 1 365 ? 7.017 -9.513 -9.467 1.00 97.00 365 PHE A O 1
ATOM 2730 N N . LYS A 1 366 ? 5.406 -8.677 -8.139 1.00 96.56 366 LYS A N 1
ATOM 2731 C CA . LYS A 1 366 ? 4.797 -9.965 -7.783 1.00 96.56 366 LYS A CA 1
ATOM 2732 C C . LYS A 1 366 ? 3.331 -10.029 -8.205 1.00 96.56 366 LYS A C 1
ATOM 2734 O O . LYS A 1 366 ? 2.463 -9.460 -7.546 1.00 96.56 366 LYS A O 1
ATOM 2739 N N . GLY A 1 367 ? 3.088 -10.822 -9.242 1.00 95.38 367 GLY A N 1
ATOM 2740 C CA . GLY A 1 367 ? 1.791 -11.038 -9.881 1.00 95.38 367 GLY A CA 1
ATOM 2741 C C . GLY A 1 367 ? 1.836 -10.618 -11.343 1.00 95.38 367 GLY A C 1
ATOM 2742 O O . GLY A 1 367 ? 2.926 -10.446 -11.878 1.00 95.38 367 GLY A O 1
ATOM 2743 N N . GLU A 1 368 ? 0.691 -10.506 -12.010 1.00 96.69 368 GLU A N 1
ATOM 2744 C CA . GLU A 1 368 ? 0.659 -10.313 -13.461 1.00 96.69 368 GLU A CA 1
ATOM 2745 C C . GLU A 1 368 ? 0.643 -8.821 -13.823 1.00 96.69 368 GLU A C 1
ATOM 2747 O O . GLU A 1 368 ? -0.324 -8.113 -13.535 1.00 96.69 368 GLU A O 1
ATOM 2752 N N . VAL A 1 369 ? 1.705 -8.330 -14.470 1.00 97.50 369 VAL A N 1
ATOM 2753 C CA . VAL A 1 369 ? 1.718 -6.968 -15.028 1.00 97.50 369 VAL A CA 1
ATOM 2754 C C . VAL A 1 369 ? 0.867 -6.952 -16.300 1.00 97.50 369 VAL A C 1
ATOM 2756 O O . VAL A 1 369 ? 1.181 -7.641 -17.266 1.00 97.50 369 VAL A O 1
ATOM 2759 N N . LYS A 1 370 ? -0.234 -6.194 -16.279 1.00 97.94 370 LYS A N 1
ATOM 2760 C CA . LYS A 1 370 ? -1.271 -6.158 -17.327 1.00 97.94 370 LYS A CA 1
ATOM 2761 C C . LYS A 1 370 ? -1.106 -5.019 -18.330 1.00 97.94 370 LYS A C 1
ATOM 2763 O O . LYS A 1 370 ? -1.617 -5.115 -19.440 1.00 97.94 370 LYS A O 1
ATOM 2768 N N . GLU A 1 371 ? -0.463 -3.927 -17.925 1.00 98.38 371 GLU A N 1
ATOM 2769 C CA . GLU A 1 371 ? -0.318 -2.707 -18.725 1.00 98.38 371 GLU A CA 1
ATOM 2770 C C . GLU A 1 371 ? 0.900 -1.915 -18.245 1.00 98.38 371 GLU A C 1
ATOM 2772 O O . GLU A 1 371 ? 1.094 -1.756 -17.034 1.00 98.38 371 GLU A O 1
ATOM 2777 N N . ILE A 1 372 ? 1.686 -1.395 -19.188 1.00 98.44 372 ILE A N 1
ATOM 2778 C CA . ILE A 1 372 ? 2.791 -0.466 -18.950 1.00 98.44 372 ILE A CA 1
ATOM 2779 C C . ILE A 1 372 ? 2.630 0.736 -19.887 1.00 98.44 372 ILE A C 1
ATOM 2781 O O . ILE A 1 372 ? 2.516 0.586 -21.102 1.00 98.44 372 ILE A O 1
ATOM 2785 N N . GLY A 1 373 ? 2.628 1.936 -19.313 1.00 97.50 373 GLY A N 1
ATOM 2786 C CA . GLY A 1 373 ? 2.479 3.197 -20.030 1.00 97.50 373 GLY A CA 1
ATOM 2787 C C . GLY A 1 373 ? 3.746 3.694 -20.733 1.00 97.50 373 GLY A C 1
ATOM 2788 O O . GLY A 1 373 ? 4.853 3.167 -20.584 1.00 97.50 373 GLY A O 1
ATOM 2789 N N . SER A 1 374 ? 3.578 4.776 -21.485 1.00 94.88 374 SER A N 1
ATOM 2790 C CA . SER A 1 374 ? 4.662 5.491 -22.161 1.00 94.88 374 SER A CA 1
ATOM 2791 C C . SER A 1 374 ? 5.633 6.095 -21.146 1.00 94.88 374 SER A C 1
ATOM 2793 O O . SER A 1 374 ? 5.220 6.699 -20.160 1.00 94.88 374 SER A O 1
ATOM 2795 N N . ALA A 1 375 ? 6.933 5.915 -21.380 1.00 92.50 375 ALA A N 1
ATOM 2796 C CA . ALA A 1 375 ? 8.034 6.351 -20.520 1.00 92.50 375 ALA A CA 1
ATOM 2797 C C . ALA A 1 375 ? 7.871 5.975 -19.029 1.00 92.50 375 ALA A C 1
ATOM 2799 O O . ALA A 1 375 ? 8.446 6.627 -18.158 1.00 92.50 375 ALA A O 1
ATOM 2800 N N . ALA A 1 376 ? 7.121 4.905 -18.723 1.00 94.44 376 ALA A N 1
ATOM 2801 C CA . ALA A 1 376 ? 6.810 4.480 -17.358 1.00 94.44 376 ALA A CA 1
ATOM 2802 C C . ALA A 1 376 ? 8.048 4.318 -16.458 1.00 94.44 376 ALA A C 1
ATOM 2804 O O . ALA A 1 376 ? 7.956 4.576 -15.267 1.00 94.44 376 ALA A O 1
ATOM 2805 N N . PHE A 1 377 ? 9.208 3.956 -17.010 1.00 91.75 377 PHE A N 1
ATOM 2806 C CA . PHE A 1 377 ? 10.486 3.817 -16.302 1.00 91.75 377 PHE A CA 1
ATOM 2807 C C . PHE A 1 377 ? 11.527 4.874 -16.725 1.00 91.75 377 PHE A C 1
ATOM 2809 O O . PHE A 1 377 ? 12.727 4.686 -16.534 1.00 91.75 377 PHE A O 1
ATOM 2816 N N . GLY A 1 378 ? 11.069 5.996 -17.288 1.00 85.94 378 GLY A N 1
ATOM 2817 C CA . GLY A 1 378 ? 11.889 7.094 -17.802 1.00 85.94 378 GLY A CA 1
ATOM 2818 C C . GLY A 1 378 ? 12.012 7.102 -19.325 1.00 85.94 378 GLY A C 1
ATOM 2819 O O . GLY A 1 378 ? 11.511 6.227 -20.030 1.00 85.94 378 GLY A O 1
ATOM 2820 N N . THR A 1 379 ? 12.706 8.108 -19.857 1.00 79.12 379 THR A N 1
ATOM 2821 C CA . THR A 1 379 ? 13.093 8.146 -21.276 1.00 79.12 379 THR A CA 1
ATOM 2822 C C . THR A 1 379 ? 14.557 7.737 -21.439 1.00 79.12 379 THR A C 1
ATOM 2824 O O . THR A 1 379 ? 15.404 8.288 -20.729 1.00 79.12 379 THR A O 1
ATOM 2827 N N . PRO A 1 380 ? 14.908 6.863 -22.403 1.00 70.62 380 PRO A N 1
ATOM 2828 C CA . PRO A 1 380 ? 16.299 6.496 -22.655 1.00 70.62 380 PRO A CA 1
ATOM 2829 C C . PRO A 1 380 ? 17.161 7.726 -22.977 1.00 70.62 380 PRO A C 1
ATOM 2831 O O . PRO A 1 380 ? 16.840 8.512 -23.869 1.00 70.62 380 PRO A O 1
ATOM 2834 N N . SER A 1 381 ? 18.277 7.900 -22.266 1.00 68.69 381 SER A N 1
ATOM 2835 C CA . SER A 1 381 ? 19.120 9.089 -22.423 1.00 68.69 381 SER A CA 1
ATOM 2836 C C . SER A 1 381 ? 20.021 8.984 -23.658 1.00 68.69 381 SER A C 1
ATOM 2838 O O . SER A 1 381 ? 20.675 7.967 -23.884 1.00 68.69 381 SER A O 1
ATOM 2840 N N . THR A 1 382 ? 20.104 10.038 -24.471 1.00 63.16 382 THR A N 1
ATOM 2841 C CA . THR A 1 382 ? 21.046 10.090 -25.601 1.00 63.16 382 THR A CA 1
ATOM 2842 C C . THR A 1 382 ? 22.360 10.733 -25.166 1.00 63.16 382 THR A C 1
ATOM 2844 O O . THR A 1 382 ? 22.453 11.959 -25.070 1.00 63.16 382 THR A O 1
ATOM 2847 N N . GLN A 1 383 ? 23.388 9.919 -24.926 1.00 63.00 383 GLN A N 1
ATOM 2848 C CA . GLN A 1 383 ? 24.752 10.403 -24.690 1.00 63.00 383 GLN A CA 1
ATOM 2849 C C . GLN A 1 383 ? 25.586 10.330 -25.979 1.00 63.00 383 GLN A C 1
ATOM 2851 O O . GLN A 1 383 ? 25.194 9.694 -26.961 1.00 63.00 383 GLN A O 1
ATOM 2856 N N . ALA A 1 384 ? 26.755 10.979 -25.987 1.00 52.22 384 ALA A N 1
ATOM 2857 C CA . ALA A 1 384 ? 27.696 10.959 -27.110 1.00 52.22 384 ALA A CA 1
ATOM 2858 C C . ALA A 1 384 ? 28.333 9.561 -27.286 1.00 52.22 384 ALA A C 1
ATOM 2860 O O . ALA A 1 384 ? 29.468 9.315 -26.885 1.00 52.22 384 ALA A O 1
ATOM 2861 N N . GLY A 1 385 ? 27.561 8.637 -27.859 1.00 62.50 385 GLY A N 1
ATOM 2862 C CA . GLY A 1 385 ? 27.880 7.213 -27.969 1.00 62.50 385 GLY A CA 1
ATOM 2863 C C . GLY A 1 385 ? 26.668 6.321 -28.274 1.00 62.50 385 GLY A C 1
ATOM 2864 O O . GLY A 1 385 ? 26.857 5.208 -28.753 1.00 62.50 385 GLY A O 1
ATOM 2865 N N . GLY A 1 386 ? 25.436 6.803 -28.057 1.00 65.88 386 GLY A N 1
ATOM 2866 C CA . GLY A 1 386 ? 24.205 6.080 -28.394 1.00 65.88 386 GLY A CA 1
ATOM 2867 C C . GLY A 1 386 ? 23.073 6.302 -27.389 1.00 65.88 386 GLY A C 1
ATOM 2868 O O . GLY A 1 386 ? 23.144 7.183 -26.531 1.00 65.88 386 GLY A O 1
ATOM 2869 N N . ILE A 1 387 ? 22.028 5.479 -27.507 1.00 65.62 387 ILE A N 1
ATOM 2870 C CA . ILE A 1 387 ? 20.942 5.403 -26.526 1.00 65.62 387 ILE A CA 1
ATOM 2871 C C . ILE A 1 387 ? 21.444 4.633 -25.300 1.00 65.62 387 ILE A C 1
ATOM 2873 O O . ILE A 1 387 ? 21.830 3.468 -25.400 1.00 65.62 387 ILE A O 1
ATOM 2877 N N . VAL A 1 388 ? 21.424 5.293 -24.145 1.00 67.19 388 VAL A N 1
ATOM 2878 C CA . VAL A 1 388 ? 21.774 4.741 -22.837 1.00 67.19 388 VAL A CA 1
ATOM 2879 C C . VAL A 1 388 ? 20.490 4.629 -22.018 1.00 67.19 388 VAL A C 1
ATOM 2881 O O . VAL A 1 388 ? 19.993 5.612 -21.464 1.00 67.19 388 VAL A O 1
ATOM 2884 N N . TYR A 1 389 ? 19.957 3.409 -21.970 1.00 70.75 389 TYR A N 1
ATOM 2885 C CA . TYR A 1 389 ? 18.913 2.999 -21.029 1.00 70.75 389 TYR A CA 1
ATOM 2886 C C . TYR A 1 389 ? 19.431 3.073 -19.588 1.00 70.75 389 TYR A C 1
ATOM 2888 O O . TYR A 1 389 ? 20.644 3.074 -19.366 1.00 70.75 389 TYR A O 1
ATOM 2896 N N . HIS A 1 390 ? 18.524 3.101 -18.609 1.00 73.94 390 HIS A N 1
ATOM 2897 C CA . HIS A 1 390 ? 18.867 3.158 -17.187 1.00 73.94 390 HIS A CA 1
ATOM 2898 C C . HIS A 1 390 ? 19.624 1.887 -16.756 1.00 73.94 390 HIS A C 1
ATOM 2900 O O . HIS A 1 390 ? 19.032 0.927 -16.278 1.00 73.94 390 HIS A O 1
ATOM 2906 N N . SER A 1 391 ? 20.954 1.874 -16.901 1.00 77.12 391 SER A N 1
ATOM 2907 C CA . SER A 1 391 ? 21.832 0.737 -16.563 1.00 77.12 391 SER A CA 1
ATOM 2908 C C . SER A 1 391 ? 21.899 0.420 -15.067 1.00 77.12 391 SER A C 1
ATOM 2910 O O . SER A 1 391 ? 22.549 -0.543 -14.673 1.00 77.12 391 SER A O 1
ATOM 2912 N N . TYR A 1 392 ? 21.272 1.263 -14.249 1.00 84.44 392 TYR A N 1
ATOM 2913 C CA . TYR A 1 392 ? 21.158 1.128 -12.803 1.00 84.44 392 TYR A CA 1
ATOM 2914 C C . TYR A 1 392 ? 19.774 0.614 -12.372 1.00 84.44 392 TYR A C 1
ATOM 2916 O O . TYR A 1 392 ? 19.595 0.319 -11.196 1.00 84.44 392 TYR A O 1
ATOM 2924 N N . LEU A 1 393 ? 18.813 0.493 -13.300 1.00 89.19 393 LEU A N 1
ATOM 2925 C CA . LEU A 1 393 ? 17.504 -0.114 -13.053 1.00 89.19 393 LEU A CA 1
ATOM 2926 C C . LEU A 1 393 ? 17.591 -1.636 -13.215 1.00 89.19 393 LEU A C 1
ATOM 2928 O O . LEU A 1 393 ? 17.980 -2.134 -14.276 1.00 89.19 393 LEU A O 1
ATOM 2932 N N . LYS A 1 394 ? 17.165 -2.349 -12.178 1.00 92.31 394 LYS A N 1
ATOM 2933 C CA . LYS A 1 394 ? 17.000 -3.799 -12.113 1.00 92.31 394 LYS A CA 1
ATOM 2934 C C . LYS A 1 394 ? 15.543 -4.129 -11.815 1.00 92.31 394 LYS A C 1
ATOM 2936 O O . LYS A 1 394 ? 14.930 -3.509 -10.948 1.00 92.31 394 LYS A O 1
ATOM 2941 N N . ILE A 1 395 ? 15.006 -5.113 -12.516 1.00 94.31 395 ILE A N 1
ATOM 2942 C CA . ILE A 1 395 ? 13.637 -5.596 -12.406 1.00 94.31 395 ILE A CA 1
ATOM 2943 C C . ILE A 1 395 ? 13.691 -7.088 -12.101 1.00 94.31 395 ILE A C 1
ATOM 2945 O O . ILE A 1 395 ? 14.176 -7.886 -12.904 1.00 94.31 395 ILE A O 1
ATOM 2949 N N . HIS A 1 396 ? 13.152 -7.452 -10.945 1.00 95.25 396 HIS A N 1
ATOM 2950 C CA . HIS A 1 396 ? 12.951 -8.827 -10.522 1.00 95.25 396 HIS A CA 1
ATOM 2951 C C . HIS A 1 396 ? 11.488 -9.204 -10.758 1.00 95.25 396 HIS A C 1
ATOM 2953 O O . HIS A 1 396 ? 10.565 -8.570 -10.239 1.00 95.25 396 HIS A O 1
ATOM 2959 N N . TYR A 1 397 ? 11.278 -10.248 -11.554 1.00 94.00 397 TYR A N 1
ATOM 2960 C CA . TYR A 1 397 ? 9.955 -10.749 -11.916 1.00 94.00 397 TYR A CA 1
ATOM 2961 C C . TYR A 1 397 ? 9.965 -12.276 -11.945 1.00 94.00 397 TYR A C 1
ATOM 2963 O O . TYR A 1 397 ? 11.014 -12.887 -12.140 1.00 94.00 397 TYR A O 1
ATOM 2971 N N . ALA A 1 398 ? 8.801 -12.897 -11.750 1.00 81.56 398 ALA A N 1
ATOM 2972 C CA . ALA A 1 398 ? 8.684 -14.323 -11.427 1.00 81.56 398 ALA A CA 1
ATOM 2973 C C . ALA A 1 398 ? 9.351 -15.285 -12.433 1.00 81.56 398 ALA A C 1
ATOM 2975 O O . ALA A 1 398 ? 9.783 -16.366 -12.038 1.00 81.56 398 ALA A O 1
ATOM 2976 N N . GLU A 1 399 ? 9.437 -14.904 -13.710 1.00 73.44 399 GLU A N 1
ATOM 2977 C CA . GLU A 1 399 ? 9.996 -15.748 -14.777 1.00 73.44 399 GLU A CA 1
ATOM 2978 C C . GLU A 1 399 ? 11.496 -15.513 -15.045 1.00 73.44 399 GLU A C 1
ATOM 2980 O O . GLU A 1 399 ? 12.136 -16.353 -15.676 1.00 73.44 399 GLU A O 1
ATOM 2985 N N . GLY A 1 400 ? 12.061 -14.412 -14.529 1.00 77.00 400 GLY A N 1
ATOM 2986 C CA . GLY A 1 400 ? 13.474 -14.034 -14.653 1.00 77.00 400 GLY A CA 1
ATOM 2987 C C . GLY A 1 400 ? 13.929 -13.615 -16.061 1.00 77.00 400 GLY A C 1
ATOM 2988 O O . GLY A 1 400 ? 13.444 -14.111 -17.085 1.00 77.00 400 GLY A O 1
ATOM 2989 N N . GLY A 1 401 ? 14.899 -12.698 -16.118 1.00 85.00 401 GLY A N 1
ATOM 2990 C CA . GLY A 1 401 ? 15.648 -12.341 -17.331 1.00 85.00 401 GLY A CA 1
ATOM 2991 C C . GLY A 1 401 ? 14.813 -12.197 -18.618 1.00 85.00 401 GLY A C 1
ATOM 2992 O O . GLY A 1 401 ? 13.940 -11.339 -18.729 1.00 85.00 401 GLY A O 1
ATOM 2993 N N . ALA A 1 402 ? 15.091 -13.037 -19.622 1.00 89.31 402 ALA A N 1
ATOM 2994 C CA . ALA A 1 402 ? 14.492 -12.919 -20.957 1.00 89.31 402 ALA A CA 1
ATOM 2995 C C . ALA A 1 402 ? 12.978 -13.212 -21.011 1.00 89.31 402 ALA A C 1
ATOM 2997 O O . ALA A 1 402 ? 12.286 -12.624 -21.839 1.00 89.31 402 ALA A O 1
ATOM 2998 N N . ALA A 1 403 ? 12.460 -14.096 -20.151 1.00 91.44 403 ALA A N 1
ATOM 2999 C CA . ALA A 1 403 ? 11.025 -14.382 -20.095 1.00 91.44 403 ALA A CA 1
ATOM 3000 C C . ALA A 1 403 ? 10.266 -13.197 -19.477 1.00 91.44 403 ALA A C 1
ATOM 3002 O O . ALA A 1 403 ? 9.289 -12.718 -20.048 1.00 91.44 403 ALA A O 1
ATOM 3003 N N . ALA A 1 404 ? 10.810 -12.629 -18.395 1.00 93.69 404 ALA A N 1
ATOM 3004 C CA . ALA A 1 404 ? 10.303 -11.395 -17.804 1.00 93.69 404 ALA A CA 1
ATOM 3005 C C . ALA A 1 404 ? 10.315 -10.211 -18.789 1.00 93.69 404 ALA A C 1
ATOM 3007 O O . ALA A 1 404 ? 9.329 -9.480 -18.879 1.00 93.69 404 ALA A O 1
ATOM 3008 N N . ALA A 1 405 ? 11.394 -10.056 -19.564 1.00 95.25 405 ALA A N 1
ATOM 3009 C CA . ALA A 1 405 ? 11.493 -9.018 -20.586 1.00 95.25 405 ALA A CA 1
ATOM 3010 C C . ALA A 1 405 ? 10.417 -9.156 -21.678 1.00 95.25 405 ALA A C 1
ATOM 3012 O O . ALA A 1 405 ? 9.870 -8.152 -22.127 1.00 95.25 405 ALA A O 1
ATOM 3013 N N . GLU A 1 406 ? 10.091 -10.383 -22.092 1.00 95.44 406 GLU A N 1
ATOM 3014 C CA . GLU A 1 406 ? 9.049 -10.642 -23.089 1.00 95.44 406 GLU A CA 1
ATOM 3015 C C . GLU A 1 406 ? 7.633 -10.451 -22.522 1.00 95.44 406 GLU A C 1
ATOM 3017 O O . GLU A 1 406 ? 6.794 -9.836 -23.178 1.00 95.44 406 GLU A O 1
ATOM 3022 N N . ALA A 1 407 ? 7.383 -10.877 -21.279 1.00 94.69 407 ALA A N 1
ATOM 3023 C CA . ALA A 1 407 ? 6.120 -10.614 -20.589 1.00 94.69 407 ALA A CA 1
ATOM 3024 C C . ALA A 1 407 ? 5.848 -9.104 -20.459 1.00 94.69 407 ALA A C 1
ATOM 3026 O O . ALA A 1 407 ? 4.743 -8.650 -20.744 1.00 94.69 407 ALA A O 1
ATOM 3027 N N . PHE A 1 408 ? 6.866 -8.310 -20.103 1.00 96.69 408 PHE A N 1
ATOM 3028 C CA . PHE A 1 408 ? 6.755 -6.848 -20.050 1.00 96.69 408 PHE A CA 1
ATOM 3029 C C . PHE A 1 408 ? 6.591 -6.230 -21.445 1.00 96.69 408 PHE A C 1
ATOM 3031 O O . PHE A 1 408 ? 5.833 -5.274 -21.597 1.00 96.69 408 PHE A O 1
ATOM 3038 N N . ARG A 1 409 ? 7.267 -6.767 -22.473 1.00 96.94 409 ARG A N 1
ATOM 3039 C CA . ARG A 1 409 ? 7.167 -6.274 -23.856 1.00 96.94 409 ARG A CA 1
ATOM 3040 C C . ARG A 1 409 ? 5.721 -6.276 -24.353 1.00 96.94 409 ARG A C 1
ATOM 3042 O O . ARG A 1 409 ? 5.275 -5.258 -24.865 1.00 96.94 409 ARG A O 1
ATOM 3049 N N . GLN A 1 410 ? 5.003 -7.381 -24.154 1.00 97.12 410 GLN A N 1
ATOM 3050 C CA . GLN A 1 410 ? 3.627 -7.593 -24.637 1.00 97.12 410 GLN A CA 1
ATOM 3051 C C . GLN A 1 410 ? 2.572 -6.690 -23.975 1.00 97.12 410 GLN A C 1
ATOM 3053 O O . GLN A 1 410 ? 1.419 -6.673 -24.403 1.00 97.12 410 GLN A O 1
ATOM 3058 N N . VAL A 1 411 ? 2.946 -5.958 -22.921 1.00 97.50 411 VAL A N 1
ATOM 3059 C CA . VAL A 1 411 ? 2.079 -4.996 -22.222 1.00 97.50 411 VAL A CA 1
ATOM 3060 C C . VAL A 1 411 ? 2.611 -3.558 -22.286 1.00 97.50 411 VAL A C 1
ATOM 3062 O O . VAL A 1 411 ? 2.001 -2.661 -21.707 1.00 97.50 411 VAL A O 1
ATOM 3065 N N . CYS A 1 412 ? 3.724 -3.326 -22.993 1.00 97.44 412 CYS A N 1
ATOM 3066 C CA . CYS A 1 412 ? 4.253 -1.995 -23.304 1.00 97.44 412 CYS A CA 1
ATOM 3067 C C . CYS A 1 412 ? 3.563 -1.386 -24.540 1.00 97.44 412 CYS A C 1
ATOM 3069 O O . CYS A 1 412 ? 2.998 -2.111 -25.365 1.00 97.44 412 CYS A O 1
ATOM 3071 N N . PRO A 1 413 ? 3.653 -0.058 -24.747 1.00 95.75 413 PRO A N 1
ATOM 3072 C CA . PRO A 1 413 ? 3.133 0.570 -25.955 1.00 95.75 413 PRO A CA 1
ATOM 3073 C C . PRO A 1 413 ? 3.861 0.037 -27.199 1.00 95.75 413 PRO A C 1
ATOM 3075 O O . PRO A 1 413 ? 5.084 -0.087 -27.194 1.00 95.75 413 PRO A O 1
ATOM 3078 N N . GLU A 1 414 ? 3.116 -0.242 -28.273 1.00 96.25 414 GLU A N 1
ATOM 3079 C CA . GLU A 1 414 ? 3.647 -0.759 -29.553 1.00 96.25 414 GLU A CA 1
ATOM 3080 C C . GLU A 1 414 ? 4.437 -2.087 -29.446 1.00 96.25 414 GLU A C 1
ATOM 3082 O O . GLU A 1 414 ? 5.252 -2.376 -30.322 1.00 96.25 414 GLU A O 1
ATOM 3087 N N . ASP A 1 415 ? 4.206 -2.891 -28.399 1.00 96.31 415 ASP A N 1
ATOM 3088 C CA . ASP A 1 415 ? 4.984 -4.099 -28.071 1.00 96.31 415 ASP A CA 1
ATOM 3089 C C . ASP A 1 415 ? 6.506 -3.821 -27.965 1.00 96.31 415 ASP A C 1
ATOM 3091 O O . ASP A 1 415 ? 7.353 -4.642 -28.334 1.00 96.31 415 ASP A O 1
ATOM 3095 N N . ASP A 1 416 ? 6.881 -2.629 -27.483 1.00 94.81 416 ASP A N 1
ATOM 3096 C CA . ASP A 1 416 ? 8.266 -2.157 -27.439 1.00 94.81 416 ASP A CA 1
ATOM 3097 C C . ASP A 1 416 ? 8.656 -1.640 -26.044 1.00 94.81 416 ASP A C 1
ATOM 3099 O O . ASP A 1 416 ? 8.245 -0.566 -25.601 1.00 94.81 416 ASP A O 1
ATOM 3103 N N . LEU A 1 417 ? 9.541 -2.390 -25.376 1.00 94.06 417 LEU A N 1
ATOM 3104 C CA . LEU A 1 417 ? 10.153 -2.027 -24.092 1.00 94.06 417 LEU A CA 1
ATOM 3105 C C . LEU A 1 417 ? 10.744 -0.605 -24.096 1.00 94.06 417 LEU A C 1
ATOM 3107 O O . LEU A 1 417 ? 10.667 0.095 -23.084 1.00 94.06 417 LEU A O 1
ATOM 3111 N N . SER A 1 418 ? 11.293 -0.144 -25.227 1.00 91.88 418 SER A N 1
ATOM 3112 C CA . SER A 1 418 ? 11.919 1.176 -25.320 1.00 91.88 418 SER A CA 1
ATOM 3113 C C . SER A 1 418 ? 10.916 2.320 -25.145 1.00 91.88 418 SER A C 1
ATOM 3115 O O . SER A 1 418 ? 11.277 3.366 -24.599 1.00 91.88 418 SER A O 1
ATOM 3117 N N . LYS A 1 419 ? 9.640 2.098 -25.502 1.00 92.69 419 LYS A N 1
ATOM 3118 C CA . LYS A 1 419 ? 8.540 3.053 -25.293 1.00 92.69 419 LYS A CA 1
ATOM 3119 C C . LYS A 1 419 ? 8.224 3.252 -23.821 1.00 92.69 419 LYS A C 1
ATOM 3121 O O . LYS A 1 419 ? 7.816 4.346 -23.457 1.00 92.69 419 LYS A O 1
ATOM 3126 N N . ALA A 1 420 ? 8.457 2.240 -22.987 1.00 92.94 420 ALA A N 1
ATOM 3127 C CA . ALA A 1 420 ? 8.327 2.314 -21.534 1.00 92.94 420 ALA A CA 1
ATOM 3128 C C . ALA A 1 420 ? 9.622 2.752 -20.817 1.00 92.94 420 ALA A C 1
ATOM 3130 O O . ALA A 1 420 ? 9.616 2.877 -19.596 1.00 92.94 420 ALA A O 1
ATOM 3131 N N . GLY A 1 421 ? 10.729 2.977 -21.539 1.00 91.19 421 GLY A N 1
ATOM 3132 C CA . GLY A 1 421 ? 12.043 3.291 -20.953 1.00 91.19 421 GLY A CA 1
ATOM 3133 C C . GLY A 1 421 ? 12.920 2.078 -20.621 1.00 91.19 421 GLY A C 1
ATOM 3134 O O . GLY A 1 421 ? 14.002 2.237 -20.051 1.00 91.19 421 GLY A O 1
ATOM 3135 N N . LEU A 1 422 ? 12.480 0.874 -20.989 1.00 91.94 422 LEU A N 1
ATOM 3136 C CA . LEU A 1 422 ? 13.089 -0.400 -20.616 1.00 91.94 422 LEU A CA 1
ATOM 3137 C C . LEU A 1 422 ? 13.975 -0.993 -21.720 1.00 91.94 422 LEU A C 1
ATOM 3139 O O . LEU A 1 422 ? 13.825 -0.723 -22.911 1.00 91.94 422 LEU A O 1
ATOM 3143 N N . HIS A 1 423 ? 14.882 -1.873 -21.304 1.00 92.19 423 HIS A N 1
ATOM 3144 C CA . HIS A 1 423 ? 15.686 -2.740 -22.157 1.00 92.19 423 HIS A CA 1
ATOM 3145 C C . HIS A 1 423 ? 15.726 -4.149 -21.550 1.00 92.19 423 HIS A C 1
ATOM 3147 O O . HIS A 1 423 ? 15.689 -4.312 -20.335 1.00 92.19 423 HIS A O 1
ATOM 3153 N N . GLU A 1 424 ? 15.940 -5.182 -22.364 1.00 92.19 424 GLU A N 1
ATOM 3154 C CA . GLU A 1 424 ? 16.070 -6.592 -21.929 1.00 92.19 424 GLU A CA 1
ATOM 3155 C C . GLU A 1 424 ? 17.152 -6.837 -20.855 1.00 92.19 424 GLU A C 1
ATOM 3157 O O . GLU A 1 424 ? 17.172 -7.879 -20.214 1.00 92.19 424 GLU A O 1
ATOM 3162 N N . LYS A 1 425 ? 18.056 -5.871 -20.648 1.00 90.44 425 LYS A N 1
ATOM 3163 C CA . LYS A 1 425 ? 19.144 -5.927 -19.657 1.00 90.44 425 LYS A CA 1
ATOM 3164 C C . LYS A 1 425 ? 18.728 -5.409 -18.281 1.00 90.44 425 LYS A C 1
ATOM 3166 O O . LYS A 1 425 ? 19.527 -5.492 -17.358 1.00 90.44 425 LYS A O 1
ATOM 3171 N N . ASN A 1 426 ? 17.532 -4.835 -18.164 1.00 91.25 426 ASN A N 1
ATOM 3172 C CA . ASN A 1 426 ? 16.979 -4.418 -16.884 1.00 91.25 426 ASN A CA 1
ATOM 3173 C C . ASN A 1 426 ? 16.402 -5.602 -16.100 1.00 91.25 426 ASN A C 1
ATOM 3175 O O . ASN A 1 426 ? 16.169 -5.445 -14.915 1.00 91.25 426 ASN A O 1
ATOM 3179 N N . PHE A 1 427 ? 16.180 -6.761 -16.721 1.00 94.12 427 PHE A N 1
ATOM 3180 C CA . PHE A 1 427 ? 15.573 -7.926 -16.078 1.00 94.12 427 PHE A CA 1
ATOM 3181 C C . PHE A 1 427 ? 16.652 -8.905 -15.600 1.00 94.12 427 PHE A C 1
ATOM 3183 O O . PHE A 1 427 ? 17.509 -9.304 -16.394 1.00 94.12 427 PHE A O 1
ATOM 3190 N N . GLU A 1 428 ? 16.597 -9.294 -14.323 1.00 84.88 428 GLU A N 1
ATOM 3191 C CA . GLU A 1 428 ? 17.509 -10.275 -13.696 1.00 84.88 428 GLU A CA 1
ATOM 3192 C C . GLU A 1 428 ? 16.821 -11.624 -13.413 1.00 84.88 428 GLU A C 1
ATOM 3194 O O . GLU A 1 428 ? 15.573 -11.658 -13.304 1.00 84.88 428 GLU A O 1
#

Secondary structure (DSSP, 8-state):
--HHHHHHHHHHHHHHHHTTTT---EE-HHHHHHHHHHHT-SS-SS-EE--HHHHHHHHHHHHH-SSHHHHHHHHHH-HHHHHHHHTTPEEEEEEEETTS-HHHHHHHHHHHHHHH--S--S-EEEEEEEETTEEEEEEEE-------------------S------SSSEEEETTTTEEEE-TTTHHHH-SEEE-TT--TTTTTEEESS-TTPPP-GGG--GGG-SEEEE-TTSSEEEEPPS--TT-TT-----SSTT-SS--EEEEEEEEEE-TTTTTT-TT--EEEEEEEEEEEE-TTTTTT-TT--EEEEE-SSEEEE-TTTTTT--TT-EEEEEEEEEEEE-TTTT-----S---EEEEEEEEEEEE-TTTT-PPEEETTEEE--TTEEEE-TT-HHHHHHHHHTTSGGG-GGGGT--GGGB-

Radius of gyration: 27.41 Å; chains: 1; bounding box: 54×93×80 Å

pLDDT: mean 77.35, std 19.36, range [27.58, 98.69]

Sequence (428 aa):
MNAKKCIALLLSAVFAVLTLAGCGRSDYSALAAKTLNEAQGNRPAVTFETHQKLTSALWAALEEAAQLSDIQQAMTRNNGMQELLTGRYSLEIYTVSGSLRPQDAAAKIAQEILDTLSGRREEGFISMVKSDGSYYAAVLTWRSSSGSGSDDSGNSGATDPDEPVQATYPVQWDESTKTLTFRKGAAAIMGDTTLSEHSTLEGLNAEQGIAEDKRFDSSNFSLTDVVHLVVEGNSGVTSIADGIDENDQFLKRVDAFYYSPVLTTVKLDGVSSIGSGAFASCQQLEEVKVSGQNNLIIGGFSFAMSPSLTSVDISASNKLEIMSGAFNSGFPSGVNAYFSGAEIYIKDDAFHTISVSPNIIEMTFKGEVKEIGSAAFGTPSTQAGGIVYHSYLKIHYAEGGAAAAEAFRQVCPEDDLSKAGLHEKNFE